Protein AF-C1MX25-F1 (afdb_monomer_lite)

Sequence (610 aa):
MSGGDEGLSPASHDVADLIQRRVDVSAEELKGSREYNDAMSRMLEEQLSAADDEEARYELRKLKPTTRGNAVATDDNNPTWETELVKKLSAAEAAKARAADAGSSTERTVSALQAEVKSLREELFAARDSHASQIVLHDELKDKLSALQELYDTSQRQQAVKVNDVDIAVYSAWELKETVARLYEELAMKELHMREAERAHEQSQAKAAAAIRALETTKRTLTDALDEETKKSSEAAGRAAEAMASSAAASAEVARLDAMCERLARGEEAEAETKRLTDALRRLQHDHAETEGVCESMRAQLAHVASAAERANLLNEQRVDEAEAALAVAEAQVKEWRERSVRLSAEVTATKEELNAKTEEAIEARRVRDTALCEVDDLRFRPPPLQSVIETKKIDATMAKEREKQLVVEKQLIERAERAENREREVRAKLVNIQFTLKKLKAANASLEARLTRGIVEDGKLQEESNQLLVEAKTRGEDLERTSAQMQTLEEALSDARRKFQEEQASREAAEARITALEERLSSDNQASKTATAAIDAMDRLRVESEQLLASVRLEVQVQKRATHEARKKLSASESRVAQLEQEVVRLQRHEHALHTVIGRTERIETHRT

pLDDT: mean 73.9, std 14.64, range [29.08, 93.88]

Foldseek 3Di:
DDDDDDDDDPVVVVVVVVVVVVVVVVVVVPVPDPVVLVVVQVVLVVVLVVDPDPVVVVVSVVVNPPPPPPPPVPVVPPCDPLNVLVVVLVVLVVVLVVLVVDPDPRPVVNVVSVVVNVVSVVVSVVVVVVVVVVVVVVVVVVVVVVVVVVVVVVLVVVLVVLVVVLVVLVVVLVVLVVVLVVLVVVLVVLVVVLVVLVVVLVVLVVVVVVLVVVVVVVVVVVVVVVVVVVVVVVVLVVVLVVLVVVLVVLVVVLVVLVVVLVVLVPDDVNPVVNVVSVVVSVVSVVVNVVSVVVSVVSVVVVVVSVVVVVVVVVVVVVVVVVVVVVVVVSVVVSVVSVVVSVVSVVVSVVSVVVSVVSVVVSVVSVVVSVVSVVVSVVSVPDDDDDDPDVCPVVCVVVVVVVVVVVVVVVVVVVVVVVVVVVVVVVVVVVVVVVVVVVVVVVVVVVVVVVVVVVVVVVVVVVVVVVVVVVVVVVVVVVVVVVVVVVVVVVVVVVVVVVVVVVVVVVVVVVVVVVVVVVVVVVVVCVPDDDDPPVVVVVVVVVVVVVVVVVVVVVVVVVVVVVVVVVVVVVVVVVVVVVVVVVVVVVVVVVVVVVVVVVVVVVVVVVVVVD

Secondary structure (DSSP, 8-state):
------PPPTHHHHHHHHHHHHHHHHHHHTTT-HHHHHHHHHHHHHHHHH---HHHHHHHHHHS-----------TTS--HHHHHHHHHHHHHHHHHHHHSS-SS-HHHHHHHHHHHHHHHHHHHHHHHHHHHHHHHHHHHHHHHHHHHHHHHHHHHHHHHHHHHHHHHHHHHHHHHHHHHHHHHHHHHHHHHHHHHHHHHHHHHHHHHHHHHHHHHHHHHHHHHHHHHHHHHHHHHHHHHHHHHHHHHHHHHHHHHHHHHHHHTTSTTHHHHHHHHHHHHHHHHHHHHHHHHHHHHHHHHHHHHHHHHHHHHHHHHHHHHHHHHHHHHHHHHHHHHHHHHHHHHHHHHHHHHHHHHHHHHHHHHHHHHHHHHHHHHHHHTSPPPS-TTSGGGTHHHHHHHHHHHHHHHHHHHHHHHHHHHHHHHHHHHHHHHHHHHHHHHHHHHHHHHHHHHHHHHHHHHHHHHHHHHHHHHHHHHHHHHHHHHHHHHHHHHHHHHHHHHHHHHHHHHHHHHHHHHHHHHHHHHTT----HHHHHHHHHHHHHHHHHHHHHHHHHHHHHHHHHHHHHHHHHHHHHHHHHHHHHHHHHHHHHHHHHHHHHHHHHHHTT--

Structure (mmCIF, N/CA/C/O backbone):
data_AF-C1MX25-F1
#
_entry.id   AF-C1MX25-F1
#
loop_
_atom_site.group_PDB
_atom_site.id
_atom_site.type_symbol
_atom_site.label_atom_id
_atom_site.label_alt_id
_atom_site.label_comp_id
_atom_site.label_asym_id
_atom_site.label_entity_id
_atom_site.label_seq_id
_atom_site.pdbx_PDB_ins_code
_atom_site.Cartn_x
_atom_site.Cartn_y
_atom_site.Cartn_z
_atom_site.occupancy
_atom_site.B_iso_or_equiv
_atom_site.auth_seq_id
_atom_site.auth_comp_id
_atom_site.auth_asym_id
_atom_site.auth_atom_id
_atom_site.pdbx_PDB_model_num
ATOM 1 N N . MET A 1 1 ? -29.432 -6.173 -65.084 1.00 37.75 1 MET A N 1
ATOM 2 C CA . MET A 1 1 ? -28.693 -5.207 -65.921 1.00 37.75 1 MET A CA 1
ATOM 3 C C . MET A 1 1 ? -27.231 -5.630 -65.846 1.00 37.75 1 MET A C 1
ATOM 5 O O . MET A 1 1 ? -26.673 -5.550 -64.766 1.00 37.75 1 MET A O 1
ATOM 9 N N . SER A 1 2 ? -26.780 -6.504 -66.755 1.00 34.31 2 SER A N 1
ATOM 10 C CA . SER A 1 2 ? -26.141 -6.172 -68.053 1.00 34.31 2 SER A CA 1
ATOM 11 C C . SER A 1 2 ? -24.791 -5.473 -67.841 1.00 34.31 2 SER A C 1
ATOM 13 O O . SER A 1 2 ? -24.790 -4.403 -67.250 1.00 34.31 2 SER A O 1
ATOM 15 N N . GLY A 1 3 ? -23.637 -5.975 -68.284 1.00 32.31 3 GLY A N 1
ATOM 16 C CA . GLY A 1 3 ? -23.291 -7.138 -69.112 1.00 32.31 3 GLY A CA 1
ATOM 17 C C . GLY A 1 3 ? -21.811 -7.041 -69.553 1.00 32.31 3 GLY A C 1
ATOM 18 O O . GLY A 1 3 ? -21.240 -5.960 -69.438 1.00 32.31 3 GLY A O 1
ATOM 19 N N . GLY A 1 4 ? -21.256 -8.152 -70.066 1.00 32.50 4 GLY A N 1
ATOM 20 C CA . GLY A 1 4 ? -19.974 -8.273 -70.802 1.00 32.50 4 GLY A CA 1
ATOM 21 C C . GLY A 1 4 ? -18.743 -8.388 -69.898 1.00 32.50 4 GLY A C 1
ATOM 22 O O . GLY A 1 4 ? -18.369 -7.411 -69.266 1.00 32.50 4 GLY A O 1
ATOM 23 N N . ASP A 1 5 ? -18.094 -9.531 -69.675 1.00 38.16 5 ASP A N 1
ATOM 24 C CA . ASP A 1 5 ? -17.733 -10.660 -70.551 1.00 38.16 5 ASP A CA 1
ATOM 25 C C . ASP A 1 5 ? -16.933 -10.225 -71.784 1.00 38.16 5 ASP A C 1
ATOM 27 O O . ASP A 1 5 ? -17.505 -9.723 -72.743 1.00 38.16 5 ASP A O 1
ATOM 31 N N . GLU A 1 6 ? -15.610 -10.395 -71.713 1.00 38.88 6 GLU A N 1
ATOM 32 C CA . GLU A 1 6 ? -14.801 -10.947 -72.802 1.00 38.88 6 GLU A CA 1
ATOM 33 C C . GLU A 1 6 ? -13.432 -11.371 -72.252 1.00 38.88 6 GLU A C 1
ATOM 35 O O . GLU A 1 6 ? -12.591 -10.565 -71.846 1.00 38.88 6 GLU A O 1
ATOM 40 N N . GLY A 1 7 ? -13.249 -12.689 -72.184 1.00 45.69 7 GLY A N 1
ATOM 41 C CA . GLY A 1 7 ? -11.979 -13.322 -71.889 1.00 45.69 7 GLY A CA 1
ATOM 42 C C . GLY A 1 7 ? -10.970 -13.083 -73.006 1.00 45.69 7 GLY A C 1
ATOM 43 O O . GLY A 1 7 ? -11.253 -13.305 -74.183 1.00 45.69 7 GLY A O 1
ATOM 44 N N . LEU A 1 8 ? -9.755 -12.707 -72.616 1.00 39.16 8 LEU A N 1
ATOM 45 C CA . LEU A 1 8 ? -8.585 -12.819 -73.471 1.00 39.16 8 LEU A CA 1
ATOM 46 C C . LEU A 1 8 ? -7.751 -14.019 -73.022 1.00 39.16 8 LEU A C 1
ATOM 48 O O . LEU A 1 8 ? -7.346 -14.154 -71.871 1.00 39.16 8 LEU A O 1
ATOM 52 N N . SER A 1 9 ? -7.588 -14.908 -73.995 1.00 43.44 9 SER A N 1
ATOM 53 C CA . SER A 1 9 ? -6.850 -16.164 -74.002 1.00 43.44 9 SER A CA 1
ATOM 54 C C . SER A 1 9 ? -5.423 -16.057 -73.422 1.00 43.44 9 SER A C 1
ATOM 56 O O . SER A 1 9 ? -4.744 -15.065 -73.694 1.00 43.44 9 SER A O 1
ATOM 58 N N . PRO A 1 10 ? -4.898 -17.098 -72.736 1.00 43.44 10 PRO A N 1
ATOM 59 C CA . PRO A 1 10 ? -3.513 -17.141 -72.241 1.00 43.44 10 PRO A CA 1
ATOM 60 C C . PRO A 1 10 ? -2.453 -17.254 -73.355 1.00 43.44 10 PRO A C 1
ATOM 62 O O . PRO A 1 10 ? -1.258 -17.228 -73.082 1.00 43.44 10 PRO A O 1
ATOM 65 N N . ALA A 1 11 ? -2.861 -17.370 -74.621 1.00 42.56 11 ALA A N 1
ATOM 66 C CA . ALA A 1 11 ? -1.961 -17.660 -75.736 1.00 42.56 11 ALA A CA 1
ATOM 67 C C . ALA A 1 11 ? -1.083 -16.475 -76.202 1.00 42.56 11 ALA A C 1
ATOM 69 O O . ALA A 1 11 ? -0.196 -16.678 -77.028 1.00 42.56 11 ALA A O 1
ATOM 70 N N . SER A 1 12 ? -1.297 -15.246 -75.711 1.00 46.03 12 SER A N 1
ATOM 71 C CA . SER A 1 12 ? -0.473 -14.081 -76.091 1.00 46.03 12 SER A CA 1
ATOM 72 C C . SER A 1 12 ? 0.768 -13.886 -75.213 1.00 46.03 12 SER A C 1
ATOM 74 O O . SER A 1 12 ? 1.737 -13.287 -75.674 1.00 46.03 12 SER A O 1
ATOM 76 N N . HIS A 1 13 ? 0.770 -14.419 -73.985 1.00 44.72 13 HIS A N 1
ATOM 77 C CA . HIS A 1 13 ? 1.932 -14.368 -73.090 1.00 44.72 13 HIS A CA 1
ATOM 78 C C . HIS A 1 13 ? 2.969 -15.442 -73.429 1.00 44.72 13 HIS A C 1
ATOM 80 O O . HIS A 1 13 ? 4.158 -15.144 -73.441 1.00 44.72 13 HIS A O 1
ATOM 86 N N . ASP A 1 14 ? 2.539 -16.638 -73.841 1.00 47.53 14 ASP A N 1
ATOM 87 C CA . ASP A 1 14 ? 3.476 -17.701 -74.229 1.00 47.53 14 ASP A CA 1
ATOM 88 C C . ASP A 1 14 ? 4.188 -17.411 -75.561 1.00 47.53 14 ASP A C 1
ATOM 90 O O . ASP A 1 14 ? 5.335 -17.807 -75.744 1.00 47.53 14 ASP A O 1
ATOM 94 N N . VAL A 1 15 ? 3.563 -16.677 -76.493 1.00 48.12 15 VAL A N 1
ATOM 95 C CA . VAL A 1 15 ? 4.222 -16.262 -77.748 1.00 48.12 15 VAL A CA 1
ATOM 96 C C . VAL A 1 15 ? 5.200 -15.110 -77.506 1.00 48.12 15 VAL A C 1
ATOM 98 O O . VAL A 1 15 ? 6.267 -15.092 -78.116 1.00 48.12 15 VAL A O 1
ATOM 101 N N . ALA A 1 16 ? 4.885 -14.190 -76.589 1.00 48.41 16 ALA A N 1
ATOM 102 C CA . ALA A 1 16 ? 5.805 -13.131 -76.184 1.00 48.41 16 ALA A CA 1
ATOM 103 C C . ALA A 1 16 ? 7.033 -13.706 -75.458 1.00 48.41 16 ALA A C 1
ATOM 105 O O . ALA A 1 16 ? 8.151 -13.347 -75.812 1.00 48.41 16 ALA A O 1
ATOM 106 N N . ASP A 1 17 ? 6.854 -14.683 -74.564 1.00 50.41 17 ASP A N 1
ATOM 107 C CA . ASP A 1 17 ? 7.962 -15.350 -73.868 1.00 50.41 17 ASP A CA 1
ATOM 108 C C . ASP A 1 17 ? 8.786 -16.271 -74.785 1.00 50.41 17 ASP A C 1
ATOM 110 O O . ASP A 1 17 ? 10.003 -16.388 -74.613 1.00 50.41 17 ASP A O 1
ATOM 114 N N . LEU A 1 18 ? 8.177 -16.890 -75.806 1.00 49.72 18 LEU A N 1
ATOM 115 C CA . LEU A 1 18 ? 8.911 -17.678 -76.805 1.00 49.72 18 LEU A CA 1
ATOM 116 C C . LEU A 1 18 ? 9.695 -16.787 -77.784 1.00 49.72 18 LEU A C 1
ATOM 118 O O . LEU A 1 18 ? 10.779 -17.173 -78.223 1.00 49.72 18 LEU A O 1
ATOM 122 N N . ILE A 1 19 ? 9.177 -15.599 -78.120 1.00 51.25 19 ILE A N 1
ATOM 123 C CA . ILE A 1 19 ? 9.886 -14.601 -78.935 1.00 51.25 19 ILE A CA 1
ATOM 124 C C . ILE A 1 19 ? 11.011 -13.964 -78.115 1.00 51.25 19 ILE A C 1
ATOM 126 O O . ILE A 1 19 ? 12.130 -13.887 -78.615 1.00 51.25 19 ILE A O 1
ATOM 130 N N . GLN A 1 20 ? 10.772 -13.619 -76.847 1.00 51.72 20 GLN A N 1
ATOM 131 C CA . GLN A 1 20 ? 11.788 -13.048 -75.963 1.00 51.72 20 GLN A CA 1
ATOM 132 C C . GLN A 1 20 ? 12.928 -14.047 -75.712 1.00 51.72 20 GLN A C 1
ATOM 134 O O . GLN A 1 20 ? 14.088 -13.713 -75.921 1.00 51.72 20 GLN A O 1
ATOM 139 N N . ARG A 1 21 ? 12.624 -15.325 -75.431 1.00 52.06 21 ARG A N 1
ATOM 140 C CA . ARG A 1 21 ? 13.658 -16.368 -75.287 1.00 52.06 21 ARG A CA 1
ATOM 141 C C . ARG A 1 21 ? 14.389 -16.692 -76.587 1.00 52.06 21 ARG A C 1
ATOM 143 O O . ARG A 1 21 ? 15.564 -17.034 -76.536 1.00 52.06 21 ARG A O 1
ATOM 150 N N . ARG A 1 22 ? 13.751 -16.582 -77.756 1.00 45.66 22 ARG A N 1
ATOM 151 C CA . ARG A 1 22 ? 14.434 -16.789 -79.047 1.00 45.66 22 ARG A CA 1
ATOM 152 C C . ARG A 1 22 ? 15.316 -15.596 -79.433 1.00 45.66 22 ARG A C 1
ATOM 154 O O . ARG A 1 22 ? 16.330 -15.800 -80.100 1.00 45.66 22 ARG A O 1
ATOM 161 N N . VAL A 1 23 ? 14.968 -14.389 -78.984 1.00 51.66 23 VAL A N 1
ATOM 162 C CA . VAL A 1 23 ? 15.788 -13.174 -79.106 1.00 51.66 23 VAL A CA 1
ATOM 163 C C . VAL A 1 23 ? 16.969 -13.216 -78.133 1.00 51.66 23 VAL A C 1
ATOM 165 O O . VAL A 1 23 ? 18.090 -12.943 -78.552 1.00 51.66 23 VAL A O 1
ATOM 168 N N . ASP A 1 24 ? 16.764 -13.675 -76.898 1.00 47.34 24 ASP A N 1
ATOM 169 C CA . ASP A 1 24 ? 17.821 -13.755 -75.883 1.00 47.34 24 ASP A CA 1
ATOM 170 C C . ASP A 1 24 ? 18.819 -14.893 -76.170 1.00 47.34 24 ASP A C 1
ATOM 172 O O . ASP A 1 24 ? 20.029 -14.687 -76.079 1.00 47.34 24 ASP A O 1
ATOM 176 N N . VAL A 1 25 ? 18.349 -16.054 -76.652 1.00 45.56 25 VAL A N 1
ATOM 177 C CA . VAL A 1 25 ? 19.227 -17.161 -77.089 1.00 45.56 25 VAL A CA 1
ATOM 178 C C . VAL A 1 25 ? 20.008 -16.798 -78.363 1.00 45.56 25 VAL A C 1
ATOM 180 O O . VAL A 1 25 ? 21.166 -17.183 -78.500 1.00 45.56 25 VAL A O 1
ATOM 183 N N . SER A 1 26 ? 19.443 -15.981 -79.263 1.00 48.62 26 SER A N 1
ATOM 184 C CA . SER A 1 26 ? 20.172 -15.507 -80.456 1.00 48.62 26 SER A CA 1
ATOM 185 C C . SER A 1 26 ? 21.150 -14.361 -80.151 1.00 48.62 26 SER A C 1
ATOM 187 O O . SER A 1 26 ? 22.146 -14.201 -80.857 1.00 48.62 26 SER A O 1
ATOM 189 N N . ALA A 1 27 ? 20.898 -13.561 -79.108 1.00 47.84 27 ALA A N 1
ATOM 190 C CA . ALA A 1 27 ? 21.770 -12.462 -78.689 1.00 47.84 27 ALA A CA 1
ATOM 191 C C . ALA A 1 27 ? 22.990 -12.942 -77.880 1.00 47.84 27 ALA A C 1
ATOM 193 O O . ALA A 1 27 ? 24.051 -12.313 -77.940 1.00 47.84 27 ALA A O 1
ATOM 194 N N . GLU A 1 28 ? 22.878 -14.065 -77.163 1.00 50.06 28 GLU A N 1
ATOM 195 C CA . GLU A 1 28 ? 24.012 -14.673 -76.457 1.00 50.06 28 GLU A CA 1
ATOM 196 C C . GLU A 1 28 ? 24.921 -15.515 -77.369 1.00 50.06 28 GLU A C 1
ATOM 198 O O . GLU A 1 28 ? 26.136 -15.506 -77.163 1.00 50.06 28 GLU A O 1
ATOM 203 N N . GLU A 1 29 ? 24.401 -16.135 -78.436 1.00 49.62 29 GLU A N 1
ATOM 204 C CA . GLU A 1 29 ? 25.214 -16.915 -79.392 1.00 49.62 29 GLU A CA 1
ATOM 205 C C . GLU A 1 29 ? 25.900 -16.071 -80.492 1.00 49.62 29 GLU A C 1
ATOM 207 O O . GLU A 1 29 ? 26.795 -16.562 -81.181 1.00 49.62 29 GLU A O 1
ATOM 212 N N . LEU A 1 30 ? 25.569 -14.778 -80.631 1.00 51.28 30 LEU A N 1
ATOM 213 C CA . LEU A 1 30 ? 26.155 -13.865 -81.634 1.00 51.28 30 LEU A CA 1
ATOM 214 C C . LEU A 1 30 ? 27.058 -12.763 -81.052 1.00 51.28 30 LEU A C 1
ATOM 216 O O . LEU A 1 30 ? 27.368 -11.778 -81.730 1.00 51.28 30 LEU A O 1
ATOM 220 N N . LYS A 1 31 ? 27.577 -12.937 -79.831 1.00 51.25 31 LYS A N 1
ATOM 221 C CA . LYS A 1 31 ? 28.679 -12.110 -79.306 1.00 51.25 31 LYS A CA 1
ATOM 222 C C . LYS A 1 31 ? 30.005 -12.492 -79.973 1.00 51.25 31 LYS A C 1
ATOM 224 O O . LYS A 1 31 ? 30.877 -13.104 -79.367 1.00 51.25 31 LYS A O 1
ATOM 229 N N . GLY A 1 32 ? 30.162 -12.112 -81.240 1.00 52.59 32 GLY A N 1
ATOM 230 C CA . GLY A 1 32 ? 31.454 -12.228 -81.921 1.00 52.59 32 GLY A CA 1
ATOM 231 C C . GLY A 1 32 ? 31.471 -12.188 -83.448 1.00 52.59 32 GLY A C 1
ATOM 232 O O . GLY A 1 32 ? 32.555 -12.332 -84.005 1.00 52.59 32 GLY A O 1
ATOM 233 N N . SER A 1 33 ? 30.346 -11.987 -84.146 1.00 53.28 33 SER A N 1
ATOM 234 C CA . SER A 1 33 ? 30.324 -12.044 -85.620 1.00 53.28 33 SER A CA 1
ATOM 235 C C . SER A 1 33 ? 29.756 -10.794 -86.292 1.00 53.28 33 SER A C 1
ATOM 237 O O . SER A 1 33 ? 28.817 -10.169 -85.802 1.00 53.28 33 SER A O 1
ATOM 239 N N . ARG A 1 34 ? 30.335 -10.458 -87.460 1.00 52.06 34 ARG A N 1
ATOM 240 C CA . ARG A 1 34 ? 29.970 -9.333 -88.354 1.00 52.06 34 ARG A CA 1
ATOM 241 C C . ARG A 1 34 ? 28.462 -9.205 -88.602 1.00 52.06 34 ARG A C 1
ATOM 243 O O . ARG A 1 34 ? 27.967 -8.092 -88.726 1.00 52.06 34 ARG A O 1
ATOM 250 N N . GLU A 1 35 ? 27.739 -10.319 -88.591 1.00 56.25 35 GLU A N 1
ATOM 251 C CA . GLU A 1 35 ? 26.297 -10.379 -88.842 1.00 56.25 35 GLU A CA 1
ATOM 252 C C . GLU A 1 35 ? 25.454 -9.652 -87.778 1.00 56.25 35 GLU A C 1
ATOM 254 O O . GLU A 1 35 ? 24.434 -9.061 -88.125 1.00 56.25 35 GLU A O 1
ATOM 259 N N . TYR A 1 36 ? 25.901 -9.588 -86.515 1.00 58.72 36 TYR A N 1
ATOM 260 C CA . TYR A 1 36 ? 25.219 -8.820 -85.461 1.00 58.72 36 TYR A CA 1
ATOM 261 C C . TYR A 1 36 ? 25.336 -7.304 -85.691 1.00 58.72 36 TYR A C 1
ATOM 263 O O . TYR A 1 36 ? 24.362 -6.565 -85.550 1.00 58.72 36 TYR A O 1
ATOM 271 N N . ASN A 1 37 ? 26.512 -6.842 -86.131 1.00 55.66 37 ASN A N 1
ATOM 272 C CA . ASN A 1 37 ? 26.726 -5.438 -86.493 1.00 55.66 37 ASN A CA 1
ATOM 273 C C . ASN A 1 37 ? 25.955 -5.047 -87.764 1.00 55.66 37 ASN A C 1
ATOM 275 O O . ASN A 1 37 ? 25.438 -3.931 -87.844 1.00 55.66 37 ASN A O 1
ATOM 279 N N . ASP A 1 38 ? 25.819 -5.963 -88.725 1.00 59.38 38 ASP A N 1
ATOM 280 C CA . ASP A 1 38 ? 25.057 -5.729 -89.958 1.00 59.38 38 ASP A CA 1
ATOM 281 C C . ASP A 1 38 ? 23.535 -5.778 -89.735 1.00 59.38 38 ASP A C 1
ATOM 283 O O . ASP A 1 38 ? 22.787 -5.102 -90.446 1.00 59.38 38 ASP A O 1
ATOM 287 N N . ALA A 1 39 ? 23.058 -6.544 -88.747 1.00 60.88 39 ALA A N 1
ATOM 288 C CA . ALA A 1 39 ? 21.655 -6.567 -88.333 1.00 60.88 39 ALA A CA 1
ATOM 289 C C . ALA A 1 39 ? 21.269 -5.299 -87.549 1.00 60.88 39 ALA A C 1
ATOM 291 O O . ALA A 1 39 ? 20.259 -4.669 -87.860 1.00 60.88 39 ALA A O 1
ATOM 292 N N . MET A 1 40 ? 22.113 -4.860 -86.607 1.00 58.84 40 MET A N 1
ATOM 293 C CA . MET A 1 40 ? 21.929 -3.588 -85.893 1.00 58.84 40 MET A CA 1
ATOM 294 C C . MET A 1 40 ? 21.972 -2.380 -86.837 1.00 58.84 40 MET A C 1
ATOM 296 O O . MET A 1 40 ? 21.169 -1.460 -86.697 1.00 58.84 40 MET A O 1
ATOM 300 N N . SER A 1 41 ? 22.872 -2.390 -87.825 1.00 65.19 41 SER A N 1
ATOM 301 C CA . SER A 1 41 ? 22.989 -1.296 -88.798 1.00 65.19 41 SER A CA 1
ATOM 302 C C . SER A 1 41 ? 21.757 -1.180 -89.697 1.00 65.19 41 SER A C 1
ATOM 304 O O . SER A 1 41 ? 21.311 -0.065 -89.959 1.00 65.19 41 SER A O 1
ATOM 306 N N . ARG A 1 42 ? 21.161 -2.312 -90.104 1.00 66.44 42 ARG A N 1
ATOM 307 C CA . ARG A 1 42 ? 19.907 -2.333 -90.875 1.00 66.44 42 ARG A CA 1
ATOM 308 C C . ARG A 1 42 ? 18.710 -1.856 -90.057 1.00 66.44 42 ARG A C 1
ATOM 310 O O . ARG A 1 42 ? 17.934 -1.047 -90.547 1.00 66.44 42 ARG A O 1
ATOM 317 N N . MET A 1 43 ? 18.608 -2.280 -88.799 1.00 68.12 43 MET A N 1
ATOM 318 C CA . MET A 1 43 ? 17.530 -1.855 -87.901 1.00 68.12 43 MET A CA 1
ATOM 319 C C . MET A 1 43 ? 17.598 -0.346 -87.595 1.00 68.12 43 MET A C 1
ATOM 321 O O . MET A 1 43 ? 16.573 0.330 -87.561 1.00 68.12 43 MET A O 1
ATOM 325 N N . LEU A 1 44 ? 18.806 0.213 -87.447 1.00 61.16 44 LEU A N 1
ATOM 326 C CA . LEU A 1 44 ? 19.018 1.658 -87.293 1.00 61.16 44 LEU A CA 1
ATOM 327 C C . LEU A 1 44 ? 18.714 2.445 -88.580 1.00 61.16 44 LEU A C 1
ATOM 329 O O . LEU A 1 44 ? 18.191 3.555 -88.498 1.00 61.16 44 LEU A O 1
ATOM 333 N N . GLU A 1 45 ? 19.003 1.894 -89.763 1.00 64.56 45 GLU A N 1
ATOM 334 C CA . GLU A 1 45 ? 18.635 2.505 -91.052 1.00 64.56 45 GLU A CA 1
ATOM 335 C C . GLU A 1 45 ? 17.120 2.515 -91.290 1.00 64.56 45 GLU A C 1
ATOM 337 O O . GLU A 1 45 ? 16.587 3.502 -91.800 1.00 64.56 45 GLU A O 1
ATOM 342 N N . GLU A 1 46 ? 16.414 1.479 -90.843 1.00 65.00 46 GLU A N 1
ATOM 343 C CA . GLU A 1 46 ? 14.955 1.384 -90.931 1.00 65.00 46 GLU A CA 1
ATOM 344 C C . GLU A 1 46 ? 14.259 2.371 -89.970 1.00 65.00 46 GLU A C 1
ATOM 346 O O . GLU A 1 46 ? 13.293 3.032 -90.353 1.00 65.00 46 GLU A O 1
ATOM 351 N N . GLN A 1 47 ? 14.808 2.589 -88.766 1.00 58.53 47 GLN A N 1
ATOM 352 C CA . GLN A 1 47 ? 14.302 3.604 -87.827 1.00 58.53 47 GLN A CA 1
ATOM 353 C C . GLN A 1 47 ? 14.632 5.047 -88.244 1.00 58.53 47 GLN A C 1
ATOM 355 O O . GLN A 1 47 ? 13.817 5.948 -88.046 1.00 58.53 47 GLN A O 1
ATOM 360 N N . LEU A 1 48 ? 15.783 5.280 -88.886 1.00 57.31 48 LEU A N 1
ATOM 361 C CA . LEU A 1 48 ? 16.148 6.584 -89.459 1.00 57.31 48 LEU A CA 1
ATOM 362 C C . LEU A 1 48 ? 15.256 6.983 -90.645 1.00 57.31 48 LEU A C 1
ATOM 364 O O . LEU A 1 48 ? 15.037 8.174 -90.865 1.00 57.31 48 LEU A O 1
ATOM 368 N N . SER A 1 49 ? 14.732 6.004 -91.390 1.00 60.34 49 SER A N 1
ATOM 369 C CA . SER A 1 49 ? 13.782 6.229 -92.486 1.00 60.34 49 SER A CA 1
ATOM 370 C C . SER A 1 49 ? 12.358 6.537 -92.005 1.00 60.34 49 SER A C 1
ATOM 372 O O . SER A 1 49 ? 11.591 7.110 -92.776 1.00 60.34 49 SER A O 1
ATOM 374 N N . ALA A 1 50 ? 11.996 6.151 -90.777 1.00 55.78 50 ALA A N 1
ATOM 375 C CA . ALA A 1 50 ? 10.651 6.316 -90.217 1.00 55.78 50 ALA A CA 1
ATOM 376 C C . ALA A 1 50 ? 10.498 7.551 -89.304 1.00 55.78 50 ALA A C 1
ATOM 378 O O . ALA A 1 50 ? 9.379 7.919 -88.954 1.00 55.78 50 ALA A O 1
ATOM 379 N N . ALA A 1 51 ? 11.601 8.191 -88.904 1.00 52.91 51 ALA A N 1
ATOM 380 C CA . ALA A 1 51 ? 11.579 9.380 -88.056 1.00 52.91 51 ALA A CA 1
ATOM 381 C C . ALA A 1 51 ? 11.430 10.659 -88.898 1.00 52.91 51 ALA A C 1
ATOM 383 O O . ALA A 1 51 ? 12.322 10.972 -89.688 1.00 52.91 51 ALA A O 1
ATOM 384 N N . ASP A 1 52 ? 10.345 11.414 -88.710 1.00 53.41 52 ASP A N 1
ATOM 385 C CA . ASP A 1 52 ? 10.084 12.699 -89.391 1.00 53.41 52 ASP A CA 1
ATOM 386 C C . ASP A 1 52 ? 10.743 13.915 -88.708 1.00 53.41 52 ASP A C 1
ATOM 388 O O . ASP A 1 52 ? 10.688 15.025 -89.233 1.00 53.41 52 ASP A O 1
ATOM 392 N N . ASP A 1 53 ? 11.412 13.706 -87.571 1.00 59.91 53 ASP A N 1
ATOM 393 C CA . ASP A 1 53 ? 12.001 14.771 -86.755 1.00 59.91 53 ASP A CA 1
ATOM 394 C C . ASP A 1 53 ? 13.519 14.907 -86.997 1.00 59.91 53 ASP A C 1
ATOM 396 O O . ASP A 1 53 ? 14.292 13.952 -86.844 1.00 59.91 53 ASP A O 1
ATOM 400 N N . GLU A 1 54 ? 13.966 16.094 -87.414 1.00 56.41 54 GLU A N 1
ATOM 401 C CA . GLU A 1 54 ? 15.339 16.346 -87.887 1.00 56.41 54 GLU A CA 1
ATOM 402 C C . GLU A 1 54 ? 16.374 16.279 -86.743 1.00 56.41 54 GLU A C 1
ATOM 404 O O . GLU A 1 54 ? 17.527 15.889 -86.949 1.00 56.41 54 GLU A O 1
ATOM 409 N N . GLU A 1 55 ? 15.930 16.545 -85.513 1.00 52.78 55 GLU A N 1
ATOM 410 C CA . GLU A 1 55 ? 16.732 16.473 -84.287 1.00 52.78 55 GLU A CA 1
ATOM 411 C C . GLU A 1 55 ? 16.937 15.020 -83.813 1.00 52.78 55 GLU A C 1
ATOM 413 O O . GLU A 1 55 ? 18.045 14.631 -83.433 1.00 52.78 55 GLU A O 1
ATOM 418 N N . ALA A 1 56 ? 15.927 14.154 -83.976 1.00 55.16 56 ALA A N 1
ATOM 419 C CA . ALA A 1 56 ? 16.054 12.716 -83.721 1.00 55.16 56 ALA A CA 1
ATOM 420 C C . ALA A 1 56 ? 16.989 12.033 -84.737 1.00 55.16 56 ALA A C 1
ATOM 422 O O . ALA A 1 56 ? 17.786 11.163 -84.372 1.00 55.16 56 ALA A O 1
ATOM 423 N N . ARG A 1 57 ? 16.969 12.475 -86.005 1.00 55.47 57 ARG A N 1
ATOM 424 C CA . ARG A 1 57 ? 17.924 12.020 -87.035 1.00 55.47 57 ARG A CA 1
ATOM 425 C C . ARG A 1 57 ? 19.364 12.414 -86.704 1.00 55.47 57 ARG A C 1
ATOM 427 O O . ARG A 1 57 ? 20.283 11.671 -87.053 1.00 55.47 57 ARG A O 1
ATOM 434 N N . TYR A 1 58 ? 19.580 13.545 -86.032 1.00 59.22 58 TYR A N 1
ATOM 435 C CA . TYR A 1 58 ? 20.910 13.991 -85.615 1.00 59.22 58 TYR A CA 1
ATOM 436 C C . TYR A 1 58 ? 21.477 13.141 -84.465 1.00 59.22 58 TYR A C 1
ATOM 438 O O . TYR A 1 58 ? 22.629 12.705 -84.536 1.00 59.22 58 TYR A O 1
ATOM 446 N N . GLU A 1 59 ? 20.666 12.824 -83.453 1.00 57.41 59 GLU A N 1
ATOM 447 C CA . GLU A 1 59 ? 21.099 11.996 -82.315 1.00 57.41 59 GLU A CA 1
ATOM 448 C C . GLU A 1 59 ? 21.259 10.508 -82.682 1.00 57.41 59 GLU A C 1
ATOM 450 O O . GLU A 1 59 ? 22.227 9.869 -82.266 1.00 57.41 59 GLU A O 1
ATOM 455 N N . LEU A 1 60 ? 20.428 9.959 -83.576 1.00 53.31 60 LEU A N 1
ATOM 456 C CA . LEU A 1 60 ? 20.625 8.599 -84.109 1.00 53.31 60 LEU A CA 1
ATOM 457 C C . LEU A 1 60 ? 21.855 8.484 -85.026 1.00 53.31 60 LEU A C 1
ATOM 459 O O . LEU A 1 60 ? 22.511 7.441 -85.054 1.00 53.31 60 LEU A O 1
ATOM 463 N N . ARG A 1 61 ? 22.243 9.558 -85.731 1.00 57.78 61 ARG A N 1
ATOM 464 C CA . ARG A 1 61 ? 23.468 9.586 -86.553 1.00 57.78 61 ARG A CA 1
ATOM 465 C C . ARG A 1 61 ? 24.746 9.509 -85.699 1.00 57.78 61 ARG A C 1
ATOM 467 O O . ARG A 1 61 ? 25.765 9.046 -86.210 1.00 57.78 61 ARG A O 1
ATOM 474 N N . LYS A 1 62 ? 24.695 9.875 -84.410 1.00 56.78 62 LYS A N 1
ATOM 475 C CA . LYS A 1 62 ? 25.788 9.647 -83.440 1.00 56.78 62 LYS A CA 1
ATOM 476 C C . LYS A 1 62 ? 25.868 8.202 -82.937 1.00 56.78 62 LYS A C 1
ATOM 478 O O . LYS A 1 62 ? 26.947 7.772 -82.543 1.00 56.78 62 LYS A O 1
ATOM 483 N N . LEU A 1 63 ? 24.754 7.466 -82.947 1.00 48.72 63 LEU A N 1
ATOM 484 C CA . LEU A 1 63 ? 24.659 6.088 -82.445 1.00 48.72 63 LEU A CA 1
ATOM 485 C C . LEU A 1 63 ? 24.981 5.020 -83.500 1.00 48.72 63 LEU A C 1
ATOM 487 O O . LEU A 1 63 ? 25.045 3.838 -83.168 1.00 48.72 63 LEU A O 1
ATOM 491 N N . LYS A 1 64 ? 25.217 5.406 -84.763 1.00 45.06 64 LYS A N 1
ATOM 492 C CA . LYS A 1 64 ? 25.678 4.472 -85.796 1.00 45.06 64 LYS A CA 1
ATOM 493 C C . LYS A 1 64 ? 27.059 3.943 -85.375 1.00 45.06 64 LYS A C 1
ATOM 495 O O . LYS A 1 64 ? 27.977 4.756 -85.239 1.00 45.06 64 LYS A O 1
ATOM 500 N N . PRO A 1 65 ? 27.247 2.623 -85.177 1.00 43.16 65 PRO A N 1
ATOM 501 C CA . PRO A 1 65 ? 28.573 2.080 -84.954 1.00 43.16 65 PRO A CA 1
ATOM 502 C C . PRO A 1 65 ? 29.361 2.344 -86.230 1.00 43.16 65 PRO A C 1
ATOM 504 O O . PRO A 1 65 ? 29.131 1.737 -87.277 1.00 43.16 65 PRO A O 1
ATOM 507 N N . THR A 1 66 ? 30.265 3.313 -86.175 1.00 40.03 66 THR A N 1
ATOM 508 C CA . THR A 1 66 ? 31.248 3.509 -87.220 1.00 40.03 66 THR A CA 1
ATOM 509 C C . THR A 1 66 ? 32.079 2.236 -87.265 1.00 40.03 66 THR A C 1
ATOM 511 O O . THR A 1 66 ? 33.022 2.060 -86.503 1.00 40.03 66 THR A O 1
ATOM 514 N N . THR A 1 67 ? 31.811 1.379 -88.247 1.00 39.47 67 THR A N 1
ATOM 515 C CA . THR A 1 67 ? 32.816 0.505 -88.864 1.00 39.47 67 THR A CA 1
ATOM 516 C C . THR A 1 67 ? 33.865 1.360 -89.588 1.00 39.47 67 THR A C 1
ATOM 518 O O . THR A 1 67 ? 34.279 1.086 -90.707 1.00 39.47 67 THR A O 1
ATOM 521 N N . ARG A 1 68 ? 34.376 2.401 -88.921 1.00 36.53 68 ARG A N 1
ATOM 522 C CA . ARG A 1 68 ? 35.782 2.729 -89.042 1.00 36.53 68 ARG A CA 1
ATOM 523 C C . ARG A 1 68 ? 36.474 1.645 -88.243 1.00 36.53 68 ARG A C 1
ATOM 525 O O . ARG A 1 68 ? 36.687 1.769 -87.042 1.00 36.53 68 ARG A O 1
ATOM 532 N N . GLY A 1 69 ? 36.841 0.573 -88.946 1.00 29.48 69 GLY A N 1
ATOM 533 C CA . GLY A 1 69 ? 38.069 -0.104 -88.573 1.00 29.48 69 GLY A CA 1
ATOM 534 C C . GLY A 1 69 ? 39.098 0.980 -88.277 1.00 29.48 69 GLY A C 1
ATOM 535 O O . GLY A 1 69 ? 39.123 2.002 -88.971 1.00 29.48 69 GLY A O 1
ATOM 536 N N . ASN A 1 70 ? 39.867 0.788 -87.211 1.00 33.22 70 ASN A N 1
ATOM 537 C CA . ASN A 1 70 ? 41.094 1.524 -86.978 1.00 33.22 70 ASN A CA 1
ATOM 538 C C . ASN A 1 70 ? 41.967 1.385 -88.236 1.00 33.22 70 ASN A C 1
ATOM 540 O O . ASN A 1 70 ? 42.895 0.588 -88.285 1.00 33.22 70 ASN A O 1
ATOM 544 N N . ALA A 1 71 ? 41.698 2.201 -89.252 1.00 29.08 71 ALA A N 1
ATOM 545 C CA . ALA A 1 71 ? 42.744 2.947 -89.882 1.00 29.08 71 ALA A CA 1
ATOM 546 C C . ALA A 1 71 ? 43.322 3.762 -88.729 1.00 29.08 71 ALA A C 1
ATOM 548 O O . ALA A 1 71 ? 42.882 4.869 -88.421 1.00 29.08 71 ALA A O 1
ATOM 549 N N . VAL A 1 72 ? 44.303 3.157 -88.053 1.00 33.41 72 VAL A N 1
ATOM 550 C CA . VAL A 1 72 ? 45.545 3.876 -87.826 1.00 33.41 72 VAL A CA 1
ATOM 551 C C . VAL A 1 72 ? 45.740 4.632 -89.129 1.00 33.41 72 VAL A C 1
ATOM 553 O O . VAL A 1 72 ? 45.983 4.021 -90.168 1.00 33.41 72 VAL A O 1
ATOM 556 N N . ALA A 1 73 ? 45.435 5.927 -89.114 1.00 29.86 73 ALA A N 1
ATOM 557 C CA . ALA A 1 73 ? 46.002 6.812 -90.095 1.00 29.86 73 ALA A CA 1
ATOM 558 C C . ALA A 1 73 ? 47.498 6.667 -89.833 1.00 29.86 73 ALA A C 1
ATOM 560 O O . ALA A 1 73 ? 48.057 7.316 -88.952 1.00 29.86 73 ALA A O 1
ATOM 561 N N . THR A 1 74 ? 48.116 5.691 -90.500 1.00 34.53 74 THR A N 1
ATOM 562 C CA . THR A 1 74 ? 49.479 5.853 -90.936 1.00 34.53 74 THR A CA 1
ATOM 563 C C . THR A 1 74 ? 49.391 7.138 -91.724 1.00 34.53 74 THR A C 1
ATOM 565 O O . THR A 1 74 ? 48.713 7.236 -92.747 1.00 34.53 74 THR A O 1
ATOM 568 N N . ASP A 1 75 ? 49.892 8.190 -91.097 1.00 35.09 75 ASP A N 1
ATOM 569 C CA . ASP A 1 75 ? 50.052 9.495 -91.694 1.00 35.09 75 ASP A CA 1
ATOM 570 C C . ASP A 1 75 ? 51.124 9.309 -92.785 1.00 35.09 75 ASP A C 1
ATOM 572 O O . ASP A 1 75 ? 52.265 9.735 -92.657 1.00 35.09 75 ASP A O 1
ATOM 576 N N . ASP A 1 76 ? 50.776 8.579 -93.852 1.00 35.50 76 ASP A N 1
ATOM 577 C CA . ASP A 1 76 ? 51.650 8.166 -94.958 1.00 35.50 76 ASP A CA 1
ATOM 578 C C . ASP A 1 76 ? 52.020 9.358 -95.859 1.00 35.50 76 ASP A C 1
ATOM 580 O O . ASP A 1 76 ? 52.634 9.200 -96.910 1.00 35.50 76 ASP A O 1
ATOM 584 N N . ASN A 1 77 ? 51.667 10.574 -95.432 1.00 41.50 77 ASN A N 1
ATOM 585 C CA . ASN A 1 77 ? 51.996 11.831 -96.088 1.00 41.50 77 ASN A CA 1
ATOM 586 C C . ASN A 1 77 ? 52.816 12.792 -95.220 1.00 41.50 77 ASN A C 1
ATOM 588 O O . ASN A 1 77 ? 53.028 13.932 -95.633 1.00 41.50 77 ASN A O 1
ATOM 592 N N . ASN A 1 78 ? 53.345 12.347 -94.077 1.00 38.06 78 ASN A N 1
ATOM 593 C CA . ASN A 1 78 ? 54.464 13.042 -93.454 1.00 38.06 78 ASN A CA 1
ATOM 594 C C . ASN A 1 78 ? 55.760 12.348 -93.907 1.00 38.06 78 ASN A C 1
ATOM 596 O O . ASN A 1 78 ? 55.994 11.211 -93.493 1.00 38.06 78 ASN A O 1
ATOM 600 N N . PRO A 1 79 ? 56.586 12.946 -94.790 1.00 45.75 79 PRO A N 1
ATOM 601 C CA . PRO A 1 79 ? 57.834 12.320 -95.199 1.00 45.75 79 PRO A CA 1
ATOM 602 C C . PRO A 1 79 ? 58.709 12.165 -93.956 1.00 45.75 79 PRO A C 1
ATOM 604 O O . PRO A 1 79 ? 59.257 13.134 -93.432 1.00 45.75 79 PRO A O 1
ATOM 607 N N . THR A 1 80 ? 58.818 10.939 -93.446 1.00 59.84 80 THR A N 1
ATOM 608 C CA . THR A 1 80 ? 59.757 10.636 -92.371 1.00 59.84 80 THR A CA 1
ATOM 609 C C . THR A 1 80 ? 61.153 11.003 -92.856 1.00 59.84 80 THR A C 1
ATOM 611 O O . THR A 1 80 ? 61.465 10.860 -94.043 1.00 59.84 80 THR A O 1
ATOM 614 N N . TRP A 1 81 ? 62.010 11.477 -91.955 1.00 64.69 81 TRP A N 1
ATOM 615 C CA . TRP A 1 81 ? 63.408 11.784 -92.271 1.00 64.69 81 TRP A CA 1
ATOM 616 C C . TRP A 1 81 ? 64.094 10.621 -93.020 1.00 64.69 81 TRP A C 1
ATOM 618 O O . TRP A 1 81 ? 64.919 10.861 -93.898 1.00 64.69 81 TRP A O 1
ATOM 628 N N . GLU A 1 82 ? 63.679 9.373 -92.755 1.00 57.19 82 GLU A N 1
ATOM 629 C CA . GLU A 1 82 ? 64.086 8.178 -93.500 1.00 57.19 82 GLU A CA 1
ATOM 630 C C . GLU A 1 82 ? 63.682 8.220 -94.977 1.00 57.19 82 GLU A C 1
ATOM 632 O O . GLU A 1 82 ? 64.513 7.946 -95.837 1.00 57.19 82 GLU A O 1
ATOM 637 N N . THR A 1 83 ? 62.440 8.580 -95.311 1.00 66.56 83 THR A N 1
ATOM 638 C CA . THR A 1 83 ? 61.990 8.678 -96.714 1.00 66.56 83 THR A CA 1
ATOM 639 C C . THR A 1 83 ? 62.696 9.795 -97.490 1.00 66.56 83 THR A C 1
ATOM 641 O O . THR A 1 83 ? 63.014 9.615 -98.667 1.00 66.56 83 THR A O 1
ATOM 644 N N . GLU A 1 84 ? 63.006 10.918 -96.839 1.00 67.19 84 GLU A N 1
ATOM 645 C CA . GLU A 1 84 ? 63.808 12.022 -97.390 1.00 67.19 84 GLU A CA 1
ATOM 646 C C . GLU A 1 84 ? 65.270 11.605 -97.632 1.00 67.19 84 GLU A C 1
ATOM 648 O O . GLU A 1 84 ? 65.818 11.840 -98.714 1.00 67.19 84 GLU A O 1
ATOM 653 N N . LEU A 1 85 ? 65.900 10.937 -96.661 1.00 66.38 85 LEU A N 1
ATOM 654 C CA . LEU A 1 85 ? 67.281 10.459 -96.774 1.00 66.38 85 LEU A CA 1
ATOM 655 C C . LEU A 1 85 ? 67.417 9.317 -97.783 1.00 66.38 85 LEU A C 1
ATOM 657 O O . LEU A 1 85 ? 68.331 9.358 -98.600 1.00 66.38 85 LEU A O 1
ATOM 661 N N . VAL A 1 86 ? 66.491 8.353 -97.818 1.00 71.94 86 VAL A N 1
ATOM 662 C CA . VAL A 1 86 ? 66.464 7.276 -98.826 1.00 71.94 86 VAL A CA 1
ATOM 663 C C . VAL A 1 86 ? 66.277 7.847 -100.234 1.00 71.94 86 VAL A C 1
ATOM 665 O O . VAL A 1 86 ? 66.959 7.409 -101.162 1.00 71.94 86 VAL A O 1
ATOM 668 N N . LYS A 1 87 ? 65.432 8.875 -100.410 1.00 75.00 87 LYS A N 1
ATOM 669 C CA . LYS A 1 87 ? 65.325 9.600 -101.687 1.00 75.00 87 LYS A CA 1
ATOM 670 C C . LYS A 1 87 ? 66.650 10.249 -102.083 1.00 75.00 87 LYS A C 1
ATOM 672 O O . LYS A 1 87 ? 67.089 10.045 -103.213 1.00 75.00 87 LYS A O 1
ATOM 677 N N . LYS A 1 88 ? 67.321 10.966 -101.175 1.00 73.75 88 LYS A N 1
ATOM 678 C CA . LYS A 1 88 ? 68.639 11.579 -101.439 1.00 73.75 88 LYS A CA 1
ATOM 679 C C . LYS A 1 88 ? 69.707 10.535 -101.776 1.00 73.75 88 LYS A C 1
ATOM 681 O O . LYS A 1 88 ? 70.462 10.725 -102.724 1.00 73.75 88 LYS A O 1
ATOM 686 N N . LEU A 1 89 ? 69.708 9.401 -101.077 1.00 71.25 89 LEU A N 1
ATOM 687 C CA . LEU A 1 89 ? 70.620 8.279 -101.305 1.00 71.25 89 LEU A CA 1
ATOM 688 C C . LEU A 1 89 ? 70.390 7.639 -102.681 1.00 71.25 89 LEU A C 1
ATOM 690 O O . LEU A 1 89 ? 71.336 7.469 -103.445 1.00 71.25 89 LEU A O 1
ATOM 694 N N . SER A 1 90 ? 69.128 7.389 -103.047 1.00 73.44 90 SER A N 1
ATOM 695 C CA . SER A 1 90 ? 68.756 6.867 -104.369 1.00 73.44 90 SER A CA 1
ATOM 696 C C . SER A 1 90 ? 69.094 7.842 -105.508 1.00 73.44 90 SER A C 1
ATOM 698 O O . SER A 1 90 ? 69.535 7.422 -106.578 1.00 73.44 90 SER A O 1
ATOM 700 N N . ALA A 1 91 ? 68.962 9.153 -105.274 1.00 73.69 91 ALA A N 1
ATOM 701 C CA . ALA A 1 91 ? 69.333 10.189 -106.232 1.00 73.69 91 ALA A CA 1
ATOM 702 C C . ALA A 1 91 ? 70.859 10.288 -106.416 1.00 73.69 91 ALA A C 1
ATOM 704 O O . ALA A 1 91 ? 71.328 10.406 -107.550 1.00 73.69 91 ALA A O 1
ATOM 705 N N . ALA A 1 92 ? 71.633 10.183 -105.332 1.00 68.25 92 ALA A N 1
ATOM 706 C CA . ALA A 1 92 ? 73.095 10.172 -105.366 1.00 68.25 92 ALA A CA 1
ATOM 707 C C . ALA A 1 92 ? 73.653 8.886 -106.011 1.00 68.25 92 ALA A C 1
ATOM 709 O O . ALA A 1 92 ? 74.598 8.943 -106.799 1.00 68.25 92 ALA A O 1
ATOM 710 N N . GLU A 1 93 ? 73.030 7.729 -105.766 1.00 69.06 93 GLU A N 1
ATOM 711 C CA . GLU A 1 93 ? 73.355 6.462 -106.436 1.00 69.06 93 GLU A CA 1
ATOM 712 C C . GLU A 1 93 ? 73.040 6.503 -107.938 1.00 69.06 93 GLU A C 1
ATOM 714 O O . GLU A 1 93 ? 73.858 6.069 -108.753 1.00 69.06 93 GLU A O 1
ATOM 719 N N . ALA A 1 94 ? 71.909 7.098 -108.328 1.00 69.75 94 ALA A N 1
ATOM 720 C CA . ALA A 1 94 ? 71.561 7.318 -109.731 1.00 69.75 94 ALA A CA 1
ATOM 721 C C . ALA A 1 94 ? 72.515 8.312 -110.422 1.00 69.75 94 ALA A C 1
ATOM 723 O O . ALA A 1 94 ? 72.877 8.116 -111.584 1.00 69.75 94 ALA A O 1
ATOM 724 N N . ALA A 1 95 ? 72.959 9.359 -109.721 1.00 65.31 95 ALA A N 1
ATOM 725 C CA . ALA A 1 95 ? 73.962 10.300 -110.221 1.00 65.31 95 ALA A CA 1
ATOM 726 C C . ALA A 1 95 ? 75.338 9.634 -110.396 1.00 65.31 95 ALA A C 1
ATOM 728 O O . ALA A 1 95 ? 76.005 9.859 -111.407 1.00 65.31 95 ALA A O 1
ATOM 729 N N . LYS A 1 96 ? 75.731 8.753 -109.467 1.00 63.06 96 LYS A N 1
ATOM 730 C CA . LYS A 1 96 ? 76.949 7.938 -109.563 1.00 63.06 96 LYS A CA 1
ATOM 731 C C . LYS A 1 96 ? 76.911 6.984 -110.761 1.00 63.06 96 LYS A C 1
ATOM 733 O O . LYS A 1 96 ? 77.903 6.893 -111.477 1.00 63.06 96 LYS A O 1
ATOM 738 N N . ALA A 1 97 ? 75.786 6.306 -111.000 1.00 63.81 97 ALA A N 1
ATOM 739 C CA . ALA A 1 97 ? 75.618 5.416 -112.152 1.00 63.81 97 ALA A CA 1
ATOM 740 C C . ALA A 1 97 ? 75.759 6.176 -113.485 1.00 63.81 97 ALA A C 1
ATOM 742 O O . ALA A 1 97 ? 76.530 5.772 -114.347 1.00 63.81 97 ALA A O 1
ATOM 743 N N . ARG A 1 98 ? 75.121 7.350 -113.606 1.00 64.56 98 ARG A N 1
ATOM 744 C CA . ARG A 1 98 ? 75.235 8.214 -114.798 1.00 64.56 98 ARG A CA 1
ATOM 745 C C . ARG A 1 98 ? 76.645 8.771 -115.018 1.00 64.56 98 ARG A C 1
ATOM 747 O O . ARG A 1 98 ? 77.041 8.984 -116.158 1.00 64.56 98 ARG A O 1
ATOM 754 N N . ALA A 1 99 ? 77.397 9.024 -113.946 1.00 59.88 99 ALA A N 1
ATOM 755 C CA . ALA A 1 99 ? 78.778 9.498 -114.030 1.00 59.88 99 ALA A CA 1
ATOM 756 C C . ALA A 1 99 ? 79.779 8.386 -114.406 1.00 59.88 99 ALA A C 1
ATOM 758 O O . ALA A 1 99 ? 80.823 8.696 -114.978 1.00 59.88 99 ALA A O 1
ATOM 759 N N . ALA A 1 100 ? 79.460 7.116 -114.123 1.00 58.69 100 ALA A N 1
ATOM 760 C CA . ALA A 1 100 ? 80.260 5.954 -114.520 1.00 58.69 100 ALA A CA 1
ATOM 761 C C . ALA A 1 100 ? 80.136 5.617 -116.023 1.00 58.69 100 ALA A C 1
ATOM 763 O O . ALA A 1 100 ? 81.099 5.129 -116.609 1.00 58.69 100 ALA A O 1
ATOM 764 N N . ASP A 1 101 ? 78.998 5.936 -116.653 1.00 56.75 101 ASP A N 1
ATOM 765 C CA . ASP A 1 101 ? 78.753 5.721 -118.091 1.00 56.75 101 ASP A CA 1
ATOM 766 C C . ASP A 1 101 ? 79.385 6.804 -118.999 1.00 56.75 101 ASP A C 1
ATOM 768 O O . ASP A 1 101 ? 79.496 6.625 -120.214 1.00 56.75 101 ASP A O 1
ATOM 772 N N . ALA A 1 102 ? 79.832 7.931 -118.432 1.00 55.78 102 ALA A N 1
ATOM 773 C CA . ALA A 1 102 ? 80.472 9.031 -119.157 1.00 55.78 102 ALA A CA 1
ATOM 774 C C . ALA A 1 102 ? 82.007 8.965 -119.024 1.00 55.78 102 ALA A C 1
ATOM 776 O O . ALA A 1 102 ? 82.567 9.231 -117.960 1.00 55.78 102 ALA A O 1
ATOM 777 N N . GLY A 1 103 ? 82.697 8.612 -120.112 1.00 47.72 103 GLY A N 1
ATOM 778 C CA . GLY A 1 103 ? 84.148 8.400 -120.151 1.00 47.72 103 GLY A CA 1
ATOM 779 C C . GLY A 1 103 ? 85.028 9.612 -119.780 1.00 47.72 103 GLY A C 1
ATOM 780 O O . GLY A 1 103 ? 84.790 10.747 -120.187 1.00 47.72 103 GLY A O 1
ATOM 781 N N . SER A 1 104 ? 86.084 9.302 -119.018 1.00 49.91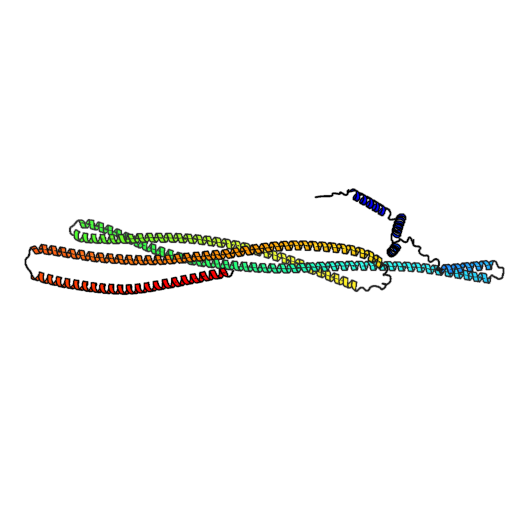 104 SER A N 1
ATOM 782 C CA . SER A 1 104 ? 87.379 9.984 -118.803 1.00 49.91 104 SER A CA 1
ATOM 783 C C . SER A 1 104 ? 87.472 11.414 -118.236 1.00 49.91 104 SER A C 1
ATOM 785 O O . SER A 1 104 ? 88.591 11.895 -118.075 1.00 49.91 104 SER A O 1
ATOM 787 N N . SER A 1 105 ? 86.383 12.091 -117.855 1.00 51.38 105 SER A N 1
ATOM 788 C CA . SER A 1 105 ? 86.440 13.395 -117.137 1.00 51.38 105 SER A CA 1
ATOM 789 C C . SER A 1 105 ? 85.774 13.368 -115.747 1.00 51.38 105 SER A C 1
ATOM 791 O O . SER A 1 105 ? 85.471 14.414 -115.168 1.00 51.38 105 SER A O 1
ATOM 793 N N . THR A 1 106 ? 85.525 12.175 -115.204 1.00 54.47 106 THR A N 1
ATOM 794 C CA . THR A 1 106 ? 84.530 11.946 -114.140 1.00 54.47 106 THR A CA 1
ATOM 795 C C . THR A 1 106 ? 85.047 11.175 -112.918 1.00 54.47 106 THR A C 1
ATOM 797 O O . THR A 1 106 ? 84.305 11.002 -111.961 1.00 54.47 106 THR A O 1
ATOM 800 N N . GLU A 1 107 ? 86.321 10.769 -112.836 1.00 58.94 107 GLU A N 1
ATOM 801 C CA . GLU A 1 107 ? 86.818 10.021 -111.657 1.00 58.94 107 GLU A CA 1
ATOM 802 C C . GLU A 1 107 ? 86.714 10.811 -110.340 1.00 58.94 107 GLU A C 1
ATOM 804 O O . GLU A 1 107 ? 86.373 10.248 -109.298 1.00 58.94 107 GLU A O 1
ATOM 809 N N . ARG A 1 108 ? 86.941 12.133 -110.375 1.00 61.91 108 ARG A N 1
ATOM 810 C CA . ARG A 1 108 ? 86.768 12.999 -109.193 1.00 61.91 108 ARG A CA 1
ATOM 811 C C . ARG A 1 108 ? 85.302 13.170 -108.805 1.00 61.91 108 ARG A C 1
ATOM 813 O O . ARG A 1 108 ? 85.006 13.213 -107.617 1.00 61.91 108 ARG A O 1
ATOM 820 N N . THR A 1 109 ? 84.392 13.251 -109.778 1.00 66.19 109 THR A N 1
ATOM 821 C CA . THR A 1 109 ? 82.953 13.395 -109.509 1.00 66.19 109 THR A CA 1
ATOM 822 C C . THR A 1 109 ? 82.353 12.080 -109.019 1.00 66.19 109 THR A C 1
ATOM 824 O O . THR A 1 109 ? 81.581 12.088 -108.067 1.00 66.19 109 THR A O 1
ATOM 827 N N . VAL A 1 110 ? 82.783 10.942 -109.568 1.00 67.38 110 VAL A N 1
ATOM 828 C CA . VAL A 1 110 ? 82.422 9.603 -109.079 1.00 67.38 110 VAL A CA 1
ATO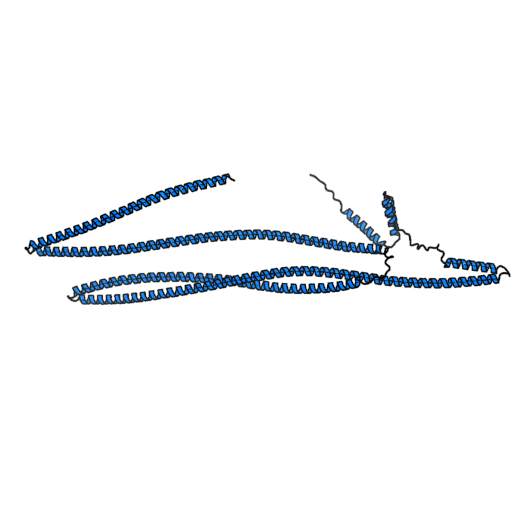M 829 C C . VAL A 1 110 ? 82.966 9.363 -107.666 1.00 67.38 110 VAL A C 1
ATOM 831 O O . VAL A 1 110 ? 82.227 8.863 -106.820 1.00 67.38 110 VAL A O 1
ATOM 834 N N . SER A 1 111 ? 84.205 9.776 -107.371 1.00 70.31 111 SER A N 1
ATOM 835 C CA . SER A 1 111 ? 84.791 9.654 -106.024 1.00 70.31 111 SER A CA 1
ATOM 836 C C . SER A 1 111 ? 84.101 10.560 -104.995 1.00 70.31 111 SER A C 1
ATOM 838 O O . SER A 1 111 ? 83.858 10.132 -103.868 1.00 70.31 111 SER A O 1
ATOM 840 N N . ALA A 1 112 ? 83.736 11.790 -105.376 1.00 74.69 112 ALA A N 1
ATOM 841 C CA . ALA A 1 112 ? 82.986 12.710 -104.519 1.00 74.69 112 ALA A CA 1
ATOM 842 C C . ALA A 1 112 ? 81.568 12.191 -104.225 1.00 74.69 112 ALA A C 1
ATOM 844 O O . ALA A 1 112 ? 81.168 12.140 -103.065 1.00 74.69 112 ALA A O 1
ATOM 845 N N . LEU A 1 113 ? 80.855 11.701 -105.245 1.00 74.31 113 LEU A N 1
ATOM 846 C CA . LEU A 1 113 ? 79.543 11.067 -105.074 1.00 74.31 113 LEU A CA 1
ATOM 847 C C . LEU A 1 113 ? 79.634 9.763 -104.266 1.00 74.31 113 LEU A C 1
ATOM 849 O O . LEU A 1 113 ? 78.721 9.433 -103.519 1.00 74.31 113 LEU A O 1
ATOM 853 N N . GLN A 1 114 ? 80.737 9.012 -104.363 1.00 78.12 114 GLN A N 1
ATOM 854 C CA . GLN A 1 114 ? 80.982 7.855 -103.494 1.00 78.12 114 GLN A CA 1
ATOM 855 C C . GLN A 1 114 ? 81.181 8.246 -102.032 1.00 78.12 114 GLN A C 1
ATOM 857 O O . GLN A 1 114 ? 80.664 7.549 -101.160 1.00 78.12 114 GLN A O 1
ATOM 862 N N . ALA A 1 115 ? 81.913 9.327 -101.763 1.00 78.06 115 ALA A N 1
ATOM 863 C CA . ALA A 1 115 ? 82.076 9.847 -100.411 1.00 78.06 115 ALA A CA 1
ATOM 864 C C . ALA A 1 115 ? 80.737 10.343 -99.843 1.00 78.06 115 ALA A C 1
ATOM 866 O O . ALA A 1 115 ? 80.411 10.035 -98.701 1.00 78.06 115 ALA A O 1
ATOM 867 N N . GLU A 1 116 ? 79.924 11.013 -100.661 1.00 78.56 116 GLU A N 1
ATOM 868 C CA . GLU A 1 116 ? 78.598 11.505 -100.278 1.00 78.56 116 GLU A CA 1
ATOM 869 C C . GLU A 1 116 ? 77.608 10.361 -100.014 1.00 78.56 116 GLU A C 1
ATOM 871 O O . GLU A 1 116 ? 76.967 10.336 -98.968 1.00 78.56 116 GLU A O 1
ATOM 876 N N . VAL A 1 117 ? 77.545 9.341 -100.882 1.00 78.38 117 VAL A N 1
ATOM 877 C CA . VAL A 1 117 ? 76.728 8.136 -100.635 1.00 78.38 117 VAL A CA 1
ATOM 878 C C . VAL A 1 117 ? 77.185 7.412 -99.368 1.00 78.38 117 VAL A C 1
ATOM 880 O O . VAL A 1 117 ? 76.351 6.899 -98.625 1.00 78.38 117 VAL A O 1
ATOM 883 N N . LYS A 1 118 ? 78.493 7.360 -99.093 1.00 80.50 118 LYS A N 1
ATOM 884 C CA . LYS A 1 118 ? 79.010 6.748 -97.864 1.00 80.50 118 LYS A CA 1
ATOM 885 C C . LYS A 1 118 ? 78.605 7.555 -96.622 1.00 80.50 118 LYS A C 1
ATOM 887 O O . LYS A 1 118 ? 78.089 6.948 -95.690 1.00 80.50 118 LYS A O 1
ATOM 892 N N . SER A 1 119 ? 78.734 8.884 -96.656 1.00 81.69 119 SER A N 1
ATOM 893 C CA . SER A 1 119 ? 78.286 9.788 -95.581 1.00 81.69 119 SER A CA 1
ATOM 894 C C . SER A 1 119 ? 76.791 9.643 -95.314 1.00 81.69 119 SER A C 1
ATOM 896 O O . SER A 1 119 ? 76.385 9.410 -94.183 1.00 81.69 119 SER A O 1
ATOM 898 N N . LEU A 1 120 ? 75.964 9.665 -96.364 1.00 77.38 120 LEU A N 1
ATOM 899 C CA . LEU A 1 120 ? 74.512 9.529 -96.232 1.00 77.38 120 LEU A CA 1
ATOM 900 C C . LEU A 1 120 ? 74.096 8.152 -95.693 1.00 77.38 120 LEU A C 1
ATOM 902 O O . LEU A 1 120 ? 73.105 8.049 -94.975 1.00 77.38 120 LEU A O 1
ATOM 906 N N . ARG A 1 121 ? 74.841 7.084 -96.010 1.00 80.00 121 ARG A N 1
ATOM 907 C CA . ARG A 1 121 ? 74.606 5.748 -95.433 1.00 80.00 121 ARG A CA 1
ATOM 908 C C . ARG A 1 121 ? 74.991 5.688 -93.957 1.00 80.00 121 ARG A C 1
ATOM 910 O O . ARG A 1 121 ? 74.261 5.079 -93.182 1.00 80.00 121 ARG A O 1
ATOM 917 N N . GLU A 1 122 ? 76.109 6.302 -93.579 1.00 82.69 122 GLU A N 1
ATOM 918 C CA . GLU A 1 122 ? 76.562 6.388 -92.186 1.00 82.69 122 GLU A CA 1
ATOM 919 C C . GLU A 1 122 ? 75.591 7.230 -91.340 1.00 82.69 122 GLU A C 1
ATOM 921 O O . GLU A 1 122 ? 75.194 6.802 -90.257 1.00 82.69 122 GLU A O 1
ATOM 926 N N . GLU A 1 123 ? 75.112 8.358 -91.867 1.00 77.88 123 GLU A N 1
ATOM 927 C CA . GLU A 1 123 ? 74.087 9.198 -91.235 1.00 77.88 123 GLU A CA 1
ATOM 928 C C . GLU A 1 123 ? 72.748 8.468 -91.087 1.00 77.88 123 GLU A C 1
ATOM 930 O O . GLU A 1 123 ? 72.130 8.520 -90.025 1.00 77.88 123 GLU A O 1
ATOM 935 N N . LEU A 1 124 ? 72.309 7.737 -92.117 1.00 77.88 124 LEU A N 1
ATOM 936 C CA . LEU A 1 124 ? 71.070 6.960 -92.062 1.00 77.88 124 LEU A CA 1
ATOM 937 C C . LEU A 1 124 ? 71.165 5.799 -91.063 1.00 77.88 124 LEU A C 1
ATOM 939 O O . LEU A 1 124 ? 70.188 5.500 -90.378 1.00 77.88 124 LEU A O 1
ATOM 943 N N . PHE A 1 125 ? 72.331 5.163 -90.944 1.00 78.81 125 PHE A N 1
ATOM 944 C CA . PHE A 1 125 ? 72.574 4.135 -89.935 1.00 78.81 125 PHE A CA 1
ATOM 945 C C . PHE A 1 125 ? 72.556 4.725 -88.515 1.00 78.81 125 PHE A C 1
ATOM 947 O O . PHE A 1 125 ? 71.820 4.237 -87.662 1.00 78.81 125 PHE A O 1
ATOM 954 N N . ALA A 1 126 ? 73.267 5.832 -88.281 1.00 78.69 126 ALA A N 1
ATOM 955 C CA . ALA A 1 126 ? 73.289 6.511 -86.984 1.00 78.69 126 ALA A CA 1
ATOM 956 C C . ALA A 1 126 ? 71.901 7.022 -86.558 1.00 78.69 126 ALA A C 1
ATOM 958 O O . ALA A 1 126 ? 71.523 6.925 -85.390 1.00 78.69 126 ALA A O 1
ATOM 959 N N . ALA A 1 127 ? 71.115 7.534 -87.505 1.00 74.69 127 ALA A N 1
ATOM 960 C CA . ALA A 1 127 ? 69.756 7.984 -87.241 1.00 74.69 127 ALA A CA 1
ATOM 961 C C . ALA A 1 127 ? 68.804 6.811 -86.936 1.00 74.69 127 ALA A C 1
ATOM 963 O O . ALA A 1 127 ? 67.944 6.939 -86.064 1.00 74.69 127 ALA A O 1
ATOM 964 N N . ARG A 1 128 ? 68.990 5.643 -87.569 1.00 79.12 128 ARG A N 1
ATOM 965 C CA . ARG A 1 128 ? 68.243 4.416 -87.236 1.00 79.12 128 ARG A CA 1
ATOM 966 C C . ARG A 1 128 ? 68.573 3.889 -85.848 1.00 79.12 128 ARG A C 1
ATOM 968 O O . ARG A 1 128 ? 67.651 3.568 -85.105 1.00 79.12 128 ARG A O 1
ATOM 975 N N . ASP A 1 129 ? 69.848 3.864 -85.474 1.00 78.88 129 ASP A N 1
ATOM 976 C CA . ASP A 1 129 ? 70.276 3.455 -84.132 1.00 78.88 129 ASP A CA 1
ATOM 977 C C . ASP A 1 129 ? 69.759 4.423 -83.056 1.00 78.88 129 ASP A C 1
ATOM 979 O O . ASP A 1 129 ? 69.302 4.004 -81.987 1.00 78.88 129 ASP A O 1
ATOM 983 N N . SER A 1 130 ? 69.754 5.727 -83.352 1.00 77.94 130 SER A N 1
ATOM 984 C CA . SER A 1 130 ? 69.163 6.744 -82.479 1.00 77.94 130 SER A CA 1
ATOM 985 C C . SER A 1 130 ? 67.651 6.554 -82.326 1.00 77.94 130 SER A C 1
ATOM 987 O O . SER A 1 130 ? 67.144 6.588 -81.206 1.00 77.94 130 SER A O 1
ATOM 989 N N . HIS A 1 131 ? 66.936 6.280 -83.419 1.00 78.19 131 HIS A N 1
ATOM 990 C CA . HIS A 1 131 ? 65.498 6.022 -83.389 1.00 78.19 131 HIS A CA 1
ATOM 991 C C . HIS A 1 131 ? 65.156 4.718 -82.648 1.00 78.19 131 HIS A C 1
ATOM 993 O O . HIS A 1 131 ? 64.234 4.695 -81.837 1.00 78.19 131 HIS A O 1
ATOM 999 N N . ALA A 1 132 ? 65.932 3.648 -82.844 1.00 76.50 132 ALA A N 1
ATOM 1000 C CA . ALA A 1 132 ? 65.791 2.409 -82.078 1.00 76.50 132 ALA A CA 1
ATOM 1001 C C . ALA A 1 132 ? 66.005 2.648 -80.572 1.00 76.50 132 ALA A C 1
ATOM 1003 O O . ALA A 1 132 ? 65.221 2.175 -79.752 1.00 76.50 132 ALA A O 1
ATOM 1004 N N . SER A 1 133 ? 67.005 3.457 -80.208 1.00 80.12 133 SER A N 1
ATOM 1005 C CA . SER A 1 133 ? 67.255 3.849 -78.814 1.00 80.12 133 SER A CA 1
ATOM 1006 C C . SER A 1 133 ? 66.119 4.700 -78.230 1.00 80.12 133 SER A C 1
ATOM 1008 O O . SER A 1 133 ? 65.771 4.549 -77.061 1.00 80.12 133 SER A O 1
ATOM 1010 N N . GLN A 1 134 ? 65.505 5.574 -79.035 1.00 81.62 134 GLN A N 1
ATOM 1011 C CA . GLN A 1 134 ? 64.334 6.357 -78.628 1.00 81.62 134 GLN A CA 1
ATOM 1012 C C . GLN A 1 134 ? 63.099 5.485 -78.392 1.00 81.62 134 GLN A C 1
ATOM 1014 O O . GLN A 1 134 ? 62.372 5.745 -77.438 1.00 81.62 134 GLN A O 1
ATOM 1019 N N . ILE A 1 135 ? 62.873 4.452 -79.211 1.00 80.81 135 ILE A N 1
ATOM 1020 C CA . ILE A 1 135 ? 61.777 3.495 -79.000 1.00 80.81 135 ILE A CA 1
ATOM 1021 C C . ILE A 1 135 ? 61.964 2.770 -77.665 1.00 80.81 135 ILE A C 1
ATOM 1023 O O . ILE A 1 135 ? 61.037 2.749 -76.862 1.00 80.81 135 ILE A O 1
ATOM 1027 N N . VAL A 1 136 ? 63.171 2.266 -77.383 1.00 86.06 136 VAL A N 1
ATOM 1028 C CA . VAL A 1 136 ? 63.472 1.594 -76.106 1.00 86.06 136 VAL A CA 1
ATOM 1029 C C . VAL A 1 136 ? 63.245 2.533 -74.920 1.00 86.06 136 VAL A C 1
ATOM 1031 O O . VAL A 1 136 ? 62.579 2.157 -73.960 1.00 86.06 136 VAL A O 1
ATOM 1034 N N . LEU A 1 137 ? 63.718 3.781 -74.997 1.00 86.31 137 LEU A N 1
ATOM 1035 C CA . LEU A 1 137 ? 63.478 4.777 -73.949 1.00 86.31 137 LEU A CA 1
ATOM 1036 C C . LEU A 1 137 ? 61.980 5.078 -73.779 1.00 86.31 137 LEU A C 1
ATOM 1038 O O . LEU A 1 137 ? 61.502 5.245 -72.659 1.00 86.31 137 LEU A O 1
ATOM 1042 N N . HIS A 1 138 ? 61.235 5.172 -74.880 1.00 81.56 138 HIS A N 1
ATOM 1043 C CA . HIS A 1 138 ? 59.800 5.422 -74.849 1.00 81.56 138 HIS A CA 1
ATOM 1044 C C . HIS A 1 138 ? 59.039 4.252 -74.210 1.00 81.56 138 HIS A C 1
ATOM 1046 O O . HIS A 1 138 ? 58.147 4.486 -73.393 1.00 81.56 138 HIS A O 1
ATOM 1052 N N . ASP A 1 139 ? 59.415 3.013 -74.522 1.00 86.06 139 ASP A N 1
ATOM 1053 C CA . ASP A 1 139 ? 58.847 1.815 -73.903 1.00 86.06 139 ASP A CA 1
ATOM 1054 C C . ASP A 1 139 ? 59.187 1.752 -72.405 1.00 86.06 139 ASP A C 1
ATOM 1056 O O . ASP A 1 139 ? 58.287 1.589 -71.584 1.00 86.06 139 ASP A O 1
ATOM 1060 N N . GLU A 1 140 ? 60.432 2.042 -72.008 1.00 87.12 140 GLU A N 1
ATOM 1061 C CA . GLU A 1 140 ? 60.817 2.138 -70.592 1.00 87.12 140 GLU A CA 1
ATOM 1062 C C . GLU A 1 140 ? 60.048 3.231 -69.834 1.00 87.12 140 GLU A C 1
ATOM 1064 O O . GLU A 1 140 ? 59.674 3.053 -68.670 1.00 87.12 140 GLU A O 1
ATOM 1069 N N . LEU A 1 141 ? 59.823 4.389 -70.460 1.00 84.06 141 LEU A N 1
ATOM 1070 C CA . LEU A 1 141 ? 59.039 5.474 -69.868 1.00 84.06 141 LEU A CA 1
ATOM 1071 C C . LEU A 1 141 ? 57.567 5.088 -69.739 1.00 84.06 141 LEU A C 1
ATOM 1073 O O . LEU A 1 141 ? 56.937 5.421 -68.735 1.00 84.06 141 LEU A O 1
ATOM 1077 N N . LYS A 1 142 ? 57.023 4.364 -70.717 1.00 86.19 142 LYS A N 1
ATOM 1078 C CA . LYS A 1 142 ? 55.650 3.857 -70.690 1.00 86.19 142 LYS A CA 1
ATOM 1079 C C . LYS A 1 142 ? 55.460 2.793 -69.609 1.00 86.19 142 LYS A C 1
ATOM 1081 O O . LYS A 1 142 ? 54.445 2.827 -68.911 1.00 86.19 142 LYS A O 1
ATOM 1086 N N . ASP A 1 143 ? 56.437 1.916 -69.414 1.00 85.69 143 ASP A N 1
ATOM 1087 C CA . ASP A 1 143 ? 56.428 0.919 -68.342 1.00 85.69 143 ASP A CA 1
ATOM 1088 C C . ASP A 1 143 ? 56.523 1.587 -66.966 1.00 85.69 143 ASP A C 1
ATOM 1090 O O . ASP A 1 143 ? 55.725 1.294 -66.075 1.00 85.69 143 ASP A O 1
ATOM 1094 N N . LYS A 1 144 ? 57.421 2.569 -66.802 1.00 85.00 144 LYS A N 1
ATOM 1095 C CA . LYS A 1 144 ? 57.524 3.368 -65.566 1.00 85.00 144 LYS A CA 1
ATOM 1096 C C . LYS A 1 144 ? 56.240 4.142 -65.270 1.00 85.00 144 LYS A C 1
ATOM 1098 O O . LYS A 1 144 ? 55.816 4.196 -64.117 1.00 85.00 144 LYS A O 1
ATOM 1103 N N . LEU A 1 145 ? 55.603 4.716 -66.292 1.00 84.44 145 LEU A N 1
ATOM 1104 C CA . LEU A 1 145 ? 54.321 5.406 -66.149 1.00 84.44 145 LEU A CA 1
ATOM 1105 C C . LEU A 1 145 ? 53.213 4.433 -65.727 1.00 84.44 145 LEU A C 1
ATOM 1107 O O . LEU A 1 145 ? 52.425 4.755 -64.843 1.00 84.44 145 LEU A O 1
ATOM 1111 N N . SER A 1 146 ? 53.179 3.237 -66.316 1.00 81.19 146 SER A N 1
ATOM 1112 C CA . SER A 1 146 ? 52.195 2.202 -65.981 1.00 81.19 146 SER A CA 1
ATOM 1113 C C . SER A 1 146 ? 52.373 1.703 -64.544 1.00 81.19 146 SER A C 1
ATOM 1115 O O . SER A 1 146 ? 51.400 1.629 -63.800 1.00 81.19 146 SER A O 1
ATOM 1117 N N . ALA A 1 147 ? 53.614 1.474 -64.107 1.00 81.06 147 ALA A N 1
ATOM 1118 C CA . ALA A 1 147 ? 53.919 1.095 -62.727 1.00 81.06 147 ALA A CA 1
ATOM 1119 C C . ALA A 1 147 ? 53.516 2.186 -61.716 1.00 81.06 147 ALA A C 1
ATOM 1121 O O . ALA A 1 147 ? 52.959 1.888 -60.660 1.00 81.06 147 ALA A O 1
ATOM 1122 N N . LEU A 1 148 ? 53.750 3.463 -62.035 1.00 78.94 148 LEU A N 1
ATOM 1123 C CA . LEU A 1 148 ? 53.308 4.579 -61.192 1.00 78.94 148 LEU A CA 1
ATOM 1124 C C . LEU A 1 148 ? 51.781 4.703 -61.144 1.00 78.94 148 LEU A C 1
ATOM 1126 O O . LEU A 1 148 ? 51.233 4.985 -60.079 1.00 78.94 148 LEU A O 1
ATOM 1130 N N . GLN A 1 149 ? 51.098 4.456 -62.263 1.00 79.38 149 GLN A N 1
ATOM 1131 C CA . GLN A 1 149 ? 49.637 4.434 -62.326 1.00 79.38 149 GLN A CA 1
ATOM 1132 C C . GLN A 1 149 ? 49.067 3.335 -61.417 1.00 79.38 149 GLN A C 1
ATOM 1134 O O . GLN A 1 149 ? 48.158 3.598 -60.635 1.00 79.38 149 GLN A O 1
ATOM 1139 N N . GLU A 1 150 ? 49.634 2.127 -61.447 1.00 82.00 150 GLU A N 1
ATOM 1140 C CA . GLU A 1 150 ? 49.208 1.029 -60.571 1.00 82.00 150 GLU A CA 1
ATOM 1141 C C . GLU A 1 150 ? 49.438 1.342 -59.086 1.00 82.00 150 GLU A C 1
ATOM 1143 O O . GLU A 1 150 ? 48.572 1.070 -58.248 1.00 82.00 150 GLU A O 1
ATOM 1148 N N . LEU A 1 151 ? 50.571 1.962 -58.739 1.00 77.75 151 LEU A N 1
ATOM 1149 C CA . LEU A 1 151 ? 50.852 2.407 -57.369 1.00 77.75 151 LEU A CA 1
ATOM 1150 C C . LEU A 1 151 ? 49.882 3.502 -56.900 1.00 77.75 151 LEU A C 1
ATOM 1152 O O . LEU A 1 151 ? 49.462 3.509 -55.742 1.00 77.75 151 LEU A O 1
ATOM 1156 N N . TYR A 1 152 ? 49.491 4.414 -57.789 1.00 77.75 152 TYR A N 1
ATOM 1157 C CA . TYR A 1 152 ? 48.503 5.443 -57.479 1.00 77.75 152 TYR A CA 1
ATOM 1158 C C . TYR A 1 152 ? 47.105 4.846 -57.278 1.00 77.75 152 TYR A C 1
ATOM 1160 O O . TYR A 1 152 ? 46.462 5.106 -56.260 1.00 77.75 152 TYR A O 1
ATOM 1168 N N . ASP A 1 153 ? 46.665 3.979 -58.192 1.00 75.81 153 ASP A N 1
ATOM 1169 C CA . ASP A 1 153 ? 45.354 3.329 -58.133 1.00 75.81 153 ASP A CA 1
ATOM 1170 C C . ASP A 1 153 ? 45.221 2.443 -56.886 1.00 75.81 153 ASP A C 1
ATOM 1172 O O . ASP A 1 153 ? 44.170 2.403 -56.241 1.00 75.81 153 ASP A O 1
ATOM 1176 N N . THR A 1 154 ? 46.289 1.734 -56.513 1.00 75.75 154 THR A N 1
ATOM 1177 C CA . THR A 1 154 ? 46.321 0.936 -55.279 1.00 75.75 154 THR A CA 1
ATOM 1178 C C . THR A 1 154 ? 46.264 1.818 -54.033 1.00 75.75 154 THR A C 1
ATOM 1180 O O . THR A 1 154 ? 45.493 1.509 -53.122 1.00 75.75 154 THR A O 1
ATOM 1183 N N . SER A 1 155 ? 46.980 2.947 -54.008 1.00 74.69 155 SER A N 1
ATOM 1184 C CA . SER A 1 155 ? 46.904 3.923 -52.913 1.00 74.69 155 SER A CA 1
ATOM 1185 C C . SER A 1 155 ? 45.508 4.544 -52.777 1.00 74.69 155 SER A C 1
ATOM 1187 O O . SER A 1 155 ? 45.003 4.647 -51.660 1.00 74.69 155 SER A O 1
ATOM 1189 N N . GLN A 1 156 ? 44.851 4.919 -53.881 1.00 73.50 156 GLN A N 1
ATOM 1190 C CA . GLN A 1 156 ? 43.478 5.443 -53.846 1.00 73.50 156 GLN A CA 1
ATOM 1191 C C . GLN A 1 156 ? 42.484 4.408 -53.313 1.00 73.50 156 GLN A C 1
ATOM 1193 O O . GLN A 1 156 ? 41.644 4.730 -52.473 1.00 73.50 156 GLN A O 1
ATOM 1198 N N . ARG A 1 157 ? 42.586 3.149 -53.760 1.00 74.06 157 ARG A N 1
ATOM 1199 C CA . ARG A 1 157 ? 41.717 2.068 -53.266 1.00 74.06 157 ARG A CA 1
ATOM 1200 C C . ARG A 1 157 ? 41.906 1.836 -51.770 1.00 74.06 157 ARG A C 1
ATOM 1202 O O . ARG A 1 157 ? 40.918 1.688 -51.060 1.00 74.06 157 ARG A O 1
ATOM 1209 N N . GLN A 1 158 ? 43.146 1.843 -51.281 1.00 72.50 158 GLN A N 1
ATOM 1210 C CA . GLN A 1 158 ? 43.431 1.712 -49.848 1.00 72.50 158 GLN A CA 1
ATOM 1211 C C . GLN A 1 158 ? 42.868 2.885 -49.038 1.00 72.50 158 GLN A C 1
ATOM 1213 O O . GLN A 1 158 ? 42.306 2.670 -47.966 1.00 72.50 158 GLN A O 1
ATOM 1218 N N . GLN A 1 159 ? 42.961 4.110 -49.559 1.00 71.44 159 GLN A N 1
ATOM 1219 C CA . GLN A 1 159 ? 42.385 5.287 -48.913 1.00 71.44 159 GLN A CA 1
ATOM 1220 C C . GLN A 1 159 ? 40.852 5.206 -48.848 1.00 71.44 159 GLN A C 1
ATOM 1222 O O . GLN A 1 159 ? 40.274 5.496 -47.804 1.00 71.44 159 GLN A O 1
ATOM 1227 N N . ALA A 1 160 ? 40.194 4.745 -49.915 1.00 70.62 160 ALA A N 1
ATOM 1228 C CA . ALA A 1 160 ? 38.743 4.568 -49.942 1.00 70.62 160 ALA A CA 1
ATOM 1229 C C . ALA A 1 160 ? 38.251 3.504 -48.942 1.00 70.62 160 ALA A C 1
ATOM 1231 O O . ALA A 1 160 ? 37.239 3.717 -48.279 1.00 70.62 160 ALA A O 1
ATOM 1232 N N . VAL A 1 161 ? 38.976 2.386 -48.797 1.00 75.19 161 VAL A N 1
ATOM 1233 C CA . VAL A 1 161 ? 38.647 1.340 -47.808 1.00 75.19 161 VAL A CA 1
ATOM 1234 C C . VAL A 1 161 ? 38.756 1.885 -46.382 1.00 75.19 161 VAL A C 1
ATOM 1236 O O . VAL A 1 161 ? 37.811 1.752 -45.613 1.00 75.19 161 VAL A O 1
ATOM 1239 N N . LYS A 1 162 ? 39.850 2.583 -46.052 1.00 74.25 162 LYS A N 1
ATOM 1240 C CA . LYS A 1 162 ? 40.045 3.155 -44.710 1.00 74.25 162 LYS A CA 1
ATOM 1241 C C . LYS A 1 162 ? 38.993 4.201 -44.339 1.00 74.25 162 LYS A C 1
ATOM 1243 O O . LYS A 1 162 ? 38.546 4.231 -43.200 1.00 74.25 162 LYS A O 1
ATOM 1248 N N . VAL A 1 163 ? 38.581 5.044 -45.289 1.00 72.69 163 VAL A N 1
ATOM 1249 C CA . VAL A 1 163 ? 37.502 6.022 -45.056 1.00 72.69 163 VAL A CA 1
ATOM 1250 C C . VAL A 1 163 ? 36.183 5.310 -44.740 1.00 72.69 163 VAL A C 1
ATOM 1252 O O . VAL A 1 163 ? 35.507 5.683 -43.787 1.00 72.69 163 VAL A O 1
ATOM 1255 N N . ASN A 1 164 ? 35.857 4.241 -45.470 1.00 75.38 164 ASN A N 1
ATOM 1256 C CA . ASN A 1 164 ? 34.654 3.454 -45.211 1.00 75.38 164 ASN A CA 1
ATOM 1257 C C . ASN A 1 164 ? 34.693 2.748 -43.839 1.00 75.38 164 ASN A C 1
ATOM 1259 O O . ASN A 1 164 ? 33.683 2.712 -43.138 1.00 75.38 164 ASN A O 1
ATOM 1263 N N . ASP A 1 165 ? 35.854 2.238 -43.419 1.00 73.25 165 ASP A N 1
ATOM 1264 C CA . ASP A 1 165 ? 36.025 1.631 -42.091 1.00 73.25 165 ASP A CA 1
ATOM 1265 C C . ASP A 1 165 ? 35.861 2.665 -40.959 1.00 73.25 165 ASP A C 1
ATOM 1267 O O . ASP A 1 165 ? 35.242 2.369 -39.932 1.00 73.25 165 ASP A O 1
ATOM 1271 N N . VAL A 1 166 ? 36.344 3.900 -41.158 1.00 74.06 166 VAL A N 1
ATOM 1272 C CA . VAL A 1 166 ? 36.121 5.019 -40.225 1.00 74.06 166 VAL A CA 1
ATOM 1273 C C . VAL A 1 166 ? 34.637 5.360 -40.123 1.00 74.06 166 VAL A C 1
ATOM 1275 O O . VAL A 1 166 ? 34.133 5.493 -39.010 1.00 74.06 166 VAL A O 1
ATOM 1278 N N . ASP A 1 167 ? 33.920 5.459 -41.242 1.00 73.69 167 ASP A N 1
ATOM 1279 C CA . ASP A 1 167 ? 32.487 5.776 -41.236 1.00 73.69 167 ASP A CA 1
ATOM 1280 C C . ASP A 1 167 ? 31.670 4.704 -40.493 1.00 73.69 167 ASP A C 1
ATOM 1282 O O . ASP A 1 167 ? 30.791 5.033 -39.689 1.00 73.69 167 ASP A O 1
ATOM 1286 N N . ILE A 1 168 ? 32.010 3.422 -40.673 1.00 77.94 168 ILE A N 1
ATOM 1287 C CA . ILE A 1 168 ? 31.398 2.308 -39.932 1.00 77.94 168 ILE A CA 1
ATOM 1288 C C . ILE A 1 168 ? 31.691 2.424 -38.427 1.00 77.94 168 ILE A C 1
ATOM 1290 O O . ILE A 1 168 ? 30.774 2.277 -37.617 1.00 77.94 168 ILE A O 1
ATOM 1294 N N . ALA A 1 169 ? 32.935 2.725 -38.037 1.00 75.25 169 ALA A N 1
ATOM 1295 C CA . ALA A 1 169 ? 33.332 2.884 -36.633 1.00 75.25 169 ALA A CA 1
ATOM 1296 C C . ALA A 1 169 ? 32.709 4.125 -35.961 1.00 75.25 169 ALA A C 1
ATOM 1298 O O . ALA A 1 169 ? 32.420 4.124 -34.762 1.00 75.25 169 ALA A O 1
ATOM 1299 N N . VAL A 1 170 ? 32.492 5.205 -36.717 1.00 76.12 170 VAL A N 1
ATOM 1300 C CA . VAL A 1 170 ? 31.785 6.404 -36.244 1.00 76.12 170 VAL A CA 1
ATOM 1301 C C . VAL A 1 170 ? 30.317 6.080 -35.986 1.00 76.12 170 VAL A C 1
ATOM 1303 O O . VAL A 1 170 ? 29.793 6.449 -34.933 1.00 76.12 170 VAL A O 1
ATOM 1306 N N . TYR A 1 171 ? 29.668 5.376 -36.916 1.00 80.19 171 TYR A N 1
ATOM 1307 C CA . TYR A 1 171 ? 28.258 5.016 -36.802 1.00 80.19 171 TYR A CA 1
ATOM 1308 C C . TYR A 1 171 ? 28.003 4.051 -35.638 1.00 80.19 171 TYR A C 1
ATOM 1310 O O . TYR A 1 171 ? 27.155 4.327 -34.790 1.00 80.19 171 TYR A O 1
ATOM 1318 N N . SER A 1 172 ? 28.795 2.980 -35.522 1.00 75.56 172 SER A N 1
ATOM 1319 C CA . SER A 1 172 ? 28.663 2.007 -34.428 1.00 75.56 172 SER A CA 1
ATOM 1320 C C . SER A 1 172 ? 28.881 2.644 -33.055 1.00 75.56 172 SER A C 1
ATOM 1322 O O . SER A 1 172 ? 28.151 2.372 -32.102 1.00 75.56 172 SER A O 1
ATOM 1324 N N . ALA A 1 173 ? 29.838 3.564 -32.941 1.00 76.12 173 ALA A N 1
ATOM 1325 C CA . ALA A 1 173 ? 30.084 4.249 -31.685 1.00 76.12 173 ALA A CA 1
ATOM 1326 C C . ALA A 1 173 ? 29.022 5.316 -31.349 1.00 76.12 173 ALA A C 1
ATOM 1328 O O . ALA A 1 173 ? 28.846 5.653 -30.175 1.00 76.12 173 ALA A O 1
ATOM 1329 N N . TRP A 1 174 ? 28.311 5.852 -32.346 1.00 86.94 174 TRP A N 1
ATOM 1330 C CA . TRP A 1 174 ? 27.135 6.694 -32.123 1.00 86.94 174 TRP A CA 1
ATOM 1331 C C . TR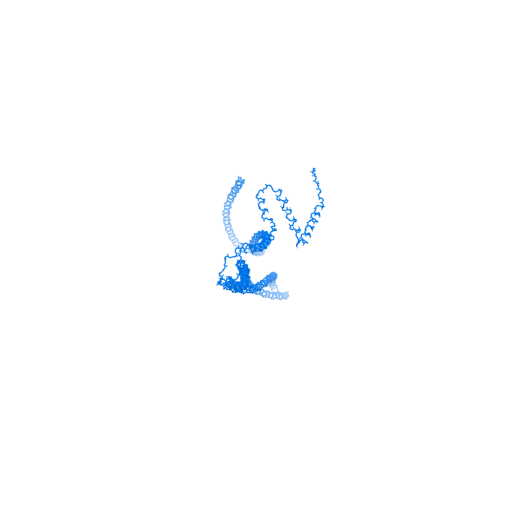P A 1 174 ? 25.948 5.869 -31.606 1.00 86.94 174 TRP A C 1
ATOM 1333 O O . TRP A 1 174 ? 25.374 6.243 -30.583 1.00 86.94 174 TRP A O 1
ATOM 1343 N N . GLU A 1 175 ? 25.658 4.712 -32.214 1.00 84.75 175 GLU A N 1
ATOM 1344 C CA . GLU A 1 175 ? 24.630 3.778 -31.722 1.00 84.75 175 GLU A CA 1
ATOM 1345 C C . GLU A 1 175 ? 24.930 3.317 -30.285 1.00 84.75 175 GLU A C 1
ATOM 1347 O O . GLU A 1 175 ? 24.062 3.374 -29.410 1.00 84.75 175 GLU A O 1
ATOM 1352 N N . LEU A 1 176 ? 26.182 2.944 -29.988 1.00 82.94 176 LEU A N 1
ATOM 1353 C CA . LEU A 1 176 ? 26.603 2.581 -28.631 1.00 82.94 176 LEU A CA 1
ATOM 1354 C C . LEU A 1 176 ? 26.369 3.725 -27.637 1.00 82.94 176 LEU A C 1
ATOM 1356 O O . LEU A 1 176 ? 25.824 3.497 -26.559 1.00 82.94 176 LEU A O 1
ATOM 1360 N N . LYS A 1 177 ? 26.699 4.969 -28.001 1.00 86.50 177 LYS A N 1
ATOM 1361 C CA . LYS A 1 177 ? 26.449 6.139 -27.144 1.00 86.50 177 LYS A CA 1
ATOM 1362 C C . LYS A 1 177 ? 24.959 6.316 -26.831 1.00 86.50 177 LYS A C 1
ATOM 1364 O O . LYS A 1 177 ? 24.618 6.640 -25.694 1.00 86.50 177 LYS A O 1
ATOM 1369 N N . GLU A 1 178 ? 24.085 6.111 -27.811 1.00 87.50 178 GLU A N 1
ATOM 1370 C CA . GLU A 1 178 ? 22.635 6.223 -27.627 1.00 87.50 178 GLU A CA 1
ATOM 1371 C C . GLU A 1 178 ? 22.092 5.102 -26.726 1.00 87.50 178 GLU A C 1
ATOM 1373 O O . GLU A 1 178 ? 21.322 5.364 -25.798 1.00 87.50 178 GLU A O 1
ATOM 1378 N N . THR A 1 179 ? 22.567 3.865 -26.906 1.00 87.06 179 THR A N 1
ATOM 1379 C CA . THR A 1 179 ? 22.189 2.746 -26.024 1.00 87.06 179 THR A CA 1
ATOM 1380 C C . THR A 1 179 ? 22.668 2.942 -24.584 1.00 87.06 179 THR A C 1
ATOM 1382 O O . THR A 1 179 ? 21.905 2.685 -23.654 1.00 87.06 179 THR A O 1
ATOM 1385 N N . VAL A 1 180 ? 23.886 3.454 -24.381 1.00 84.50 180 VAL A N 1
ATOM 1386 C CA . VAL A 1 180 ? 24.424 3.783 -23.052 1.00 84.50 180 VAL A CA 1
ATOM 1387 C C . VAL A 1 180 ? 23.583 4.869 -22.381 1.00 84.50 180 VAL A C 1
ATOM 1389 O O . VAL A 1 180 ? 23.234 4.725 -21.211 1.00 84.50 180 VAL A O 1
ATOM 1392 N N . ALA A 1 181 ? 23.195 5.925 -23.106 1.00 87.81 181 ALA A N 1
ATOM 1393 C CA . ALA A 1 181 ? 22.332 6.979 -22.566 1.00 87.81 181 ALA A CA 1
ATOM 1394 C C . ALA A 1 181 ? 20.975 6.429 -22.095 1.00 87.81 181 ALA A C 1
ATOM 1396 O O . ALA A 1 181 ? 20.535 6.732 -20.986 1.00 87.81 181 ALA A O 1
ATOM 1397 N N . ARG A 1 182 ? 20.358 5.549 -22.891 1.00 90.06 182 ARG A N 1
ATOM 1398 C CA . ARG A 1 182 ? 19.105 4.884 -22.523 1.00 90.06 182 ARG A CA 1
ATOM 1399 C C . ARG A 1 182 ? 19.252 3.992 -21.287 1.00 90.06 182 ARG A C 1
ATOM 1401 O O . ARG A 1 182 ? 18.396 4.027 -20.408 1.00 90.06 182 ARG A O 1
ATOM 1408 N N . LEU A 1 183 ? 20.337 3.224 -21.184 1.00 87.75 183 LEU A N 1
ATOM 1409 C CA . LEU A 1 183 ? 20.599 2.389 -20.006 1.00 87.75 183 LEU A CA 1
ATOM 1410 C C . LEU A 1 183 ? 20.830 3.225 -18.738 1.00 87.75 183 LEU A C 1
ATOM 1412 O O . LEU A 1 183 ? 20.397 2.815 -17.663 1.00 87.75 183 LEU A O 1
ATOM 1416 N N . TYR A 1 184 ? 21.449 4.407 -18.841 1.00 89.50 184 TYR A N 1
ATOM 1417 C CA . TYR A 1 184 ? 21.561 5.338 -17.712 1.00 89.50 184 TYR A CA 1
ATOM 1418 C C . TYR A 1 184 ? 20.193 5.842 -17.230 1.00 89.50 184 TYR A C 1
ATOM 1420 O O . TYR A 1 184 ? 19.963 5.904 -16.021 1.00 89.50 184 TYR A O 1
ATOM 1428 N N . GLU A 1 185 ? 19.277 6.174 -18.142 1.00 91.44 185 GLU A N 1
ATOM 1429 C CA . GLU A 1 185 ? 17.905 6.565 -17.786 1.00 91.44 185 GLU A CA 1
ATOM 1430 C C . GLU A 1 185 ? 17.132 5.407 -17.140 1.00 91.44 185 GLU A C 1
ATOM 1432 O O . GLU A 1 185 ? 16.495 5.588 -16.100 1.00 91.44 185 GLU A O 1
ATOM 1437 N N . GLU A 1 186 ? 17.228 4.200 -17.706 1.00 89.12 186 GLU A N 1
ATOM 1438 C CA . GLU A 1 186 ? 16.606 2.997 -17.143 1.00 89.12 186 GLU A CA 1
ATOM 1439 C C . GLU A 1 186 ? 17.165 2.676 -15.746 1.00 89.12 186 GLU A C 1
ATOM 1441 O O . GLU A 1 186 ? 16.395 2.373 -14.829 1.00 89.12 186 GLU A O 1
ATOM 1446 N N . LEU A 1 187 ? 18.479 2.817 -15.539 1.00 86.00 187 LEU A N 1
ATOM 1447 C CA . LEU A 1 187 ? 19.116 2.651 -14.233 1.00 86.00 187 LEU A CA 1
ATOM 1448 C C . LEU A 1 187 ? 18.619 3.696 -13.227 1.00 86.00 187 LEU A C 1
ATOM 1450 O O . LEU A 1 187 ? 18.258 3.334 -12.108 1.00 86.00 187 LEU A O 1
ATOM 1454 N N . ALA A 1 188 ? 18.544 4.972 -13.615 1.00 91.06 188 ALA A N 1
ATOM 1455 C CA . ALA A 1 188 ? 18.047 6.040 -12.747 1.00 91.06 188 ALA A CA 1
ATOM 1456 C C . ALA A 1 188 ? 16.595 5.788 -12.306 1.00 91.06 188 ALA A C 1
ATOM 1458 O O . ALA A 1 188 ? 16.267 5.942 -11.126 1.00 91.06 188 ALA A O 1
ATOM 1459 N N . MET A 1 189 ? 15.742 5.328 -13.226 1.00 90.38 189 MET A N 1
ATOM 1460 C CA . MET A 1 189 ? 14.360 4.944 -12.925 1.00 90.38 189 MET A CA 1
ATOM 1461 C C . MET A 1 189 ? 14.286 3.740 -11.980 1.00 90.38 189 MET A C 1
ATOM 1463 O O . MET A 1 189 ? 13.514 3.758 -11.021 1.00 90.38 189 MET A O 1
ATOM 1467 N N . LYS A 1 190 ? 15.106 2.704 -12.197 1.00 87.50 190 LYS A N 1
ATOM 1468 C CA . LYS A 1 190 ? 15.156 1.538 -11.301 1.00 87.50 190 LYS A CA 1
ATOM 1469 C C . LYS A 1 190 ? 15.667 1.900 -9.907 1.00 87.50 190 LYS A C 1
ATOM 1471 O O . LYS A 1 190 ? 15.101 1.435 -8.921 1.00 87.50 190 LYS A O 1
ATOM 1476 N N . GLU A 1 191 ? 16.681 2.757 -9.799 1.00 89.62 191 GLU A N 1
ATOM 1477 C CA . GLU A 1 191 ? 17.167 3.248 -8.505 1.00 89.62 191 GLU A CA 1
ATOM 1478 C C . GLU A 1 191 ? 16.121 4.105 -7.779 1.00 89.62 191 GLU A C 1
ATOM 1480 O O . GLU A 1 191 ? 16.031 4.067 -6.552 1.00 89.62 191 GLU A O 1
ATOM 1485 N N . LEU A 1 192 ? 15.308 4.873 -8.509 1.00 91.62 192 LEU A N 1
ATOM 1486 C CA . LEU A 1 192 ? 14.187 5.610 -7.931 1.00 91.62 192 LEU A CA 1
ATOM 1487 C C . LEU A 1 192 ? 13.110 4.656 -7.391 1.00 91.62 192 LEU A C 1
ATOM 1489 O O . LEU A 1 192 ? 12.734 4.781 -6.226 1.00 91.62 192 LEU A O 1
ATOM 1493 N N . HIS A 1 193 ? 12.698 3.654 -8.173 1.00 86.12 193 HIS A N 1
ATOM 1494 C CA . HIS A 1 193 ? 11.740 2.634 -7.727 1.00 86.12 193 HIS A CA 1
ATOM 1495 C C . HIS A 1 193 ? 12.257 1.808 -6.538 1.00 86.12 193 HIS A C 1
ATOM 1497 O O . HIS A 1 193 ? 11.482 1.475 -5.643 1.00 86.12 193 HIS A O 1
ATOM 1503 N N . MET A 1 194 ? 13.557 1.495 -6.491 1.00 87.19 194 MET A N 1
ATOM 1504 C CA . MET A 1 194 ? 14.192 0.849 -5.334 1.00 87.19 194 MET A CA 1
ATOM 1505 C C . MET A 1 194 ? 14.049 1.704 -4.072 1.00 87.19 194 MET A C 1
ATOM 1507 O O . MET A 1 194 ? 13.557 1.211 -3.061 1.00 87.19 194 MET A O 1
ATOM 1511 N N . ARG A 1 195 ? 14.387 3.000 -4.142 1.00 88.06 195 ARG A N 1
ATOM 1512 C CA . ARG A 1 195 ? 14.240 3.927 -3.003 1.00 88.06 195 ARG A CA 1
ATOM 1513 C C . ARG A 1 195 ? 12.782 4.080 -2.564 1.00 88.06 195 ARG A C 1
ATOM 1515 O O . ARG A 1 195 ? 12.504 4.231 -1.379 1.00 88.06 195 ARG A O 1
ATOM 1522 N N . GLU A 1 196 ? 11.833 4.067 -3.497 1.00 87.12 196 GLU A N 1
ATOM 1523 C CA . GLU A 1 196 ? 10.401 4.089 -3.173 1.00 87.12 196 GLU A CA 1
ATOM 1524 C C . GLU A 1 196 ? 9.947 2.806 -2.470 1.00 87.12 196 GLU A C 1
ATOM 1526 O O . GLU A 1 196 ? 9.223 2.883 -1.476 1.00 87.12 196 GLU A O 1
ATOM 1531 N N . ALA A 1 197 ? 10.415 1.642 -2.928 1.00 79.69 197 ALA A N 1
ATOM 1532 C CA . ALA A 1 197 ? 10.139 0.361 -2.287 1.00 79.69 197 ALA A CA 1
ATOM 1533 C C . ALA A 1 197 ? 10.755 0.271 -0.878 1.00 79.69 197 ALA A C 1
ATOM 1535 O O . ALA A 1 197 ? 10.097 -0.215 0.040 1.00 79.69 197 ALA A O 1
ATOM 1536 N N . GLU A 1 198 ? 11.972 0.785 -0.678 1.00 83.88 198 GLU A N 1
ATOM 1537 C CA . GLU A 1 198 ? 12.619 0.879 0.639 1.00 83.88 198 GLU A CA 1
ATOM 1538 C C . GLU A 1 198 ? 11.812 1.757 1.601 1.00 83.88 198 GLU A C 1
ATOM 1540 O O . GLU A 1 198 ? 11.489 1.318 2.704 1.00 83.88 198 GLU A O 1
ATOM 1545 N N . ARG A 1 199 ? 11.374 2.948 1.166 1.00 90.00 199 ARG A N 1
ATOM 1546 C CA . ARG A 1 199 ? 10.505 3.813 1.987 1.00 90.00 199 ARG A CA 1
ATOM 1547 C C . ARG A 1 199 ? 9.175 3.145 2.325 1.00 90.00 199 ARG A C 1
ATOM 1549 O O . ARG A 1 199 ? 8.697 3.272 3.451 1.00 90.00 199 ARG A O 1
ATOM 1556 N N . ALA A 1 200 ? 8.564 2.435 1.376 1.00 82.31 200 ALA A N 1
ATOM 1557 C CA . ALA A 1 200 ? 7.338 1.680 1.632 1.00 82.31 200 ALA A CA 1
ATOM 1558 C C . ALA A 1 200 ? 7.574 0.559 2.660 1.00 82.31 200 ALA A C 1
ATOM 1560 O O . ALA A 1 200 ? 6.747 0.349 3.551 1.00 82.31 200 ALA A O 1
ATOM 1561 N N . HIS A 1 201 ? 8.726 -0.116 2.588 1.00 79.56 201 HIS A N 1
ATOM 1562 C CA . HIS A 1 201 ? 9.123 -1.132 3.557 1.00 79.56 201 HIS A CA 1
ATOM 1563 C C . HIS A 1 201 ? 9.335 -0.544 4.958 1.00 79.56 201 HIS A C 1
ATOM 1565 O O . HIS A 1 201 ? 8.788 -1.075 5.923 1.00 79.56 201 HIS A O 1
ATOM 1571 N N . GLU A 1 202 ? 10.048 0.577 5.081 1.00 86.69 202 GLU A N 1
ATOM 1572 C CA . GLU A 1 202 ? 10.246 1.291 6.350 1.00 86.69 202 GLU A CA 1
ATOM 1573 C C . GLU A 1 202 ? 8.915 1.742 6.966 1.00 86.69 202 GLU A C 1
ATOM 1575 O O . GLU A 1 202 ? 8.676 1.538 8.157 1.00 86.69 202 GLU A O 1
ATOM 1580 N N . GLN A 1 203 ? 8.000 2.287 6.157 1.00 85.50 203 GLN A N 1
ATOM 1581 C CA . GLN A 1 203 ? 6.659 2.657 6.618 1.00 85.50 203 GLN A CA 1
ATOM 1582 C C . GLN A 1 203 ? 5.861 1.440 7.097 1.00 85.50 203 GLN A C 1
ATOM 1584 O O . GLN A 1 203 ? 5.172 1.517 8.115 1.00 85.50 203 GLN A O 1
ATOM 1589 N N . SER A 1 204 ? 5.955 0.310 6.392 1.00 76.50 204 SER A N 1
ATOM 1590 C CA . SER A 1 204 ? 5.314 -0.941 6.802 1.00 76.50 204 SER A CA 1
ATOM 1591 C C . SER A 1 204 ? 5.897 -1.475 8.113 1.00 76.50 204 SER A C 1
ATOM 1593 O O . SER A 1 204 ? 5.140 -1.878 8.994 1.00 76.50 204 SER A O 1
ATOM 1595 N N . GLN A 1 205 ? 7.222 -1.444 8.281 1.00 82.19 205 GLN A N 1
ATOM 1596 C CA . GLN A 1 205 ? 7.880 -1.842 9.527 1.00 82.19 205 GLN A CA 1
ATOM 1597 C C . GLN A 1 205 ? 7.488 -0.927 10.692 1.00 82.19 205 GLN A C 1
ATOM 1599 O O . GLN A 1 205 ? 7.194 -1.414 11.782 1.00 82.19 205 GLN A O 1
ATOM 1604 N N . ALA A 1 206 ? 7.418 0.387 10.467 1.00 85.38 206 ALA A N 1
ATOM 1605 C CA . ALA A 1 206 ? 6.979 1.343 11.478 1.00 85.38 206 ALA A CA 1
ATOM 1606 C C . ALA A 1 206 ? 5.528 1.083 11.917 1.00 85.38 206 ALA A C 1
ATOM 1608 O O . ALA A 1 206 ? 5.237 1.114 13.114 1.00 85.38 206 ALA A O 1
ATOM 1609 N N . LYS A 1 207 ? 4.632 0.764 10.971 1.00 82.19 207 LYS A N 1
ATOM 1610 C CA . LYS A 1 207 ? 3.245 0.367 11.263 1.00 82.19 207 LYS A CA 1
ATOM 1611 C C . LYS A 1 207 ? 3.179 -0.935 12.060 1.00 82.19 207 LYS A C 1
ATOM 1613 O O . LYS A 1 207 ? 2.478 -0.976 13.067 1.00 82.19 207 LYS A O 1
ATOM 1618 N N . ALA A 1 208 ? 3.944 -1.958 11.676 1.00 77.12 208 ALA A N 1
ATOM 1619 C CA . ALA A 1 208 ? 4.016 -3.216 12.419 1.00 77.12 208 ALA A CA 1
ATOM 1620 C C . ALA A 1 208 ? 4.538 -3.001 13.853 1.00 77.12 208 ALA A C 1
ATOM 1622 O O . ALA A 1 208 ? 3.939 -3.477 14.814 1.00 77.12 208 ALA A O 1
ATOM 1623 N N . ALA A 1 209 ? 5.592 -2.199 14.029 1.00 83.44 209 ALA A N 1
ATOM 1624 C CA . ALA A 1 209 ? 6.131 -1.859 15.345 1.00 83.44 209 ALA A CA 1
ATOM 1625 C C . ALA A 1 209 ? 5.165 -1.017 16.201 1.00 83.44 209 ALA A C 1
ATOM 1627 O O . ALA A 1 209 ? 5.204 -1.089 17.431 1.00 83.44 209 ALA A O 1
ATOM 1628 N N . ALA A 1 210 ? 4.319 -0.188 15.584 1.00 83.56 210 ALA A N 1
ATOM 1629 C CA . ALA A 1 210 ? 3.256 0.534 16.281 1.00 83.56 210 ALA A CA 1
ATOM 1630 C C . ALA A 1 210 ? 2.121 -0.411 16.711 1.00 83.56 210 ALA A C 1
ATOM 1632 O O . ALA A 1 210 ? 1.664 -0.322 17.849 1.00 83.56 210 ALA A O 1
ATOM 1633 N N . ALA A 1 211 ? 1.726 -1.351 15.846 1.00 77.38 211 ALA A N 1
ATOM 1634 C CA . ALA A 1 211 ? 0.722 -2.367 16.154 1.00 77.38 211 ALA A CA 1
ATOM 1635 C C . ALA A 1 211 ? 1.166 -3.287 17.303 1.00 77.38 211 ALA A C 1
ATOM 1637 O O . ALA A 1 211 ? 0.401 -3.488 18.241 1.00 77.38 211 ALA A O 1
ATOM 1638 N N . ILE A 1 212 ? 2.421 -3.756 17.299 1.00 81.31 212 ILE A N 1
ATOM 1639 C CA . ILE A 1 212 ? 2.987 -4.561 18.398 1.00 81.31 212 ILE A CA 1
ATOM 1640 C C . ILE A 1 212 ? 2.939 -3.787 19.719 1.00 81.31 212 ILE A C 1
ATOM 1642 O O . ILE A 1 212 ? 2.478 -4.317 20.725 1.00 81.31 212 ILE A O 1
ATOM 1646 N N . ARG A 1 213 ? 3.342 -2.510 19.720 1.00 85.62 213 ARG A N 1
ATOM 1647 C CA . ARG A 1 213 ? 3.275 -1.669 20.926 1.00 85.62 213 ARG A CA 1
ATOM 1648 C C . ARG A 1 213 ? 1.842 -1.487 21.429 1.00 85.62 213 ARG A C 1
ATOM 1650 O O . ARG A 1 213 ? 1.616 -1.575 22.632 1.00 85.62 213 ARG A O 1
ATOM 1657 N N . ALA A 1 214 ? 0.876 -1.277 20.535 1.00 80.88 214 ALA A N 1
ATOM 1658 C CA . ALA A 1 214 ? -0.537 -1.200 20.905 1.00 80.88 214 ALA A CA 1
ATOM 1659 C C . ALA A 1 214 ? -1.041 -2.529 21.504 1.00 80.88 214 ALA A C 1
ATOM 1661 O O . ALA A 1 214 ? -1.724 -2.537 22.533 1.00 80.88 214 ALA A O 1
ATOM 1662 N N . LEU A 1 215 ? -0.643 -3.661 20.923 1.00 82.12 215 LEU A N 1
ATOM 1663 C CA . LEU A 1 215 ? -0.995 -4.990 21.416 1.00 82.12 215 LEU A CA 1
ATOM 1664 C C . LEU A 1 215 ? -0.374 -5.280 22.794 1.00 82.12 215 LEU A C 1
ATOM 1666 O O . LEU A 1 215 ? -1.039 -5.788 23.690 1.00 82.12 215 LEU A O 1
ATOM 1670 N N . GLU A 1 216 ? 0.870 -4.864 23.029 1.00 85.19 216 GLU A N 1
ATOM 1671 C CA . GLU A 1 216 ? 1.496 -4.950 24.352 1.00 85.19 216 GLU A CA 1
ATOM 1672 C C . GLU A 1 216 ? 0.788 -4.076 25.395 1.00 85.19 216 GLU A C 1
ATOM 1674 O O . GLU A 1 216 ? 0.634 -4.493 26.544 1.00 85.19 216 GLU A O 1
ATOM 1679 N N . THR A 1 217 ? 0.349 -2.867 25.025 1.00 86.50 217 THR A N 1
ATOM 1680 C CA . THR A 1 217 ? -0.405 -2.003 25.948 1.00 86.50 217 THR A CA 1
ATOM 1681 C C . THR A 1 217 ? -1.764 -2.594 26.302 1.00 86.50 217 THR A C 1
ATOM 1683 O O . THR A 1 217 ? -2.104 -2.639 27.481 1.00 86.50 217 THR A O 1
ATOM 1686 N N . THR A 1 218 ? -2.501 -3.116 25.318 1.00 80.50 218 THR A N 1
ATOM 1687 C CA . THR A 1 218 ? -3.801 -3.761 25.558 1.00 80.50 218 THR A CA 1
ATOM 1688 C C . THR A 1 218 ? -3.646 -5.027 26.396 1.00 80.50 218 THR A C 1
ATOM 1690 O O . THR A 1 218 ? -4.400 -5.217 27.351 1.00 80.50 218 THR A O 1
ATOM 1693 N N . LYS A 1 219 ? -2.606 -5.834 26.140 1.00 83.50 219 LYS A N 1
ATOM 1694 C CA . LYS A 1 219 ? -2.257 -6.986 26.979 1.00 83.50 219 LYS A CA 1
ATOM 1695 C C . LYS A 1 219 ? -2.044 -6.576 28.435 1.00 83.50 219 LYS A C 1
ATOM 1697 O O . LYS A 1 219 ? -2.667 -7.171 29.308 1.00 83.50 219 LYS A O 1
ATOM 1702 N N . ARG A 1 220 ? -1.225 -5.551 28.713 1.00 86.12 220 ARG A N 1
ATOM 1703 C CA . ARG A 1 220 ? -1.020 -5.059 30.091 1.00 86.12 220 ARG A CA 1
ATOM 1704 C C . ARG A 1 220 ? -2.339 -4.640 30.741 1.00 86.12 220 ARG A C 1
ATOM 1706 O O . ARG A 1 220 ? -2.661 -5.163 31.796 1.00 86.12 220 ARG A O 1
ATOM 1713 N N . THR A 1 221 ? -3.150 -3.822 30.064 1.00 83.81 221 THR A N 1
ATOM 1714 C CA . THR A 1 221 ? -4.443 -3.374 30.617 1.00 83.81 221 THR A CA 1
ATOM 1715 C C . THR A 1 221 ? -5.417 -4.519 30.895 1.00 83.81 221 THR A C 1
ATOM 1717 O O . THR A 1 221 ? -6.156 -4.466 31.872 1.00 83.81 221 THR A O 1
ATOM 1720 N N . LEU A 1 222 ? -5.418 -5.562 30.059 1.00 79.69 222 LEU A N 1
ATOM 1721 C CA . LEU A 1 222 ? -6.244 -6.749 30.282 1.00 79.69 222 LEU A CA 1
ATOM 1722 C C . LEU A 1 222 ? -5.726 -7.585 31.452 1.00 79.69 222 LEU A C 1
ATOM 1724 O O . LEU A 1 222 ? -6.529 -8.124 32.205 1.00 79.69 222 LEU A O 1
ATOM 1728 N N . THR A 1 223 ? -4.405 -7.670 31.615 1.00 85.88 223 THR A N 1
ATOM 1729 C CA . THR A 1 223 ? -3.790 -8.385 32.743 1.00 85.88 223 THR A CA 1
ATOM 1730 C C . THR A 1 223 ? -4.137 -7.683 34.057 1.00 85.88 223 THR A C 1
ATOM 1732 O O . THR A 1 223 ? -4.635 -8.329 34.969 1.00 85.88 223 THR A O 1
ATOM 1735 N N . ASP A 1 224 ? -4.005 -6.354 34.105 1.00 83.88 224 ASP A N 1
ATOM 1736 C CA . ASP A 1 224 ? -4.363 -5.550 35.280 1.00 83.88 224 ASP A CA 1
ATOM 1737 C C . ASP A 1 224 ? -5.862 -5.674 35.625 1.00 83.88 224 ASP A C 1
ATOM 1739 O O . ASP A 1 224 ? -6.235 -5.788 36.791 1.00 83.88 224 ASP A O 1
ATOM 1743 N N . ALA A 1 225 ? -6.740 -5.690 34.614 1.00 82.50 225 ALA A N 1
ATOM 1744 C CA . ALA A 1 225 ? -8.178 -5.878 34.816 1.00 82.50 225 ALA A CA 1
ATOM 1745 C C . ALA A 1 225 ? -8.525 -7.288 35.327 1.00 82.50 225 ALA A C 1
ATOM 1747 O O . ALA A 1 225 ? -9.411 -7.434 36.171 1.00 82.50 225 ALA A O 1
ATOM 1748 N N . LEU A 1 226 ? -7.829 -8.319 34.836 1.00 83.62 226 LEU A N 1
ATOM 1749 C CA . LEU A 1 226 ? -7.996 -9.698 35.294 1.00 83.62 226 LEU A CA 1
ATOM 1750 C C . LEU A 1 226 ? -7.512 -9.865 36.740 1.00 83.62 226 LEU A C 1
ATOM 1752 O O . LEU A 1 226 ? -8.203 -10.491 37.544 1.00 83.62 226 LEU A O 1
ATOM 1756 N N . ASP A 1 227 ? -6.368 -9.281 37.093 1.00 85.31 227 ASP A N 1
ATOM 1757 C CA . ASP A 1 227 ? -5.839 -9.299 38.460 1.00 85.31 227 ASP A CA 1
ATOM 1758 C C . ASP A 1 227 ? -6.805 -8.608 39.438 1.00 85.31 227 ASP A C 1
ATOM 1760 O O . ASP A 1 227 ? -7.062 -9.108 40.536 1.00 85.31 227 ASP A O 1
ATOM 1764 N N . GLU A 1 228 ? -7.429 -7.504 39.025 1.00 85.19 228 GLU A N 1
ATOM 1765 C CA . GLU A 1 228 ? -8.383 -6.797 39.878 1.00 85.19 228 GLU A CA 1
ATOM 1766 C C . GLU A 1 228 ? -9.714 -7.554 40.035 1.00 85.19 228 GLU A C 1
ATOM 1768 O O . GLU A 1 228 ? -10.259 -7.624 41.139 1.00 85.19 228 GLU A O 1
ATOM 1773 N N . GLU A 1 229 ? -10.234 -8.185 38.976 1.00 78.06 229 GLU A N 1
ATOM 1774 C CA . GLU A 1 229 ? -11.440 -9.019 39.090 1.00 78.06 229 GLU A CA 1
ATOM 1775 C C . GLU A 1 229 ? -11.196 -10.326 39.850 1.00 78.06 229 GLU A C 1
ATOM 1777 O O . GLU A 1 229 ? -12.031 -10.738 40.658 1.00 78.06 229 GLU A O 1
ATOM 1782 N N . THR A 1 230 ? -10.036 -10.963 39.680 1.00 80.50 230 THR A N 1
ATOM 1783 C CA . THR A 1 230 ? -9.679 -12.150 40.475 1.00 80.50 230 THR A CA 1
ATOM 1784 C C . THR A 1 230 ? -9.562 -11.808 41.958 1.00 80.50 230 THR A C 1
ATOM 1786 O O . THR A 1 230 ? -10.064 -12.558 42.802 1.00 80.50 230 THR A O 1
ATOM 1789 N N . LYS A 1 231 ? -9.006 -10.639 42.297 1.00 87.56 231 LYS A N 1
ATOM 1790 C CA . LYS A 1 231 ? -8.973 -10.133 43.671 1.00 87.56 231 LYS A CA 1
ATOM 1791 C C . LYS A 1 231 ? -10.378 -9.918 44.234 1.00 87.56 231 LYS A C 1
ATOM 1793 O O . LYS A 1 231 ? -10.685 -10.492 45.283 1.00 87.56 231 LYS A O 1
ATOM 1798 N N . LYS A 1 232 ? -11.255 -9.193 43.528 1.00 82.62 232 LYS A N 1
ATOM 1799 C CA . LYS A 1 232 ? -12.658 -8.981 43.946 1.00 82.62 232 LYS A CA 1
ATOM 1800 C C . LYS A 1 232 ? -13.419 -10.295 44.110 1.00 82.62 232 LYS A C 1
ATOM 1802 O O . LYS A 1 232 ? -14.154 -10.462 45.084 1.00 82.62 232 LYS A O 1
ATOM 1807 N N . SER A 1 233 ? -13.222 -11.245 43.195 1.00 76.06 233 SER A N 1
ATOM 1808 C CA . SER A 1 233 ? -13.810 -12.583 43.286 1.00 76.06 233 SER A CA 1
ATOM 1809 C C . SER A 1 233 ? -13.319 -13.330 44.528 1.00 76.06 233 SER A C 1
ATOM 1811 O O . SER A 1 233 ? -14.118 -13.989 45.193 1.00 76.06 233 SER A O 1
ATOM 1813 N N . SER A 1 234 ? -12.032 -13.225 44.876 1.00 76.62 234 SER A N 1
ATOM 1814 C CA . SER A 1 234 ? -11.486 -13.855 46.085 1.00 76.62 234 SER A CA 1
ATOM 1815 C C . SER A 1 234 ? -12.059 -13.240 47.369 1.00 76.62 234 SER A C 1
ATOM 1817 O O . SER A 1 234 ? -12.438 -13.968 48.286 1.00 76.62 234 SER A O 1
ATOM 1819 N N . GLU A 1 235 ? -12.219 -11.913 47.410 1.00 83.19 235 GLU A N 1
ATOM 1820 C CA . GLU A 1 235 ? -12.817 -11.191 48.539 1.00 83.19 235 GLU A CA 1
ATOM 1821 C C . GLU A 1 235 ? -14.312 -11.523 48.693 1.00 83.19 235 GLU A C 1
ATOM 1823 O O . GLU A 1 235 ? -14.819 -11.684 49.806 1.00 83.19 235 GLU A O 1
ATOM 1828 N N . ALA A 1 236 ? -15.040 -11.672 47.581 1.00 74.56 236 ALA A N 1
ATOM 1829 C CA . ALA A 1 236 ? -16.430 -12.124 47.584 1.00 74.56 236 ALA A CA 1
ATOM 1830 C C . ALA A 1 236 ? -16.565 -13.575 48.076 1.00 74.56 236 ALA A C 1
ATOM 1832 O O . ALA A 1 236 ? -17.443 -13.860 48.893 1.00 74.56 236 ALA A O 1
ATOM 1833 N N . ALA A 1 237 ? -15.677 -14.473 47.639 1.00 73.50 237 ALA A N 1
ATOM 1834 C CA . ALA A 1 237 ? -15.642 -15.858 48.104 1.00 73.50 237 ALA A CA 1
ATOM 1835 C C . ALA A 1 237 ? -15.321 -15.959 49.608 1.00 73.50 237 ALA A C 1
ATOM 1837 O O . ALA A 1 237 ? -15.954 -16.747 50.310 1.00 73.50 237 ALA A O 1
ATOM 1838 N N . GLY A 1 238 ? -14.406 -15.127 50.121 1.00 80.75 238 GLY A N 1
ATOM 1839 C CA . GLY A 1 238 ? -14.104 -15.033 51.555 1.00 80.75 238 GLY A CA 1
ATOM 1840 C C . GLY A 1 238 ? -15.325 -14.628 52.387 1.00 80.75 238 GLY A C 1
ATOM 1841 O O . GLY A 1 238 ? -15.690 -15.331 53.327 1.00 80.75 238 GLY A O 1
ATOM 1842 N N . ARG A 1 239 ? -16.034 -13.567 51.975 1.00 77.81 239 ARG A N 1
ATOM 1843 C CA . ARG A 1 239 ? -17.285 -13.136 52.630 1.00 77.81 239 ARG A CA 1
ATOM 1844 C C . ARG A 1 239 ? -18.379 -14.205 52.578 1.00 77.81 239 ARG A C 1
ATOM 1846 O O . ARG A 1 239 ? -19.111 -14.379 53.548 1.00 77.81 239 ARG A O 1
ATOM 1853 N N . ALA A 1 240 ? -18.478 -14.946 51.472 1.00 70.06 240 ALA A N 1
ATOM 1854 C CA . ALA A 1 240 ? -19.428 -16.050 51.347 1.00 70.06 240 ALA A CA 1
ATOM 1855 C C . ALA A 1 240 ? -19.112 -17.185 52.333 1.00 70.06 240 ALA A C 1
ATOM 1857 O O . ALA A 1 240 ? -20.019 -17.714 52.975 1.00 70.06 240 ALA A O 1
ATOM 1858 N N . ALA A 1 241 ? -17.834 -17.540 52.487 1.00 75.19 241 ALA A N 1
ATOM 1859 C CA . ALA A 1 241 ? -17.401 -18.558 53.438 1.00 75.19 241 ALA A CA 1
ATOM 1860 C C . ALA A 1 241 ? -17.690 -18.148 54.894 1.00 75.19 241 ALA A C 1
ATOM 1862 O O . ALA A 1 241 ? -18.175 -18.968 55.673 1.00 75.19 241 ALA A O 1
ATOM 1863 N N . GLU A 1 242 ? -17.465 -16.879 55.248 1.00 79.75 242 GLU A N 1
ATOM 1864 C CA . GLU A 1 242 ? -17.796 -16.329 56.571 1.00 79.75 242 GLU A CA 1
ATOM 1865 C C . GLU A 1 242 ? -19.307 -16.358 56.850 1.00 79.75 242 GLU A C 1
ATOM 1867 O O . GLU A 1 242 ? -19.730 -16.796 57.922 1.00 79.75 242 GLU A O 1
ATOM 1872 N N . ALA A 1 243 ? -20.134 -15.969 55.874 1.00 74.38 243 ALA A N 1
ATOM 1873 C CA . ALA A 1 243 ? -21.591 -16.021 55.993 1.00 74.38 243 ALA A CA 1
ATOM 1874 C C . ALA A 1 243 ? -22.110 -17.461 56.151 1.00 74.38 243 ALA A C 1
ATOM 1876 O O . ALA A 1 243 ? -22.951 -17.724 57.011 1.00 74.38 243 ALA A O 1
ATOM 1877 N N . MET A 1 244 ? -21.567 -18.417 55.386 1.00 75.06 244 MET A N 1
ATOM 1878 C CA . MET A 1 244 ? -21.921 -19.836 55.519 1.00 75.06 244 MET A CA 1
ATOM 1879 C C . MET A 1 244 ? -21.505 -20.411 56.878 1.00 75.06 244 MET A C 1
ATOM 1881 O O . MET A 1 244 ? -22.272 -21.159 57.485 1.00 75.06 244 MET A O 1
ATOM 1885 N N . ALA A 1 245 ? -20.326 -20.045 57.388 1.00 76.12 245 ALA A N 1
ATOM 1886 C CA . ALA A 1 245 ? -19.883 -20.449 58.720 1.00 76.12 245 ALA A CA 1
ATOM 1887 C C . ALA A 1 245 ? -20.788 -19.870 59.824 1.00 76.12 245 ALA A C 1
ATOM 1889 O O . ALA A 1 245 ? -21.152 -20.588 60.758 1.00 76.12 245 ALA A O 1
ATOM 1890 N N . SER A 1 246 ? -21.207 -18.608 59.688 1.00 73.69 246 SER A N 1
ATOM 1891 C CA . SER A 1 246 ? -22.167 -17.959 60.591 1.00 73.69 246 SER A CA 1
ATOM 1892 C C . SER A 1 246 ? -23.539 -18.649 60.563 1.00 73.69 246 SER A C 1
ATOM 1894 O O . SER A 1 246 ? -24.086 -18.985 61.612 1.00 73.69 246 SER A O 1
ATOM 1896 N N . SER A 1 247 ? -24.052 -18.974 59.370 1.00 73.19 247 SER A N 1
ATOM 1897 C CA . SER A 1 247 ? -25.303 -19.728 59.189 1.00 73.19 247 SER A CA 1
ATOM 1898 C C . SER A 1 247 ? -25.249 -21.111 59.844 1.00 73.19 247 SER A C 1
ATOM 1900 O O . SER A 1 247 ? -26.205 -21.534 60.498 1.00 73.19 247 SER A O 1
ATOM 1902 N N . ALA A 1 248 ? -24.133 -21.829 59.692 1.00 74.75 248 ALA A N 1
ATOM 1903 C CA . ALA A 1 248 ? -23.946 -23.137 60.315 1.00 74.75 248 ALA A CA 1
ATOM 1904 C C . ALA A 1 248 ? -23.914 -23.042 61.852 1.00 74.75 248 ALA A C 1
ATOM 1906 O O . ALA A 1 248 ? -24.499 -23.886 62.532 1.00 74.75 248 ALA A O 1
ATOM 1907 N N . ALA A 1 249 ? -23.286 -21.998 62.404 1.00 75.75 249 ALA A N 1
ATOM 1908 C CA . ALA A 1 249 ? -23.264 -21.741 63.843 1.00 75.75 249 ALA A CA 1
ATOM 1909 C C . ALA A 1 249 ? -24.655 -21.375 64.393 1.00 75.75 249 ALA A C 1
ATOM 1911 O O . ALA A 1 249 ? -25.062 -21.913 65.423 1.00 75.75 249 ALA A O 1
ATOM 1912 N N . ALA A 1 250 ? -25.410 -20.529 63.685 1.00 74.88 250 ALA A N 1
ATOM 1913 C CA . ALA A 1 250 ? -26.785 -20.187 64.045 1.00 74.88 250 ALA A CA 1
ATOM 1914 C C . ALA A 1 250 ? -27.690 -21.429 64.036 1.00 74.88 250 ALA A C 1
ATOM 1916 O O . ALA A 1 250 ? -28.401 -21.677 65.006 1.00 74.88 250 ALA A O 1
ATOM 1917 N N . SER A 1 251 ? -27.588 -22.269 63.000 1.00 73.88 251 SER A N 1
ATOM 1918 C CA . SER A 1 251 ? -28.355 -23.520 62.886 1.00 73.88 251 SER A CA 1
ATOM 1919 C C . SER A 1 251 ? -28.060 -24.498 64.031 1.00 73.88 251 SER A C 1
ATOM 1921 O O . SER A 1 251 ? -28.969 -25.137 64.562 1.00 73.88 251 SER A O 1
ATOM 1923 N N . ALA A 1 252 ? -26.795 -24.603 64.453 1.00 78.62 252 ALA A N 1
ATOM 1924 C CA . ALA A 1 252 ? -26.407 -25.431 65.592 1.00 78.62 252 ALA A CA 1
ATOM 1925 C C . ALA A 1 252 ? -26.987 -24.911 66.923 1.00 78.62 252 ALA A C 1
ATOM 1927 O O . ALA A 1 252 ? -27.382 -25.711 67.773 1.00 78.62 252 ALA A O 1
ATOM 1928 N N . GLU A 1 253 ? -27.078 -23.590 67.098 1.00 76.12 253 GLU A N 1
ATOM 1929 C CA . GLU A 1 253 ? -27.662 -22.981 68.297 1.00 76.12 253 GLU A CA 1
ATOM 1930 C C . GLU A 1 253 ? -29.195 -23.086 68.320 1.00 76.12 253 GLU A C 1
ATOM 1932 O O . GLU A 1 253 ? -29.750 -23.375 69.380 1.00 76.12 253 GLU A O 1
ATOM 1937 N N . VAL A 1 254 ? -29.878 -22.970 67.168 1.00 78.69 254 VAL A N 1
ATOM 1938 C CA . VAL A 1 254 ? -31.317 -23.297 67.043 1.00 78.69 254 VAL A CA 1
ATOM 1939 C C . VAL A 1 254 ? -31.570 -24.716 67.548 1.00 78.69 254 VAL A C 1
ATOM 1941 O O . VAL A 1 254 ? -32.377 -24.911 68.455 1.00 78.69 254 VAL A O 1
ATOM 1944 N N . ALA A 1 255 ? -30.820 -25.698 67.037 1.00 80.62 255 ALA A N 1
ATOM 1945 C CA . ALA A 1 255 ? -30.976 -27.096 67.434 1.00 80.62 255 ALA A CA 1
ATOM 1946 C C . ALA A 1 255 ? -30.705 -27.320 68.936 1.00 80.62 255 ALA A C 1
ATOM 1948 O O . ALA A 1 255 ? -31.364 -28.138 69.583 1.00 80.62 255 ALA A O 1
ATOM 1949 N N . ARG A 1 256 ? -29.753 -26.577 69.520 1.00 83.56 256 ARG A N 1
ATOM 1950 C CA . ARG A 1 256 ? -29.457 -26.618 70.960 1.00 83.56 256 ARG A CA 1
ATOM 1951 C C . ARG A 1 256 ? -30.606 -26.049 71.797 1.00 83.56 256 ARG A C 1
ATOM 1953 O O . ARG A 1 256 ? -30.946 -26.630 72.830 1.00 83.56 256 ARG A O 1
ATOM 1960 N N . LEU A 1 257 ? -31.182 -24.923 71.375 1.00 79.19 257 LEU A N 1
ATOM 1961 C CA . LEU A 1 257 ? -32.289 -24.257 72.061 1.00 79.19 257 LEU A CA 1
ATOM 1962 C C . LEU A 1 257 ? -33.589 -25.060 71.955 1.00 79.19 257 LEU A C 1
ATOM 1964 O O . LEU A 1 257 ? -34.283 -25.187 72.963 1.00 79.19 257 LEU A O 1
ATOM 1968 N N . ASP A 1 258 ? -33.871 -25.679 70.807 1.00 77.31 258 ASP A N 1
ATOM 1969 C CA . ASP A 1 258 ? -35.004 -26.599 70.637 1.00 77.31 258 ASP A CA 1
ATOM 1970 C C . ASP A 1 258 ? -34.914 -27.776 71.621 1.00 77.31 258 ASP A C 1
ATOM 1972 O O . ASP A 1 258 ? -35.840 -28.028 72.397 1.00 77.31 258 ASP A O 1
ATOM 1976 N N . ALA A 1 259 ? -33.749 -28.427 71.700 1.00 77.50 259 ALA A N 1
ATOM 1977 C CA . ALA A 1 259 ? -33.511 -29.517 72.648 1.00 77.50 259 ALA A CA 1
ATOM 1978 C C . ALA A 1 259 ? -33.616 -29.075 74.125 1.00 77.50 259 ALA A C 1
ATOM 1980 O O . ALA A 1 259 ? -33.941 -29.874 75.010 1.00 77.50 259 ALA A O 1
ATOM 1981 N N . MET A 1 260 ? -33.332 -27.804 74.428 1.00 72.31 260 MET A N 1
ATOM 1982 C CA . MET A 1 260 ? -33.484 -27.230 75.767 1.00 72.31 260 MET A CA 1
ATOM 1983 C C . MET A 1 260 ? -34.950 -26.895 76.089 1.00 72.31 260 MET A C 1
ATOM 1985 O O . MET A 1 260 ? -35.392 -27.151 77.213 1.00 72.31 260 MET A O 1
ATOM 1989 N N . CYS A 1 261 ? -35.725 -26.413 75.114 1.00 70.44 261 CYS A N 1
ATOM 1990 C CA . CYS A 1 261 ? -37.166 -26.179 75.245 1.00 70.44 261 CYS A CA 1
ATOM 1991 C C . CYS A 1 261 ? -37.925 -27.476 75.559 1.00 70.44 261 CYS A C 1
ATOM 1993 O O . CYS A 1 261 ? -38.746 -27.501 76.478 1.00 70.44 261 CYS A O 1
ATOM 1995 N N . GLU A 1 262 ? -37.583 -28.585 74.896 1.00 71.31 262 GLU A N 1
ATOM 1996 C CA . GLU A 1 262 ? -38.152 -29.915 75.177 1.00 71.31 262 GLU A CA 1
ATOM 1997 C C . GLU A 1 262 ? -37.872 -30.420 76.606 1.00 71.31 262 GLU A C 1
ATOM 1999 O O . GLU A 1 262 ? -38.606 -31.256 77.149 1.00 71.31 262 GLU A O 1
ATOM 2004 N N . ARG A 1 263 ? -36.789 -29.946 77.235 1.00 68.31 263 ARG A N 1
ATOM 2005 C CA . ARG A 1 263 ? -36.427 -30.294 78.618 1.00 68.31 263 ARG A CA 1
ATOM 2006 C C . ARG A 1 263 ? -37.151 -29.428 79.644 1.00 68.31 263 ARG A C 1
ATOM 2008 O O . ARG A 1 263 ? -37.542 -29.958 80.682 1.00 68.31 263 ARG A O 1
ATOM 2015 N N . LEU A 1 264 ? -37.331 -28.137 79.364 1.00 63.81 264 LEU A N 1
ATOM 2016 C CA . LEU A 1 264 ? -38.023 -27.191 80.247 1.00 63.81 264 LEU A CA 1
ATOM 2017 C C . LEU A 1 264 ? -39.543 -27.372 80.236 1.00 63.81 264 LEU A C 1
ATOM 2019 O O . LEU A 1 264 ? -40.165 -27.181 81.272 1.00 63.81 264 LEU A O 1
ATOM 2023 N N . ALA A 1 265 ? -40.128 -27.875 79.145 1.00 60.62 265 ALA A N 1
ATOM 2024 C CA . ALA A 1 265 ? -41.544 -28.261 79.070 1.00 60.62 265 ALA A CA 1
ATOM 2025 C C . ALA A 1 265 ? -41.978 -29.351 80.087 1.00 60.62 265 ALA A C 1
ATOM 2027 O O . ALA A 1 265 ? -43.149 -29.715 80.135 1.00 60.62 265 ALA A O 1
ATOM 2028 N N . ARG A 1 266 ? -41.058 -29.886 80.910 1.00 70.44 266 ARG A N 1
ATOM 2029 C CA . ARG A 1 266 ? -41.310 -30.948 81.902 1.00 70.44 266 ARG A CA 1
ATOM 2030 C C . ARG A 1 266 ? -41.500 -30.465 83.359 1.00 70.44 266 ARG A C 1
ATOM 2032 O O . ARG A 1 266 ? -41.623 -31.329 84.222 1.00 70.44 266 ARG A O 1
ATOM 2039 N N . GLY A 1 267 ? -41.537 -29.160 83.678 1.00 53.91 267 GLY A N 1
ATOM 2040 C CA . GLY A 1 267 ? -41.808 -28.687 85.059 1.00 53.91 267 GLY A CA 1
ATOM 2041 C C . GLY A 1 267 ? -42.080 -27.178 85.219 1.00 53.91 267 GLY A C 1
ATOM 2042 O O . GLY A 1 267 ? -41.412 -26.377 84.591 1.00 53.91 267 GLY A O 1
ATOM 2043 N N . GLU A 1 268 ? -43.030 -26.799 86.086 1.00 50.72 268 GLU A N 1
ATOM 2044 C CA . GLU A 1 268 ? -43.843 -25.551 86.133 1.00 50.72 268 GLU A CA 1
ATOM 2045 C C . GLU A 1 268 ? -43.145 -24.163 86.203 1.00 50.72 268 GLU A C 1
ATOM 2047 O O . GLU A 1 268 ? -43.802 -23.160 85.932 1.00 50.72 268 GLU A O 1
ATOM 2052 N N . GLU A 1 269 ? -41.823 -24.055 86.406 1.00 54.41 269 GLU A N 1
ATOM 2053 C CA . GLU A 1 269 ? -41.058 -22.851 85.975 1.00 54.41 269 GLU A CA 1
ATOM 2054 C C . GLU A 1 269 ? -41.028 -22.712 84.428 1.00 54.41 269 GLU A C 1
ATOM 2056 O O . GLU A 1 269 ? -40.590 -21.701 83.873 1.00 54.41 269 GLU A O 1
ATOM 2061 N N . ALA A 1 270 ? -41.556 -23.729 83.738 1.00 56.09 270 ALA A N 1
ATOM 2062 C CA . ALA A 1 270 ? -41.684 -23.917 82.306 1.00 56.09 270 ALA A CA 1
ATOM 2063 C C . ALA A 1 270 ? -42.316 -22.745 81.571 1.00 56.09 270 ALA A C 1
ATOM 2065 O O . ALA A 1 270 ? -41.787 -22.384 80.537 1.00 56.09 270 ALA A O 1
ATOM 2066 N N . GLU A 1 271 ? -43.437 -22.163 82.000 1.00 61.56 271 GLU A N 1
ATOM 2067 C CA . GLU A 1 271 ? -44.225 -21.303 81.092 1.00 61.56 271 GLU A CA 1
ATOM 2068 C C . GLU A 1 271 ? -43.564 -19.955 80.776 1.00 61.56 271 GLU A C 1
ATOM 2070 O O . GLU A 1 271 ? -43.601 -19.495 79.632 1.00 61.56 271 GLU A O 1
ATOM 2075 N N . ALA A 1 272 ? -42.928 -19.319 81.763 1.00 68.06 272 ALA A N 1
ATOM 2076 C CA . ALA A 1 272 ? -42.238 -18.047 81.549 1.00 68.06 272 ALA A CA 1
ATOM 2077 C C . ALA A 1 272 ? -40.931 -18.244 80.764 1.00 68.06 272 ALA A C 1
ATOM 2079 O O . ALA A 1 272 ? -40.645 -17.480 79.840 1.00 68.06 272 ALA A O 1
ATOM 2080 N N . GLU A 1 273 ? -40.171 -19.295 81.088 1.00 69.94 273 GLU A N 1
ATOM 2081 C CA . GLU A 1 273 ? -38.907 -19.615 80.418 1.00 69.94 273 GLU A CA 1
ATOM 2082 C C . GLU A 1 273 ? -39.137 -20.204 79.013 1.00 69.94 273 GLU A C 1
ATOM 2084 O O . GLU A 1 273 ? -38.423 -19.850 78.079 1.00 69.94 273 GLU A O 1
ATOM 2089 N N . THR A 1 274 ? -40.188 -21.008 78.803 1.00 72.25 274 THR A N 1
ATOM 2090 C CA . THR A 1 274 ? -40.595 -21.470 77.461 1.00 72.25 274 THR A CA 1
ATOM 2091 C C . THR A 1 274 ? -41.069 -20.315 76.603 1.00 72.25 274 THR A C 1
ATOM 2093 O O . THR A 1 274 ? -40.662 -20.265 75.450 1.00 72.25 274 THR A O 1
ATOM 2096 N N . LYS A 1 275 ? -41.838 -19.342 77.114 1.00 76.06 275 LYS A N 1
ATOM 2097 C CA . LYS A 1 275 ? -42.158 -18.130 76.336 1.00 76.06 275 LYS A CA 1
ATOM 2098 C C . LYS A 1 275 ? -40.895 -17.377 75.925 1.00 76.06 275 LYS A C 1
ATOM 2100 O O . LYS A 1 275 ? -40.744 -17.051 74.752 1.00 76.06 275 LYS A O 1
ATOM 2105 N N . ARG A 1 276 ? -39.957 -17.172 76.856 1.00 81.06 276 ARG A N 1
ATOM 2106 C CA . ARG A 1 276 ? -38.683 -16.487 76.584 1.00 81.06 276 ARG A CA 1
ATOM 2107 C C . ARG A 1 276 ? -37.839 -17.208 75.535 1.00 81.06 276 ARG A C 1
ATOM 2109 O O . ARG A 1 276 ? -37.323 -16.566 74.623 1.00 81.06 276 ARG A O 1
ATOM 2116 N N . LEU A 1 277 ? -37.722 -18.528 75.648 1.00 79.81 277 LEU A N 1
ATOM 2117 C CA . LEU A 1 277 ? -36.978 -19.350 74.700 1.00 79.81 277 LEU A CA 1
ATOM 2118 C C . LEU A 1 277 ? -37.696 -19.478 73.358 1.00 79.81 277 LEU A C 1
ATOM 2120 O O . LEU A 1 277 ? -37.028 -19.441 72.336 1.00 79.81 277 LEU A O 1
ATOM 2124 N N . THR A 1 278 ? -39.029 -19.539 73.335 1.00 80.31 278 THR A N 1
ATOM 2125 C CA . THR A 1 278 ? -39.822 -19.553 72.093 1.00 80.31 278 THR A CA 1
ATOM 2126 C C . THR A 1 278 ? -39.670 -18.234 71.341 1.00 80.31 278 THR A C 1
ATOM 2128 O O . THR A 1 278 ? -39.516 -18.230 70.123 1.00 80.31 278 THR A O 1
ATOM 2131 N N . ASP A 1 279 ? -39.667 -17.104 72.051 1.00 78.06 279 ASP A N 1
ATOM 2132 C CA . ASP A 1 279 ? -39.426 -15.797 71.441 1.00 78.06 279 ASP A CA 1
ATOM 2133 C C . ASP A 1 279 ? -37.978 -15.662 70.944 1.00 78.06 279 ASP A C 1
ATOM 2135 O O . ASP A 1 279 ? -37.756 -15.098 69.873 1.00 78.06 279 ASP A O 1
ATOM 2139 N N . ALA A 1 280 ? -36.998 -16.215 71.667 1.00 79.00 280 ALA A N 1
ATOM 2140 C CA . ALA A 1 280 ? -35.611 -16.288 71.206 1.00 79.00 280 ALA A CA 1
ATOM 2141 C C . ALA A 1 280 ? -35.460 -17.188 69.966 1.00 79.00 280 ALA A C 1
ATOM 2143 O O . ALA A 1 280 ? -34.776 -16.805 69.021 1.00 79.00 280 ALA A O 1
ATOM 2144 N N . LEU A 1 281 ? -36.153 -18.330 69.928 1.00 80.94 281 LEU A N 1
ATOM 2145 C CA . LEU A 1 281 ? -36.195 -19.248 68.787 1.00 80.94 281 LEU A CA 1
ATOM 2146 C C . LEU A 1 281 ? -36.817 -18.597 67.557 1.00 80.94 281 LEU A C 1
ATOM 2148 O O . LEU A 1 281 ? -36.248 -18.692 66.476 1.00 80.94 281 LEU A O 1
ATOM 2152 N N . ARG A 1 282 ? -37.934 -17.874 67.709 1.00 81.38 282 ARG A N 1
ATOM 2153 C CA . ARG A 1 282 ? -38.540 -17.141 66.586 1.00 81.38 282 ARG A CA 1
ATOM 2154 C C . ARG A 1 282 ? -37.617 -16.057 66.040 1.00 81.38 282 ARG A C 1
ATOM 2156 O O . ARG A 1 282 ? -37.569 -15.881 64.829 1.00 81.38 282 ARG A O 1
ATOM 2163 N N . ARG A 1 283 ? -36.886 -15.346 66.905 1.00 81.12 283 ARG A N 1
ATOM 2164 C CA . ARG A 1 283 ? -35.886 -14.360 66.462 1.00 81.12 283 ARG A CA 1
ATOM 2165 C C . ARG A 1 283 ? -34.741 -15.033 65.714 1.00 81.12 283 ARG A C 1
ATOM 2167 O O . ARG A 1 283 ? -34.441 -14.617 64.608 1.00 81.12 283 ARG A O 1
ATOM 2174 N N . LEU A 1 284 ? -34.189 -16.125 66.245 1.00 82.50 284 LEU A N 1
ATOM 2175 C CA . LEU A 1 284 ? -33.119 -16.859 65.564 1.00 82.50 284 LEU A CA 1
ATOM 2176 C C . LEU A 1 284 ? -33.575 -17.461 64.225 1.00 82.50 284 LEU A C 1
ATOM 2178 O O . LEU A 1 284 ? -32.812 -17.466 63.269 1.00 82.50 284 LEU A O 1
ATOM 2182 N N . GLN A 1 285 ? -34.811 -17.960 64.140 1.00 79.69 285 GLN A N 1
ATOM 2183 C CA . GLN A 1 285 ? -35.401 -18.454 62.890 1.00 79.69 285 GLN A CA 1
ATOM 2184 C C . GLN A 1 285 ? -35.596 -17.330 61.871 1.00 79.69 285 GLN A C 1
ATOM 2186 O O . GLN A 1 285 ? -35.401 -17.545 60.677 1.00 79.69 285 GLN A O 1
ATOM 2191 N N . HIS A 1 286 ? -35.964 -16.136 62.335 1.00 82.56 286 HIS A N 1
ATOM 2192 C CA . HIS A 1 286 ? -36.065 -14.960 61.484 1.00 82.56 286 HIS A CA 1
ATOM 2193 C C . HIS A 1 286 ? -34.689 -14.536 60.954 1.00 82.56 286 HIS A C 1
ATOM 2195 O O . HIS A 1 286 ? -34.520 -14.440 59.742 1.00 82.56 286 HIS A O 1
ATOM 2201 N N . ASP A 1 287 ? -33.692 -14.414 61.835 1.00 79.44 287 ASP A N 1
ATOM 2202 C CA . ASP A 1 287 ? -32.308 -14.091 61.470 1.00 79.44 287 ASP A CA 1
ATOM 2203 C C . ASP A 1 287 ? -31.713 -15.158 60.521 1.00 79.44 287 ASP A C 1
ATOM 2205 O O . ASP A 1 287 ? -30.981 -14.851 59.575 1.00 79.44 287 ASP A O 1
ATOM 2209 N N . HIS A 1 288 ? -32.055 -16.437 60.720 1.00 80.25 288 HIS A N 1
ATOM 2210 C CA . HIS A 1 288 ? -31.652 -17.523 59.827 1.00 80.25 288 HIS A CA 1
ATOM 2211 C C . HIS A 1 288 ? -32.274 -17.382 58.430 1.00 80.25 288 HIS A C 1
ATOM 2213 O O . HIS A 1 288 ? -31.552 -17.453 57.439 1.00 80.25 288 HIS A O 1
ATOM 2219 N N . ALA A 1 289 ? -33.574 -17.096 58.335 1.00 81.44 289 ALA A N 1
ATOM 2220 C CA . ALA A 1 289 ? -34.234 -16.875 57.048 1.00 81.44 289 ALA A CA 1
ATOM 2221 C C . ALA A 1 289 ? -33.658 -15.656 56.298 1.00 81.44 289 ALA A C 1
ATOM 2223 O O . ALA A 1 289 ? -33.493 -15.694 55.077 1.00 81.44 289 ALA A O 1
ATOM 2224 N N . GLU A 1 290 ? -33.299 -14.585 57.013 1.00 83.75 290 GLU A N 1
ATOM 2225 C CA . GLU A 1 290 ? -32.625 -13.426 56.416 1.00 83.75 290 GLU A CA 1
ATOM 2226 C C . GLU A 1 290 ? -31.227 -13.783 55.889 1.00 83.75 290 GLU A C 1
ATOM 2228 O O . GLU A 1 290 ? -30.875 -13.425 54.762 1.00 83.75 290 GLU A O 1
ATOM 2233 N N . THR A 1 291 ? -30.434 -14.533 56.661 1.00 80.38 291 THR A N 1
ATOM 2234 C CA . THR A 1 291 ? -29.096 -14.976 56.228 1.00 80.38 291 THR A CA 1
ATOM 2235 C C . THR A 1 291 ? -29.140 -15.962 55.058 1.00 80.38 291 THR A C 1
ATOM 2237 O O . THR A 1 291 ? -28.285 -15.879 54.170 1.00 80.38 291 THR A O 1
ATOM 2240 N N . GLU A 1 292 ? -30.145 -16.838 54.985 1.00 81.38 292 GLU A N 1
ATOM 2241 C CA . GLU A 1 292 ? -30.394 -17.680 53.809 1.00 81.38 292 GLU A CA 1
ATOM 2242 C C . GLU A 1 292 ? -30.720 -16.838 52.571 1.00 81.38 292 GLU A C 1
ATOM 2244 O O . GLU A 1 292 ? -30.114 -17.053 51.519 1.00 81.38 292 GLU A O 1
ATOM 2249 N N . GLY A 1 293 ? -31.575 -15.817 52.704 1.00 83.81 293 GLY A N 1
ATOM 2250 C CA . GLY A 1 293 ? -31.882 -14.882 51.618 1.00 83.81 293 GLY A CA 1
ATOM 2251 C C . GLY A 1 293 ? -30.648 -14.125 51.109 1.00 83.81 293 GLY A C 1
ATOM 2252 O O . GLY A 1 293 ? -30.447 -13.982 49.899 1.00 83.81 293 GLY A O 1
ATOM 2253 N N . VAL A 1 294 ? -29.756 -13.701 52.012 1.00 83.25 294 VAL A N 1
ATOM 2254 C CA . VAL A 1 294 ? -28.460 -13.100 51.641 1.00 83.25 294 VAL A CA 1
ATOM 2255 C C . VAL A 1 294 ? -27.579 -14.109 50.896 1.00 83.25 294 VAL A C 1
ATOM 2257 O O . VAL A 1 294 ? -26.985 -13.765 49.872 1.00 83.25 294 VAL A O 1
ATOM 2260 N N . CYS A 1 295 ? -27.520 -15.363 51.351 1.00 80.06 295 CYS A N 1
ATOM 2261 C CA . CYS A 1 295 ? -26.749 -16.414 50.685 1.00 80.06 295 CYS A CA 1
ATOM 2262 C C . CYS A 1 295 ? -27.288 -16.736 49.283 1.00 80.06 295 CYS A C 1
ATOM 2264 O O . CYS A 1 295 ? -26.501 -16.933 48.356 1.00 80.06 295 CYS A O 1
ATOM 2266 N N . GLU A 1 296 ? -28.607 -16.780 49.099 1.00 84.06 296 GLU A N 1
ATOM 2267 C CA . GLU A 1 296 ? -29.235 -16.978 47.788 1.00 84.06 296 GLU A CA 1
ATOM 2268 C C . GLU A 1 296 ? -28.933 -15.823 46.830 1.00 84.06 296 GLU A C 1
ATOM 2270 O O . GLU A 1 296 ? -28.517 -16.063 45.693 1.00 84.06 296 GLU A O 1
ATOM 2275 N N . SER A 1 297 ? -29.034 -14.580 47.308 1.00 84.56 297 SER A N 1
ATOM 2276 C CA . SER A 1 297 ? -28.657 -13.388 46.542 1.00 84.56 297 SER A CA 1
ATOM 2277 C C . SER A 1 297 ? -27.179 -13.415 46.131 1.00 84.56 297 SER A C 1
ATOM 2279 O O . SER A 1 297 ? -26.851 -13.207 44.961 1.00 84.56 297 SER A O 1
ATOM 2281 N N . MET A 1 298 ? -26.271 -13.779 47.045 1.00 81.50 298 MET A N 1
ATOM 2282 C CA . MET A 1 298 ? -24.844 -13.924 46.732 1.00 81.50 298 MET A CA 1
ATOM 2283 C C . MET A 1 298 ? -24.570 -15.030 45.707 1.00 81.50 298 MET A C 1
ATOM 2285 O O . MET A 1 298 ? -23.749 -14.835 44.811 1.00 81.50 298 MET A O 1
ATOM 2289 N N . ARG A 1 299 ? -25.256 -16.180 45.785 1.00 83.44 299 ARG A N 1
ATOM 2290 C CA . ARG A 1 299 ? -25.127 -17.241 44.767 1.00 83.44 299 ARG A CA 1
ATOM 2291 C C . ARG A 1 299 ? -25.570 -16.747 43.391 1.00 83.44 299 ARG A C 1
ATOM 2293 O O . ARG A 1 299 ? -24.881 -17.018 42.409 1.00 83.44 299 ARG A O 1
ATOM 2300 N N . ALA A 1 300 ? -26.671 -16.000 43.318 1.00 84.69 300 ALA A N 1
ATOM 2301 C CA . ALA A 1 300 ? -27.139 -15.409 42.068 1.00 84.69 300 ALA A CA 1
ATOM 2302 C C . ALA A 1 300 ? -26.131 -14.389 41.504 1.00 84.69 300 ALA A C 1
ATOM 2304 O O . ALA A 1 300 ? -25.823 -14.419 40.312 1.00 84.69 300 ALA A O 1
ATOM 2305 N N . GLN A 1 301 ? -25.550 -13.537 42.354 1.00 82.06 301 GLN A N 1
ATOM 2306 C CA . GLN A 1 301 ? -24.508 -12.585 41.951 1.00 82.06 301 GLN A CA 1
ATOM 2307 C C . GLN A 1 301 ? -23.243 -13.289 41.439 1.00 82.06 301 GLN A C 1
ATOM 2309 O O . GLN A 1 301 ? -22.727 -12.921 40.384 1.00 82.06 301 GLN A O 1
ATOM 2314 N N . LEU A 1 302 ? -22.774 -14.339 42.122 1.00 84.25 302 LEU A N 1
ATOM 2315 C CA . LEU A 1 302 ? -21.624 -15.136 41.679 1.00 84.25 302 LEU A CA 1
ATOM 2316 C C . LEU A 1 302 ? -21.884 -15.823 40.331 1.00 84.25 302 LEU A C 1
ATOM 2318 O O . LEU A 1 302 ? -21.001 -15.834 39.476 1.00 84.25 302 LEU A O 1
ATOM 2322 N N . ALA A 1 303 ? -23.096 -16.335 40.100 1.00 85.62 303 ALA A N 1
ATOM 2323 C CA . ALA A 1 303 ? -23.477 -16.911 38.810 1.00 85.62 303 ALA A CA 1
ATOM 2324 C C . ALA A 1 303 ? -23.460 -15.864 37.679 1.00 85.62 303 ALA A C 1
ATOM 2326 O O . ALA A 1 303 ? -22.984 -16.144 36.576 1.00 85.62 303 ALA A O 1
ATOM 2327 N N . HIS A 1 304 ? -23.919 -14.638 37.950 1.00 81.44 304 HIS A N 1
ATOM 2328 C CA . HIS A 1 304 ? -23.841 -13.535 36.990 1.00 81.44 304 HIS A CA 1
ATOM 2329 C C . HIS A 1 304 ? -22.398 -13.135 36.663 1.00 81.44 304 HIS A C 1
ATOM 2331 O O . HIS A 1 304 ? -22.087 -12.935 35.486 1.00 81.44 304 HIS A O 1
ATOM 2337 N N . VAL A 1 305 ? -21.518 -13.054 37.667 1.00 86.25 305 VAL A N 1
ATOM 2338 C CA . VAL A 1 305 ? -20.090 -12.749 37.475 1.00 86.25 305 VAL A CA 1
ATOM 2339 C C . VAL A 1 305 ? -19.399 -13.853 36.677 1.00 86.25 305 VAL A C 1
ATOM 2341 O O . VAL A 1 305 ? -18.698 -13.543 35.718 1.00 86.25 305 VAL A O 1
ATOM 2344 N N . ALA A 1 306 ? -19.652 -15.128 36.988 1.00 79.12 306 ALA A N 1
ATOM 2345 C CA . ALA A 1 306 ? -19.107 -16.255 36.229 1.00 79.12 306 ALA A CA 1
ATOM 2346 C C . ALA A 1 306 ? -19.525 -16.198 34.749 1.00 79.12 306 ALA A C 1
ATOM 2348 O O . ALA A 1 306 ? -18.679 -16.255 33.860 1.00 79.12 306 ALA A O 1
ATOM 2349 N N . SER A 1 307 ? -20.813 -15.964 34.475 1.00 82.62 307 SER A N 1
ATOM 2350 C CA . SER A 1 307 ? -21.319 -15.812 33.105 1.00 82.62 307 SER A CA 1
ATOM 2351 C C . SER A 1 307 ? -20.734 -14.587 32.382 1.00 82.62 307 SER A C 1
ATOM 2353 O O . SER A 1 307 ? -20.511 -14.618 31.171 1.00 82.62 307 SER A O 1
ATOM 2355 N N . ALA A 1 308 ? -20.479 -13.486 33.096 1.00 78.62 308 ALA A N 1
ATOM 2356 C CA . ALA A 1 308 ? -19.817 -12.312 32.531 1.00 78.62 308 ALA A CA 1
ATOM 2357 C C . ALA A 1 308 ? -18.336 -12.580 32.214 1.00 78.62 308 ALA A C 1
ATOM 2359 O O . ALA A 1 308 ? -17.872 -12.174 31.149 1.00 78.62 308 ALA A O 1
ATOM 2360 N N . ALA A 1 309 ? -17.628 -13.303 33.084 1.00 73.50 309 ALA A N 1
ATOM 2361 C CA . ALA A 1 309 ? -16.240 -13.705 32.877 1.00 73.50 309 ALA A CA 1
ATOM 2362 C C . ALA A 1 309 ? -16.089 -14.656 31.678 1.00 73.50 309 ALA A C 1
ATOM 2364 O O . ALA A 1 309 ? -15.200 -14.462 30.854 1.00 73.50 309 ALA A O 1
ATOM 2365 N N . GLU A 1 310 ? -16.995 -15.624 31.510 1.00 86.00 310 GLU A N 1
ATOM 2366 C CA . GLU A 1 310 ? -17.021 -16.507 30.334 1.00 86.00 310 GLU A CA 1
ATOM 2367 C C . GLU A 1 310 ? -17.219 -15.722 29.030 1.00 86.00 310 GLU A C 1
ATOM 2369 O O . GLU A 1 310 ? -16.491 -15.933 28.060 1.00 86.00 310 GLU A O 1
ATOM 2374 N N . ARG A 1 311 ? -18.155 -14.761 29.012 1.00 83.75 311 ARG A N 1
ATOM 2375 C CA . ARG A 1 311 ? -18.354 -13.871 27.855 1.00 83.75 311 ARG A CA 1
ATOM 2376 C C . ARG A 1 311 ? -17.116 -13.023 27.559 1.00 83.75 311 ARG A C 1
ATOM 2378 O O . ARG A 1 311 ? -16.774 -12.843 26.393 1.00 83.75 311 ARG A O 1
ATOM 2385 N N . ALA A 1 312 ? -16.450 -12.509 28.591 1.00 71.50 312 ALA A N 1
ATOM 2386 C CA . ALA A 1 312 ? -15.222 -11.736 28.433 1.00 71.50 312 ALA A CA 1
ATOM 2387 C C . ALA A 1 312 ? -14.066 -12.593 27.887 1.00 71.50 312 ALA A C 1
ATOM 2389 O O . ALA A 1 312 ? -13.339 -12.136 27.008 1.00 71.50 312 ALA A O 1
ATOM 2390 N N . ASN A 1 313 ? -13.934 -13.842 28.342 1.00 78.06 313 ASN A N 1
ATOM 2391 C CA . ASN A 1 313 ? -12.933 -14.781 27.833 1.00 78.06 313 ASN A CA 1
ATOM 2392 C C . ASN A 1 313 ? -13.169 -15.130 26.360 1.00 78.06 313 ASN A C 1
ATOM 2394 O O . ASN A 1 313 ? -12.230 -15.047 25.577 1.00 78.06 313 ASN A O 1
ATOM 2398 N N . LEU A 1 314 ? -14.414 -15.412 25.963 1.00 87.69 314 LEU A N 1
ATOM 2399 C CA . LEU A 1 314 ? -14.774 -15.644 24.557 1.00 87.69 314 LEU A CA 1
ATOM 2400 C C . LEU A 1 314 ? -14.427 -14.448 23.658 1.00 87.69 314 LEU A C 1
ATOM 2402 O O . LEU A 1 314 ? -13.876 -14.623 22.575 1.00 87.69 314 LEU A O 1
ATOM 2406 N N . LEU A 1 315 ? -14.716 -13.223 24.109 1.00 83.25 315 LEU A N 1
ATOM 2407 C CA . LEU A 1 315 ? -14.347 -12.008 23.373 1.00 83.25 315 LEU A CA 1
ATOM 2408 C C . LEU A 1 315 ? -12.826 -11.814 23.296 1.00 83.25 315 LEU A C 1
ATOM 2410 O O . LEU A 1 315 ? -12.321 -11.309 22.295 1.00 83.25 315 LEU A O 1
ATOM 2414 N N . ASN A 1 316 ? -12.089 -12.200 24.340 1.00 74.56 316 ASN A N 1
ATOM 2415 C CA . ASN A 1 316 ? -10.630 -12.163 24.326 1.00 74.56 316 ASN A CA 1
ATOM 2416 C C . ASN A 1 316 ? -10.042 -13.190 23.355 1.00 74.56 316 ASN A C 1
ATOM 2418 O O . ASN A 1 316 ? -9.146 -12.824 22.603 1.00 74.56 316 ASN A O 1
ATOM 2422 N N . GLU A 1 317 ? -10.548 -14.424 23.330 1.00 84.06 317 GLU A N 1
ATOM 2423 C CA . GLU A 1 317 ? -10.133 -15.443 22.355 1.00 84.06 317 GLU A CA 1
ATOM 2424 C C . GLU A 1 317 ? -10.356 -14.948 20.922 1.00 84.06 317 GLU A C 1
ATOM 2426 O O . GLU A 1 317 ? -9.418 -14.927 20.132 1.00 84.06 317 GLU A O 1
ATOM 2431 N N . GLN A 1 318 ? -11.539 -14.400 20.624 1.00 81.06 318 GLN A N 1
ATOM 2432 C CA . GLN A 1 318 ? -11.835 -13.817 19.309 1.00 81.06 318 GLN A CA 1
ATOM 2433 C C . GLN A 1 318 ? -10.865 -12.691 18.927 1.00 81.06 318 GLN A C 1
ATOM 2435 O O . GLN A 1 318 ? -10.389 -12.632 17.797 1.00 81.06 318 GLN A O 1
ATOM 2440 N N . ARG A 1 319 ? -10.526 -11.805 19.869 1.00 73.12 319 ARG A N 1
ATOM 2441 C CA . ARG A 1 319 ? -9.560 -10.721 19.629 1.00 73.12 319 ARG A CA 1
ATOM 2442 C C . ARG A 1 319 ? -8.137 -11.220 19.410 1.00 73.12 319 ARG A C 1
ATOM 2444 O O . ARG A 1 319 ? -7.391 -10.594 18.657 1.00 73.12 319 ARG A O 1
ATOM 2451 N N . VAL A 1 320 ? -7.746 -12.300 20.083 1.00 76.31 320 VAL A N 1
ATOM 2452 C CA . VAL A 1 320 ? -6.451 -12.952 19.863 1.00 76.31 320 VAL A CA 1
ATOM 2453 C C . VAL A 1 320 ? -6.421 -13.563 18.465 1.00 76.31 320 VAL A C 1
ATOM 2455 O O . VAL A 1 320 ? -5.496 -13.258 17.718 1.00 76.31 320 VAL A O 1
ATOM 2458 N N . ASP A 1 321 ? -7.460 -14.299 18.066 1.00 78.62 321 ASP A N 1
ATOM 2459 C CA . ASP A 1 321 ? -7.571 -14.888 16.725 1.00 78.62 321 ASP A CA 1
ATOM 2460 C C . ASP A 1 321 ? -7.520 -13.813 15.620 1.00 78.62 321 ASP A C 1
ATOM 2462 O O . ASP A 1 321 ? -6.803 -13.954 14.626 1.00 78.62 321 ASP A O 1
ATOM 2466 N N . GLU A 1 322 ? -8.231 -12.694 15.800 1.00 71.25 322 GLU A N 1
ATOM 2467 C CA . GLU A 1 322 ? -8.194 -11.544 14.885 1.00 71.25 322 GLU A CA 1
ATOM 2468 C C . GLU A 1 322 ? -6.791 -10.923 14.789 1.00 71.25 322 GLU A C 1
ATOM 2470 O O . GLU A 1 322 ? -6.328 -10.576 13.697 1.00 71.25 322 GLU A O 1
ATOM 2475 N N . ALA A 1 323 ? -6.093 -10.791 15.920 1.00 66.00 323 ALA A N 1
ATOM 2476 C CA . ALA A 1 323 ? -4.738 -10.256 15.960 1.00 66.00 323 ALA A CA 1
ATOM 2477 C C . ALA A 1 323 ? -3.716 -11.201 15.309 1.00 66.00 323 ALA A C 1
ATOM 2479 O O . ALA A 1 323 ? -2.836 -10.737 14.581 1.00 66.00 323 ALA A O 1
ATOM 2480 N N . GLU A 1 324 ? -3.839 -12.511 15.524 1.00 73.69 324 GLU A N 1
ATOM 2481 C CA . GLU A 1 324 ? -3.004 -13.531 14.883 1.00 73.69 324 GLU A CA 1
ATOM 2482 C C . GLU A 1 324 ? -3.232 -13.566 13.366 1.00 73.69 324 GLU A C 1
ATOM 2484 O O . GLU A 1 324 ? -2.268 -13.592 12.594 1.00 73.69 324 GLU A O 1
ATOM 2489 N N . ALA A 1 325 ? -4.484 -13.457 12.912 1.00 77.75 325 ALA A N 1
ATOM 2490 C CA . ALA A 1 325 ? -4.808 -13.342 11.492 1.00 77.75 325 ALA A CA 1
ATOM 2491 C C . ALA A 1 325 ? -4.211 -12.067 10.866 1.00 77.75 325 ALA A C 1
ATOM 2493 O O . ALA A 1 325 ? -3.623 -12.121 9.781 1.00 77.75 325 ALA A O 1
ATOM 2494 N N . ALA A 1 326 ? -4.303 -10.923 11.552 1.00 68.00 326 ALA A N 1
ATOM 2495 C CA . ALA A 1 326 ? -3.700 -9.670 11.098 1.00 68.00 326 ALA A CA 1
ATOM 2496 C C . ALA A 1 326 ? -2.163 -9.751 11.035 1.00 68.00 326 ALA A C 1
ATOM 2498 O O . ALA A 1 326 ? -1.556 -9.246 10.084 1.00 68.00 326 ALA A O 1
ATOM 2499 N N . LEU A 1 327 ? -1.532 -10.419 12.009 1.00 69.31 327 LEU A N 1
ATOM 2500 C CA . LEU A 1 327 ? -0.092 -10.673 12.017 1.00 69.31 327 LEU A CA 1
ATOM 2501 C C . LEU A 1 327 ? 0.324 -11.534 10.819 1.00 69.31 327 LEU A C 1
ATOM 2503 O O . LEU A 1 327 ? 1.248 -11.154 10.102 1.00 69.31 327 LEU A O 1
ATOM 2507 N N . ALA A 1 328 ? -0.389 -12.628 10.540 1.00 76.25 328 ALA A N 1
ATOM 2508 C CA . ALA A 1 328 ? -0.100 -13.504 9.405 1.00 76.25 328 ALA A CA 1
ATOM 2509 C C . ALA A 1 328 ? -0.177 -12.761 8.056 1.00 76.25 328 ALA A C 1
ATOM 2511 O O . ALA A 1 328 ? 0.676 -12.949 7.183 1.00 76.25 328 ALA A O 1
ATOM 2512 N N . VAL A 1 329 ? -1.157 -11.863 7.889 1.00 79.88 329 VAL A N 1
ATOM 2513 C CA . VAL A 1 329 ? -1.268 -11.004 6.695 1.00 79.88 329 VAL A CA 1
ATOM 2514 C C . VAL A 1 329 ? -0.080 -10.043 6.591 1.00 79.88 329 VAL A C 1
ATOM 2516 O O . VAL A 1 329 ? 0.496 -9.892 5.510 1.00 79.88 329 VAL A O 1
ATOM 2519 N N . ALA A 1 330 ? 0.321 -9.413 7.697 1.00 64.31 330 ALA A N 1
ATOM 2520 C CA . ALA A 1 330 ? 1.465 -8.505 7.716 1.00 64.31 330 ALA A CA 1
ATOM 2521 C C . ALA A 1 330 ? 2.787 -9.232 7.407 1.00 64.31 330 ALA A C 1
ATOM 2523 O O . ALA A 1 330 ? 3.602 -8.730 6.631 1.00 64.31 330 ALA A O 1
ATOM 2524 N N . GLU A 1 331 ? 2.995 -10.432 7.953 1.00 70.75 331 GLU A N 1
ATOM 2525 C CA . GLU A 1 331 ? 4.165 -11.267 7.667 1.00 70.75 331 GLU A CA 1
ATOM 2526 C C . GLU A 1 331 ? 4.226 -11.692 6.195 1.00 70.75 331 GLU A C 1
ATOM 2528 O O . GLU A 1 331 ? 5.291 -11.608 5.574 1.00 70.75 331 GLU A O 1
ATOM 2533 N N . ALA A 1 332 ? 3.088 -12.077 5.605 1.00 78.12 332 ALA A N 1
ATOM 2534 C CA . ALA A 1 332 ? 2.996 -12.408 4.185 1.00 78.12 332 ALA A CA 1
ATOM 2535 C C . ALA A 1 332 ? 3.365 -11.209 3.294 1.00 78.12 332 ALA A C 1
ATOM 2537 O O . ALA A 1 332 ? 4.167 -11.356 2.368 1.00 78.12 332 ALA A O 1
ATOM 2538 N N . GLN A 1 333 ? 2.866 -10.010 3.614 1.00 74.00 333 GLN A N 1
ATOM 2539 C CA . GLN A 1 333 ? 3.227 -8.782 2.899 1.00 74.00 333 GLN A CA 1
ATOM 2540 C C . GLN A 1 333 ? 4.717 -8.460 3.044 1.00 74.00 333 GLN A C 1
ATOM 2542 O O . GLN A 1 333 ? 5.384 -8.159 2.057 1.00 74.00 333 GLN A O 1
ATOM 2547 N N . VAL A 1 334 ? 5.278 -8.551 4.254 1.00 71.06 334 VAL A N 1
ATOM 2548 C CA . VAL A 1 334 ? 6.715 -8.327 4.487 1.00 71.06 334 VAL A CA 1
ATOM 2549 C C . VAL A 1 334 ? 7.562 -9.299 3.669 1.00 71.06 334 VAL A C 1
ATOM 2551 O O . VAL A 1 334 ? 8.579 -8.892 3.103 1.00 71.06 334 VAL A O 1
ATOM 2554 N N . LYS A 1 335 ? 7.150 -10.566 3.573 1.00 79.62 335 LYS A N 1
ATOM 2555 C CA . LYS A 1 335 ? 7.825 -11.565 2.744 1.00 79.62 335 LYS A CA 1
ATOM 2556 C C . LYS A 1 335 ? 7.773 -11.190 1.261 1.00 79.62 335 LYS A C 1
ATOM 2558 O O . LYS A 1 335 ? 8.821 -11.180 0.620 1.00 79.62 335 LYS A O 1
ATOM 2563 N N . GLU A 1 336 ? 6.609 -10.803 0.744 1.00 85.81 336 GLU A N 1
ATOM 2564 C CA . GLU A 1 336 ? 6.452 -10.352 -0.645 1.00 85.81 336 GLU A CA 1
ATOM 2565 C C . GLU A 1 336 ? 7.337 -9.131 -0.953 1.00 85.81 336 GLU A C 1
ATOM 2567 O O . GLU A 1 336 ? 8.064 -9.117 -1.949 1.00 85.81 336 GLU A O 1
ATOM 2572 N N . TRP A 1 337 ? 7.349 -8.126 -0.071 1.00 72.50 337 TRP A N 1
ATOM 2573 C CA . TRP A 1 337 ? 8.191 -6.937 -0.221 1.00 72.50 337 TRP A CA 1
ATOM 2574 C C . TRP A 1 337 ? 9.684 -7.269 -0.191 1.00 72.50 337 TRP A C 1
ATOM 2576 O O . TRP A 1 337 ? 10.440 -6.730 -1.000 1.00 72.50 337 TRP A O 1
ATOM 2586 N N . ARG A 1 338 ? 10.117 -8.179 0.691 1.00 76.38 338 ARG A N 1
ATOM 2587 C CA . ARG A 1 338 ? 11.508 -8.659 0.731 1.00 76.38 338 ARG A CA 1
ATOM 2588 C C . ARG A 1 338 ? 11.887 -9.376 -0.560 1.00 76.38 338 ARG A C 1
ATOM 2590 O O . ARG A 1 338 ? 12.923 -9.069 -1.138 1.00 76.38 338 ARG A O 1
ATOM 2597 N N . GLU A 1 339 ? 11.043 -10.279 -1.052 1.00 85.94 339 GLU A N 1
ATOM 2598 C CA . GLU A 1 339 ? 11.281 -10.978 -2.319 1.00 85.94 339 GLU A CA 1
ATOM 2599 C C . GLU A 1 339 ? 11.324 -10.016 -3.510 1.00 85.94 339 GLU A C 1
ATOM 2601 O O . GLU A 1 339 ? 12.134 -10.194 -4.422 1.00 85.94 339 GLU A O 1
ATOM 2606 N N . ARG A 1 340 ? 10.473 -8.985 -3.513 1.00 80.38 340 ARG A N 1
ATOM 2607 C CA . ARG A 1 340 ? 10.480 -7.934 -4.535 1.00 80.38 340 ARG A CA 1
ATOM 2608 C C . ARG A 1 340 ? 11.739 -7.072 -4.455 1.00 80.38 340 ARG A C 1
ATOM 2610 O O . ARG A 1 340 ? 12.315 -6.771 -5.493 1.00 80.38 340 ARG A O 1
ATOM 2617 N N . SER A 1 341 ? 12.186 -6.717 -3.252 1.00 70.56 341 SER A N 1
ATOM 2618 C CA . SER A 1 341 ? 13.429 -5.969 -3.029 1.00 70.56 341 SER A CA 1
ATOM 2619 C C . SER A 1 341 ? 14.653 -6.755 -3.507 1.00 70.56 341 SER A C 1
ATOM 2621 O O . SER A 1 341 ? 15.464 -6.214 -4.252 1.00 70.56 341 SER A O 1
ATOM 2623 N N . VAL A 1 342 ? 14.744 -8.051 -3.184 1.00 84.75 342 VAL A N 1
ATOM 2624 C CA . VAL A 1 342 ? 15.827 -8.927 -3.667 1.00 84.75 342 VAL A CA 1
ATOM 2625 C C . VAL A 1 342 ? 15.809 -9.037 -5.193 1.00 84.75 342 VAL A C 1
ATOM 2627 O O . VAL A 1 342 ? 16.857 -8.905 -5.823 1.00 84.75 342 VAL A O 1
ATOM 2630 N N . ARG A 1 343 ? 14.629 -9.221 -5.803 1.00 86.88 343 ARG A N 1
ATOM 2631 C CA . ARG A 1 343 ? 14.482 -9.247 -7.269 1.00 86.88 343 ARG A CA 1
ATOM 2632 C C . ARG A 1 343 ? 14.946 -7.942 -7.918 1.00 86.88 343 ARG A C 1
ATOM 2634 O O . ARG A 1 343 ? 15.758 -7.985 -8.835 1.00 86.88 343 ARG A O 1
ATOM 2641 N N . LEU A 1 344 ? 14.490 -6.794 -7.415 1.00 78.44 344 LEU A N 1
ATOM 2642 C CA . LEU A 1 344 ? 14.896 -5.484 -7.933 1.00 78.44 344 LEU A CA 1
ATOM 2643 C C . LEU A 1 344 ? 16.393 -5.223 -7.732 1.00 78.44 344 LEU A C 1
ATOM 2645 O O . LEU A 1 344 ? 17.038 -4.695 -8.631 1.00 78.44 344 LEU A O 1
ATOM 2649 N N . SER A 1 345 ? 16.965 -5.633 -6.598 1.00 77.62 345 SER A N 1
ATOM 2650 C CA . SER A 1 345 ? 18.404 -5.528 -6.344 1.00 77.62 345 SER A CA 1
ATOM 2651 C C . SER A 1 345 ? 19.214 -6.338 -7.361 1.00 77.62 345 SER A C 1
ATOM 2653 O O . SER A 1 345 ? 20.151 -5.797 -7.945 1.00 77.62 345 SER A O 1
ATOM 2655 N N . ALA A 1 346 ? 18.802 -7.578 -7.650 1.00 87.62 346 ALA A N 1
ATOM 2656 C CA . ALA A 1 346 ? 19.437 -8.422 -8.662 1.00 87.62 346 ALA A CA 1
ATOM 2657 C C . ALA A 1 346 ? 19.300 -7.848 -10.085 1.00 87.62 346 ALA A C 1
ATOM 2659 O O . ALA A 1 346 ? 20.243 -7.888 -10.876 1.00 87.62 346 ALA A O 1
ATOM 2660 N N . GLU A 1 347 ? 18.146 -7.268 -10.423 1.00 84.69 347 GLU A N 1
ATOM 2661 C CA . GLU A 1 347 ? 17.974 -6.565 -11.697 1.00 84.69 347 GLU A CA 1
ATOM 2662 C C . GLU A 1 347 ? 18.873 -5.328 -11.797 1.00 84.69 347 GLU A C 1
ATOM 2664 O O . GLU A 1 347 ? 19.440 -5.069 -12.857 1.00 84.69 347 GLU A O 1
ATOM 2669 N N . VAL A 1 348 ? 19.024 -4.563 -10.711 1.00 82.00 348 VAL A N 1
ATOM 2670 C CA . VAL A 1 348 ? 19.923 -3.403 -10.672 1.00 82.00 348 VAL A CA 1
ATOM 2671 C C . VAL A 1 348 ? 21.371 -3.845 -10.863 1.00 82.00 348 VAL A C 1
ATOM 2673 O O . VAL A 1 348 ? 22.063 -3.241 -11.677 1.00 82.00 348 VAL A O 1
ATOM 2676 N N . THR A 1 349 ? 21.834 -4.901 -10.187 1.00 84.75 349 THR A N 1
ATOM 2677 C CA . THR A 1 349 ? 23.205 -5.406 -10.379 1.00 84.75 349 THR A CA 1
ATOM 2678 C C . THR A 1 349 ? 23.431 -5.884 -11.810 1.00 84.75 349 THR A C 1
ATOM 2680 O O . THR A 1 349 ? 24.412 -5.473 -12.419 1.00 84.75 349 THR A O 1
ATOM 2683 N N . ALA A 1 350 ? 22.485 -6.629 -12.392 1.00 89.19 350 ALA A N 1
ATOM 2684 C CA . ALA A 1 350 ? 22.579 -7.086 -13.779 1.00 89.19 350 ALA A CA 1
ATOM 2685 C C . ALA A 1 350 ? 22.621 -5.914 -14.778 1.00 89.19 350 ALA A C 1
ATOM 2687 O O . ALA A 1 350 ? 23.461 -5.887 -15.672 1.00 89.19 350 ALA A O 1
ATOM 2688 N N . THR A 1 351 ? 21.767 -4.897 -14.601 1.00 85.62 351 THR A N 1
ATOM 2689 C CA . THR A 1 351 ? 21.802 -3.698 -15.462 1.00 85.62 351 THR A CA 1
ATOM 2690 C C . THR A 1 351 ? 23.071 -2.867 -15.278 1.00 85.62 351 THR A C 1
ATOM 2692 O O . THR A 1 351 ? 23.552 -2.288 -16.248 1.00 85.62 351 THR A O 1
ATOM 2695 N N . LYS A 1 352 ? 23.648 -2.816 -14.067 1.00 83.88 352 LYS A N 1
ATOM 2696 C CA . LYS A 1 352 ? 24.942 -2.160 -13.819 1.00 83.88 352 LYS A CA 1
ATOM 2697 C C . LYS A 1 352 ? 26.082 -2.896 -14.515 1.00 83.88 352 LYS A C 1
ATOM 2699 O O . LYS A 1 352 ? 26.942 -2.246 -15.097 1.00 83.88 352 LYS A O 1
ATOM 2704 N N . GLU A 1 353 ? 26.078 -4.223 -14.486 1.00 90.19 353 GLU A N 1
ATOM 2705 C CA . GLU A 1 353 ? 27.055 -5.044 -15.207 1.00 90.19 353 GLU A CA 1
ATOM 2706 C C . GLU A 1 353 ? 26.931 -4.868 -16.726 1.00 90.19 353 GLU A C 1
ATOM 2708 O O . GLU A 1 353 ? 27.941 -4.642 -17.390 1.00 90.19 353 GLU A O 1
ATOM 2713 N N . GLU A 1 354 ? 25.710 -4.872 -17.275 1.00 88.94 354 GLU A N 1
ATOM 2714 C CA . GLU A 1 354 ? 25.480 -4.619 -18.705 1.00 88.94 354 GLU A CA 1
ATOM 2715 C C . GLU A 1 354 ? 25.906 -3.200 -19.111 1.00 88.94 354 GLU A C 1
ATOM 2717 O O . GLU A 1 354 ? 26.560 -3.018 -20.140 1.00 88.94 354 GLU A O 1
ATOM 2722 N N . LEU A 1 355 ? 25.580 -2.190 -18.296 1.00 86.38 355 LEU A N 1
ATOM 2723 C CA . LEU A 1 355 ? 26.008 -0.813 -18.526 1.00 86.38 355 LEU A CA 1
ATOM 2724 C C . LEU A 1 355 ? 27.534 -0.708 -18.521 1.00 86.38 355 LEU A C 1
ATOM 2726 O O . LEU A 1 355 ? 28.091 -0.119 -19.442 1.00 86.38 355 LEU A O 1
ATOM 2730 N N . ASN A 1 356 ? 28.209 -1.309 -17.537 1.00 85.75 356 ASN A N 1
ATOM 2731 C CA . ASN A 1 356 ? 29.668 -1.316 -17.468 1.00 85.75 356 ASN A CA 1
ATOM 2732 C C . ASN A 1 356 ? 30.274 -1.963 -18.723 1.00 85.75 356 ASN A C 1
ATOM 2734 O O . ASN A 1 356 ? 31.120 -1.344 -19.369 1.00 85.75 356 ASN A O 1
ATOM 2738 N N . ALA A 1 357 ? 29.774 -3.132 -19.132 1.00 89.88 357 ALA A N 1
ATOM 2739 C CA . ALA A 1 357 ? 30.231 -3.815 -20.341 1.00 89.88 357 ALA A CA 1
ATOM 2740 C C . ALA A 1 357 ? 30.060 -2.946 -21.602 1.00 89.88 357 ALA A C 1
ATOM 2742 O O . ALA A 1 357 ? 31.006 -2.784 -22.373 1.00 89.88 357 ALA A O 1
ATOM 2743 N N . LYS A 1 358 ? 28.897 -2.303 -21.786 1.00 85.38 358 LYS A N 1
ATOM 2744 C CA . LYS A 1 358 ? 28.670 -1.406 -22.936 1.00 85.38 358 LYS A CA 1
ATOM 2745 C C . LYS A 1 358 ? 29.473 -0.114 -22.863 1.00 85.38 358 LYS A C 1
ATOM 2747 O O . LYS A 1 358 ? 29.856 0.423 -23.899 1.00 85.38 358 LYS A O 1
ATOM 2752 N N . THR A 1 359 ? 29.747 0.410 -21.668 1.00 84.00 359 THR A N 1
ATOM 2753 C CA . THR A 1 359 ? 30.628 1.577 -21.527 1.00 84.00 359 THR A CA 1
ATOM 2754 C C . THR A 1 359 ? 32.069 1.241 -21.890 1.00 84.00 359 THR A C 1
ATOM 2756 O O . THR A 1 359 ? 32.709 2.044 -22.565 1.00 84.00 359 THR A O 1
ATOM 2759 N N . GLU A 1 360 ? 32.567 0.059 -21.521 1.00 88.00 360 GLU A N 1
ATOM 2760 C CA . GLU A 1 360 ? 33.887 -0.418 -21.943 1.00 88.00 360 GLU A CA 1
ATOM 2761 C C . GLU A 1 360 ? 33.944 -0.621 -23.461 1.00 88.00 360 GLU A C 1
ATOM 2763 O O . GLU A 1 360 ? 34.874 -0.132 -24.104 1.00 88.00 360 GLU A O 1
ATOM 2768 N N . GLU A 1 361 ? 32.913 -1.230 -24.053 1.00 84.88 361 GLU A N 1
ATOM 2769 C CA . GLU A 1 361 ? 32.783 -1.382 -25.507 1.00 84.88 361 GLU A CA 1
ATOM 2770 C C . GLU A 1 361 ? 32.766 -0.022 -26.228 1.00 84.88 361 GLU A C 1
ATOM 2772 O O . GLU A 1 361 ? 33.472 0.172 -27.216 1.00 84.88 361 GLU A O 1
ATOM 2777 N N . ALA A 1 362 ? 32.029 0.964 -25.706 1.00 77.62 362 ALA A N 1
ATOM 2778 C CA . ALA A 1 362 ? 31.984 2.313 -26.266 1.00 77.62 362 ALA A CA 1
ATOM 2779 C C . ALA A 1 362 ? 33.325 3.059 -26.138 1.00 77.62 362 ALA A C 1
ATOM 2781 O O . ALA A 1 362 ? 33.703 3.811 -27.043 1.00 77.62 362 ALA A O 1
ATOM 2782 N N . ILE A 1 363 ? 34.053 2.871 -25.030 1.00 85.06 363 ILE A N 1
ATOM 2783 C CA . ILE A 1 363 ? 35.405 3.418 -24.845 1.00 85.06 363 ILE A CA 1
ATOM 2784 C C . ILE A 1 363 ? 36.361 2.803 -25.869 1.00 85.06 363 ILE A C 1
ATOM 2786 O O . ILE A 1 363 ? 37.129 3.538 -26.492 1.00 85.06 363 ILE A O 1
ATOM 2790 N N . GLU A 1 364 ? 36.296 1.491 -26.083 1.00 86.25 364 GLU A N 1
ATOM 2791 C CA . GLU A 1 364 ? 37.158 0.799 -27.039 1.00 86.25 364 GLU A CA 1
ATOM 2792 C C . GLU A 1 364 ? 36.819 1.174 -28.488 1.00 86.25 364 GLU A C 1
ATOM 2794 O O . GLU A 1 364 ? 37.707 1.555 -29.249 1.00 86.25 364 GLU A O 1
ATOM 2799 N N . ALA A 1 365 ? 35.534 1.226 -28.853 1.00 78.94 365 ALA A N 1
ATOM 2800 C CA . ALA A 1 365 ? 35.089 1.705 -30.163 1.00 78.94 365 ALA A CA 1
ATOM 2801 C C . ALA A 1 365 ? 35.541 3.151 -30.433 1.00 78.94 365 ALA A C 1
ATOM 2803 O O . ALA A 1 365 ? 35.916 3.504 -31.553 1.00 78.94 365 ALA A O 1
ATOM 2804 N N . ARG A 1 366 ? 35.552 4.004 -29.400 1.00 78.25 366 ARG A N 1
ATOM 2805 C CA . ARG A 1 366 ? 36.092 5.362 -29.502 1.00 78.25 366 ARG A CA 1
ATOM 2806 C C . ARG A 1 366 ? 37.607 5.364 -29.722 1.00 78.25 366 ARG A C 1
ATOM 2808 O O . ARG A 1 366 ? 38.061 6.112 -30.578 1.00 78.25 366 ARG A O 1
ATOM 2815 N N . ARG A 1 367 ? 38.376 4.525 -29.022 1.00 84.69 367 ARG A N 1
ATOM 2816 C CA . ARG A 1 367 ? 39.829 4.388 -29.251 1.00 84.69 367 ARG A CA 1
ATOM 2817 C C . ARG A 1 367 ? 40.147 3.925 -30.671 1.00 84.69 367 ARG A C 1
ATOM 2819 O O . ARG A 1 367 ? 41.018 4.512 -31.311 1.00 84.69 367 ARG A O 1
ATOM 2826 N N . VAL A 1 368 ? 39.420 2.920 -31.168 1.00 82.50 368 VAL A N 1
ATOM 2827 C CA . VAL A 1 368 ? 39.552 2.411 -32.543 1.00 82.50 368 VAL A CA 1
ATOM 2828 C C . VAL A 1 368 ? 39.276 3.522 -33.553 1.00 82.50 368 VAL A C 1
ATOM 2830 O O . VAL A 1 368 ? 40.075 3.739 -34.460 1.00 82.50 368 VAL A O 1
ATOM 2833 N N . ARG A 1 369 ? 38.193 4.284 -33.362 1.00 80.56 369 ARG A N 1
ATOM 2834 C CA . ARG A 1 369 ? 37.864 5.437 -34.209 1.00 80.56 369 ARG A CA 1
ATOM 2835 C C . ARG A 1 369 ? 38.952 6.507 -34.177 1.00 80.56 369 ARG A C 1
ATOM 2837 O O . ARG A 1 369 ? 39.359 6.972 -35.234 1.00 80.56 369 ARG A O 1
ATOM 2844 N N . ASP A 1 370 ? 39.419 6.893 -32.992 1.00 78.12 370 ASP A N 1
ATOM 2845 C CA . ASP A 1 370 ? 40.444 7.929 -32.840 1.00 78.12 370 ASP A CA 1
ATOM 2846 C C . ASP A 1 370 ? 41.770 7.486 -33.495 1.00 78.12 370 ASP A C 1
ATOM 2848 O O . ASP A 1 370 ? 42.434 8.288 -34.146 1.00 78.12 370 ASP A O 1
ATOM 2852 N N . THR A 1 371 ? 42.115 6.194 -33.426 1.00 80.19 371 THR A N 1
ATOM 2853 C CA . THR A 1 371 ? 43.277 5.623 -34.136 1.00 80.19 371 THR A CA 1
ATOM 2854 C C . THR A 1 371 ? 43.084 5.651 -35.653 1.00 80.19 371 THR A C 1
ATOM 2856 O O . THR A 1 371 ? 43.971 6.094 -36.378 1.00 80.19 371 THR A O 1
ATOM 2859 N N . ALA A 1 372 ? 41.911 5.248 -36.144 1.00 74.38 372 ALA A N 1
ATOM 2860 C CA . ALA A 1 372 ? 41.607 5.254 -37.572 1.00 74.38 372 ALA A CA 1
ATOM 2861 C C . ALA A 1 372 ? 41.549 6.682 -38.157 1.00 74.38 372 ALA A C 1
ATOM 2863 O O . ALA A 1 372 ? 41.970 6.900 -39.292 1.00 74.38 372 ALA A O 1
ATOM 2864 N N . LEU A 1 373 ? 41.099 7.672 -37.376 1.00 73.69 373 LEU A N 1
ATOM 2865 C CA . LEU A 1 373 ? 41.147 9.089 -37.750 1.00 73.69 373 LEU A CA 1
ATOM 2866 C C . LEU A 1 373 ? 42.587 9.597 -37.885 1.00 73.69 373 LEU A C 1
ATOM 2868 O O . LEU A 1 373 ? 42.895 10.228 -38.893 1.00 73.69 373 LEU A O 1
ATOM 2872 N N . CYS A 1 374 ? 43.480 9.263 -36.946 1.00 76.25 374 CYS A N 1
ATOM 2873 C CA . CYS A 1 374 ? 44.906 9.586 -37.072 1.00 76.25 374 CYS A CA 1
ATOM 2874 C C . CYS A 1 374 ? 45.516 8.991 -38.355 1.00 76.25 374 CYS A C 1
ATOM 2876 O O . CYS A 1 374 ? 46.224 9.686 -39.079 1.00 76.25 374 CYS A O 1
ATOM 2878 N N . GLU A 1 375 ? 45.194 7.736 -38.691 1.00 73.56 375 GLU A N 1
ATOM 2879 C CA . GLU A 1 375 ? 45.680 7.103 -39.926 1.00 73.56 375 GLU A CA 1
ATOM 2880 C C . GLU A 1 375 ? 45.137 7.760 -41.207 1.00 73.56 375 GLU A C 1
ATOM 2882 O O . GLU A 1 375 ? 45.831 7.807 -42.227 1.00 73.56 375 GLU A O 1
ATOM 2887 N N . VAL A 1 376 ? 43.890 8.240 -41.191 1.00 71.75 376 VAL A N 1
ATOM 2888 C CA . VAL A 1 376 ? 43.301 8.979 -42.319 1.00 71.75 376 VAL A CA 1
ATOM 2889 C C . VAL A 1 376 ? 43.938 10.359 -42.461 1.00 71.75 376 VAL A C 1
ATOM 2891 O O . VAL A 1 376 ? 44.198 10.783 -43.592 1.00 71.75 376 VAL A O 1
ATOM 2894 N N . ASP A 1 377 ? 44.229 11.040 -41.355 1.00 70.19 377 ASP A N 1
ATOM 2895 C CA . ASP A 1 377 ? 44.919 12.330 -41.369 1.00 70.19 377 ASP A CA 1
ATOM 2896 C C . ASP A 1 377 ? 46.351 12.193 -41.917 1.00 70.19 377 ASP A C 1
ATOM 2898 O O . ASP A 1 377 ? 46.738 12.961 -42.803 1.00 70.19 377 ASP A O 1
ATOM 2902 N N . ASP A 1 378 ? 47.092 11.148 -41.538 1.00 65.94 378 ASP A N 1
ATOM 2903 C CA . ASP A 1 378 ? 48.418 10.842 -42.102 1.00 65.94 378 ASP A CA 1
ATOM 2904 C C . ASP A 1 378 ? 48.377 10.614 -43.627 1.00 65.94 378 ASP A C 1
ATOM 2906 O O . ASP A 1 378 ? 49.288 11.009 -44.362 1.00 65.94 378 ASP A O 1
ATOM 2910 N N . LEU A 1 379 ? 47.296 10.014 -44.138 1.00 64.69 379 LEU A N 1
ATOM 2911 C CA . LEU A 1 379 ? 47.090 9.802 -45.574 1.00 64.69 379 LEU A CA 1
ATOM 2912 C C . LEU A 1 379 ? 46.635 11.068 -46.309 1.00 64.69 379 LEU A C 1
ATOM 2914 O O . LEU A 1 379 ? 46.996 11.258 -47.472 1.00 64.69 379 LEU A O 1
ATOM 2918 N N . ARG A 1 380 ? 45.869 11.947 -45.654 1.00 61.84 380 ARG A N 1
ATOM 2919 C CA . ARG A 1 380 ? 45.434 13.241 -46.208 1.00 61.84 380 ARG A CA 1
ATOM 2920 C C . ARG A 1 380 ? 46.579 14.235 -46.378 1.00 61.84 380 ARG A C 1
ATOM 2922 O O . ARG A 1 380 ? 46.529 15.038 -47.305 1.00 61.84 380 ARG A O 1
ATOM 2929 N N . PHE A 1 381 ? 47.602 14.183 -45.526 1.00 55.19 381 PHE A N 1
ATOM 2930 C CA . PHE A 1 381 ? 48.753 15.093 -45.588 1.00 55.19 381 PHE A CA 1
ATOM 2931 C C . PHE A 1 381 ? 49.914 14.597 -46.466 1.00 55.19 381 PHE A C 1
ATOM 2933 O O . PHE A 1 381 ? 50.943 15.270 -46.567 1.00 55.19 381 PHE A O 1
ATOM 2940 N N . ARG A 1 382 ? 49.761 13.466 -47.168 1.00 50.16 382 ARG A N 1
ATOM 2941 C CA . ARG A 1 382 ? 50.750 12.998 -48.148 1.00 50.16 382 ARG A CA 1
ATOM 2942 C C . ARG A 1 382 ? 50.655 13.836 -49.442 1.00 50.16 382 ARG A C 1
ATOM 2944 O O . ARG A 1 382 ? 49.606 13.822 -50.085 1.00 50.16 382 ARG A O 1
ATOM 2951 N N . PRO A 1 383 ? 51.713 14.557 -49.864 1.00 43.91 383 PRO A N 1
ATOM 2952 C CA . PRO A 1 383 ? 51.641 15.427 -51.038 1.00 43.91 383 PRO A CA 1
ATOM 2953 C C . PRO A 1 383 ? 51.549 14.607 -52.346 1.00 43.91 383 PRO A C 1
ATOM 2955 O O . PRO A 1 383 ? 52.327 13.663 -52.517 1.00 43.91 383 PRO A O 1
ATOM 2958 N N . PRO A 1 384 ? 50.639 14.946 -53.283 1.00 49.62 384 PRO A N 1
ATOM 2959 C CA . PRO A 1 384 ? 50.525 14.255 -54.568 1.00 49.62 384 PRO A CA 1
ATOM 2960 C C . PRO A 1 384 ? 51.606 14.719 -55.570 1.00 49.62 384 PRO A C 1
ATOM 2962 O O . PRO A 1 384 ? 51.920 15.912 -55.614 1.00 49.62 384 PRO A O 1
ATOM 2965 N N . PRO A 1 385 ? 52.173 13.825 -56.408 1.00 47.00 385 PRO A N 1
ATOM 2966 C CA . PRO A 1 385 ? 53.042 14.232 -57.506 1.00 47.00 385 PRO A CA 1
ATOM 2967 C C . PRO A 1 385 ? 52.231 14.825 -58.675 1.00 47.00 385 PRO A C 1
ATOM 2969 O O . PRO A 1 385 ? 51.141 14.371 -59.016 1.00 47.00 385 PRO A O 1
ATOM 2972 N N . LEU A 1 386 ? 52.791 15.883 -59.262 1.00 43.84 386 LEU A N 1
ATOM 2973 C CA . LEU A 1 386 ? 52.202 16.772 -60.265 1.00 43.84 386 LEU A CA 1
ATOM 2974 C C . LEU A 1 386 ? 52.113 16.129 -61.663 1.00 43.84 386 LEU A C 1
ATOM 2976 O O . LEU A 1 386 ? 53.115 16.135 -62.374 1.00 43.84 386 LEU A O 1
ATOM 2980 N N . GLN A 1 387 ? 50.932 15.675 -62.111 1.00 44.06 387 GLN A N 1
ATOM 2981 C CA . GLN A 1 387 ? 50.640 15.553 -63.558 1.00 44.06 387 GLN A CA 1
ATOM 2982 C C . GLN A 1 387 ? 49.141 15.434 -63.923 1.00 44.06 387 GLN A C 1
ATOM 2984 O O . GLN A 1 387 ? 48.733 14.626 -64.752 1.00 44.06 387 GLN A O 1
ATOM 2989 N N . SER A 1 388 ? 48.299 16.295 -63.347 1.00 47.56 388 SER A N 1
ATOM 2990 C CA . SER A 1 388 ? 46.827 16.213 -63.411 1.00 47.56 388 SER A CA 1
ATOM 2991 C C . SER A 1 388 ? 46.154 16.969 -64.579 1.00 47.56 388 SER A C 1
ATOM 2993 O O . SER A 1 388 ? 45.182 17.693 -64.362 1.00 47.56 388 SER A O 1
ATOM 2995 N N . VAL A 1 389 ? 46.648 16.878 -65.824 1.00 46.94 389 VAL A N 1
ATOM 2996 C CA . VAL A 1 389 ? 45.998 17.581 -66.971 1.00 46.94 389 VAL A CA 1
ATOM 2997 C C . VAL A 1 389 ? 45.648 16.667 -68.160 1.00 46.94 389 VAL A C 1
ATOM 2999 O O . VAL A 1 389 ? 44.904 17.073 -69.046 1.00 46.94 389 VAL A O 1
ATOM 3002 N N . ILE A 1 390 ? 46.055 15.392 -68.159 1.00 47.09 390 ILE A N 1
ATOM 3003 C CA . ILE A 1 390 ? 45.670 14.420 -69.214 1.00 47.09 390 ILE A CA 1
ATOM 3004 C C . ILE A 1 390 ? 44.485 13.523 -68.771 1.00 47.09 390 ILE A C 1
ATOM 3006 O O . ILE A 1 390 ? 43.953 12.723 -69.540 1.00 47.09 390 ILE A O 1
ATOM 3010 N N . GLU A 1 391 ? 44.007 13.684 -67.535 1.00 50.94 391 GLU A N 1
ATOM 3011 C CA . GLU A 1 391 ? 43.023 12.796 -66.893 1.00 50.94 391 GLU A CA 1
ATOM 3012 C C . GLU A 1 391 ? 41.567 13.034 -67.332 1.00 50.94 391 GLU A C 1
ATOM 3014 O O . GLU A 1 391 ? 40.712 12.169 -67.150 1.00 50.94 391 GLU A O 1
ATOM 3019 N N . THR A 1 392 ? 41.267 14.142 -68.011 1.00 49.22 392 THR A N 1
ATOM 3020 C CA . THR A 1 392 ? 39.882 14.556 -68.300 1.00 49.22 392 THR A CA 1
ATOM 3021 C C . THR A 1 392 ? 39.123 13.673 -69.292 1.00 49.22 392 THR A C 1
ATOM 3023 O O . THR A 1 392 ? 37.904 13.749 -69.323 1.00 49.22 392 THR A O 1
ATOM 3026 N N . LYS A 1 393 ? 39.783 12.780 -70.048 1.00 48.72 393 LYS A N 1
ATOM 3027 C CA . LYS A 1 393 ? 39.096 11.822 -70.948 1.00 48.72 393 LYS A CA 1
ATOM 3028 C C . LYS A 1 393 ? 39.042 10.377 -70.436 1.00 48.72 393 LYS A C 1
ATOM 3030 O O . LYS A 1 393 ? 38.299 9.571 -70.988 1.00 48.72 393 LYS A O 1
ATOM 3035 N N . LYS A 1 394 ? 39.793 10.036 -69.380 1.00 50.75 394 LYS A N 1
ATOM 3036 C CA . LYS A 1 394 ? 39.652 8.749 -68.664 1.00 50.75 394 LYS A CA 1
ATOM 3037 C C . LYS A 1 394 ? 38.581 8.827 -67.570 1.00 50.75 394 LYS A C 1
ATOM 3039 O O . LYS A 1 394 ? 37.953 7.809 -67.287 1.00 50.75 394 LYS A O 1
ATOM 3044 N N . ILE A 1 395 ? 38.324 10.035 -67.057 1.00 56.81 395 ILE A N 1
ATOM 3045 C CA . ILE A 1 395 ? 37.251 10.326 -66.101 1.00 56.81 395 ILE A CA 1
ATOM 3046 C C . ILE A 1 395 ? 35.880 9.922 -66.662 1.00 56.81 395 ILE A C 1
ATOM 3048 O O . ILE A 1 395 ? 35.105 9.339 -65.930 1.00 56.81 395 ILE A O 1
ATOM 3052 N N . ASP A 1 396 ? 35.575 10.076 -67.952 1.00 49.50 396 ASP A N 1
ATOM 3053 C CA . ASP A 1 396 ? 34.227 9.740 -68.455 1.00 49.50 396 ASP A CA 1
ATOM 3054 C C . ASP A 1 396 ? 33.906 8.229 -68.453 1.00 49.50 396 ASP A C 1
ATOM 3056 O O . ASP A 1 396 ? 32.760 7.831 -68.229 1.00 49.50 396 ASP A O 1
ATOM 3060 N N . ALA A 1 397 ? 34.913 7.364 -68.630 1.00 54.59 397 ALA A N 1
ATOM 3061 C CA . ALA A 1 397 ? 34.740 5.909 -68.579 1.00 54.59 397 ALA A CA 1
ATOM 3062 C C . ALA A 1 397 ? 34.756 5.355 -67.141 1.00 54.59 397 ALA A C 1
ATOM 3064 O O . ALA A 1 397 ? 34.053 4.382 -66.849 1.00 54.59 397 ALA A O 1
ATOM 3065 N N . THR A 1 398 ? 35.517 5.971 -66.227 1.00 60.88 398 THR A N 1
ATOM 3066 C CA . THR A 1 398 ? 35.449 5.650 -64.791 1.00 60.88 398 THR A CA 1
ATOM 3067 C C . THR A 1 398 ? 34.168 6.197 -64.175 1.00 60.88 398 THR A C 1
ATOM 3069 O O . THR A 1 398 ? 33.479 5.434 -63.514 1.00 60.88 398 THR A O 1
ATOM 3072 N N . MET A 1 399 ? 33.747 7.414 -64.534 1.00 58.97 399 MET A N 1
ATOM 3073 C CA . MET A 1 399 ? 32.475 8.024 -64.128 1.00 58.97 399 MET A CA 1
ATOM 3074 C C . MET A 1 399 ? 31.267 7.217 -64.602 1.00 58.97 399 MET A C 1
ATOM 3076 O O . MET A 1 399 ? 30.265 7.194 -63.902 1.00 58.97 399 MET A O 1
ATOM 3080 N N . ALA A 1 400 ? 31.322 6.520 -65.742 1.00 59.69 400 ALA A N 1
ATOM 3081 C CA . ALA A 1 400 ? 30.246 5.611 -66.152 1.00 59.69 400 ALA A CA 1
ATOM 3082 C C . ALA A 1 400 ? 30.145 4.368 -65.242 1.00 59.69 400 ALA A C 1
ATOM 3084 O O . ALA A 1 400 ? 29.050 4.012 -64.810 1.00 59.69 400 ALA A O 1
ATOM 3085 N N . LYS A 1 401 ? 31.279 3.750 -64.877 1.00 66.56 401 LYS A N 1
ATOM 3086 C CA . LYS A 1 401 ? 31.321 2.624 -63.921 1.00 66.56 401 LYS A CA 1
ATOM 3087 C C . LYS A 1 401 ? 31.057 3.058 -62.477 1.00 66.56 401 LYS A C 1
ATOM 3089 O O . LYS A 1 401 ? 30.495 2.295 -61.698 1.00 66.56 401 LYS A O 1
ATOM 3094 N N . GLU A 1 402 ? 31.452 4.268 -62.103 1.00 68.00 402 GLU A N 1
ATOM 3095 C CA . GLU A 1 402 ? 31.130 4.884 -60.817 1.00 68.00 402 GLU A CA 1
ATOM 3096 C C . GLU A 1 402 ? 29.668 5.288 -60.744 1.00 68.00 402 GLU A C 1
ATOM 3098 O O . GLU A 1 402 ? 29.070 5.051 -59.707 1.00 68.00 402 GLU A O 1
ATOM 3103 N N . ARG A 1 403 ? 29.052 5.770 -61.830 1.00 70.31 403 ARG A N 1
ATOM 3104 C CA . ARG A 1 403 ? 27.596 5.963 -61.910 1.00 70.31 403 ARG A CA 1
ATOM 3105 C C . ARG A 1 403 ? 26.849 4.642 -61.777 1.00 70.31 403 ARG A C 1
ATOM 3107 O O . ARG A 1 403 ? 25.854 4.591 -61.072 1.00 70.31 403 ARG A O 1
ATOM 3114 N N . GLU A 1 404 ? 27.338 3.557 -62.373 1.00 71.50 404 GLU A N 1
ATOM 3115 C CA . GLU A 1 404 ? 26.734 2.229 -62.204 1.00 71.50 404 GLU A CA 1
ATOM 3116 C C . GLU A 1 404 ? 26.862 1.716 -60.757 1.00 71.50 404 GLU A C 1
ATOM 3118 O O . GLU A 1 404 ? 25.882 1.259 -60.169 1.00 71.50 404 GLU A O 1
ATOM 3123 N N . LYS A 1 405 ? 28.033 1.873 -60.124 1.00 75.38 405 LYS A N 1
ATOM 3124 C CA . LYS A 1 405 ? 28.218 1.567 -58.694 1.00 75.38 405 LYS A CA 1
ATOM 3125 C C . LYS A 1 405 ? 27.385 2.477 -57.791 1.00 75.38 405 LYS A C 1
ATOM 3127 O O . LYS A 1 405 ? 26.823 1.993 -56.814 1.00 75.38 405 LYS A O 1
ATOM 3132 N N . GLN A 1 406 ? 27.274 3.761 -58.120 1.00 72.88 406 GLN A N 1
ATOM 3133 C CA . GLN A 1 406 ? 26.431 4.725 -57.416 1.00 72.88 406 GLN A CA 1
ATOM 3134 C C . GLN A 1 406 ? 24.962 4.338 -57.534 1.00 72.88 406 GLN A C 1
ATOM 3136 O O . GLN A 1 406 ? 24.296 4.333 -56.516 1.00 72.88 406 GLN A O 1
ATOM 3141 N N . LEU A 1 407 ? 24.483 3.899 -58.702 1.00 75.06 407 LEU A N 1
ATOM 3142 C CA . LEU A 1 407 ? 23.117 3.395 -58.877 1.00 75.06 407 LEU A CA 1
ATOM 3143 C C . LEU A 1 407 ? 22.860 2.115 -58.065 1.00 75.06 407 LEU A C 1
ATOM 3145 O O . LEU A 1 407 ? 21.761 1.923 -57.553 1.00 75.06 407 LEU A O 1
ATOM 3149 N N . VAL A 1 408 ? 23.854 1.232 -57.912 1.00 77.75 408 VAL A N 1
ATOM 3150 C CA . VAL A 1 408 ? 23.739 0.048 -57.039 1.00 77.75 408 VAL A CA 1
ATOM 3151 C C . VAL A 1 408 ? 23.692 0.451 -55.563 1.00 77.75 408 VAL A C 1
ATOM 3153 O O . VAL A 1 408 ? 22.851 -0.055 -54.821 1.00 77.75 408 VAL A O 1
ATOM 3156 N N . VAL A 1 409 ? 24.554 1.375 -55.134 1.00 80.94 409 VAL A N 1
ATOM 3157 C CA . VAL A 1 409 ? 24.546 1.911 -53.764 1.00 80.94 409 VAL A CA 1
ATOM 3158 C C . VAL A 1 409 ? 23.248 2.670 -53.491 1.00 80.94 409 VAL A C 1
ATOM 3160 O O . VAL A 1 409 ? 22.645 2.479 -52.443 1.00 80.94 409 VAL A O 1
ATOM 3163 N N . GLU A 1 410 ? 22.768 3.462 -54.443 1.00 77.88 410 GLU A N 1
ATOM 3164 C CA . GLU A 1 410 ? 21.513 4.206 -54.372 1.00 77.88 410 GLU A CA 1
ATOM 3165 C C . GLU A 1 410 ? 20.323 3.253 -54.255 1.00 77.88 410 GLU A C 1
ATOM 3167 O O . GLU A 1 410 ? 19.511 3.418 -53.351 1.00 77.88 410 GLU A O 1
ATOM 3172 N N . LYS A 1 411 ? 20.269 2.174 -55.047 1.00 80.62 411 LYS A N 1
ATOM 3173 C CA . LYS A 1 411 ? 19.261 1.114 -54.874 1.00 80.62 411 LYS A CA 1
ATOM 3174 C C . LYS A 1 411 ? 19.329 0.464 -53.491 1.00 80.62 411 LYS A C 1
ATOM 3176 O O . LYS A 1 411 ? 18.297 0.289 -52.853 1.00 80.62 411 LYS A O 1
ATOM 3181 N N . GLN A 1 412 ? 20.524 0.155 -52.983 1.00 82.00 412 GLN A N 1
ATOM 3182 C CA . GLN A 1 412 ? 20.679 -0.401 -51.633 1.00 82.00 412 GLN A CA 1
ATOM 3183 C C . GLN A 1 412 ? 20.263 0.588 -50.535 1.00 82.00 412 GLN A C 1
ATOM 3185 O O . GLN A 1 412 ? 19.728 0.171 -49.506 1.00 82.00 412 GLN A O 1
ATOM 3190 N N . LEU A 1 413 ? 20.509 1.885 -50.727 1.00 81.62 413 LEU A N 1
ATOM 3191 C CA . LEU A 1 413 ? 20.076 2.944 -49.818 1.00 81.62 413 LEU A CA 1
ATOM 3192 C C . LEU A 1 413 ? 18.559 3.130 -49.865 1.00 81.62 413 LEU A C 1
ATOM 3194 O O . LEU A 1 413 ? 17.956 3.244 -48.803 1.00 81.62 413 LEU A O 1
ATOM 3198 N N . ILE A 1 414 ? 17.940 3.070 -51.046 1.00 81.88 414 ILE A N 1
ATOM 3199 C CA . ILE A 1 414 ? 16.481 3.096 -51.221 1.00 81.88 414 ILE A CA 1
ATOM 3200 C C . ILE A 1 414 ? 15.851 1.888 -50.525 1.00 81.88 414 ILE A C 1
ATOM 3202 O O . ILE A 1 414 ? 14.971 2.062 -49.692 1.00 81.88 414 ILE A O 1
ATOM 3206 N N . GLU A 1 415 ? 16.360 0.674 -50.742 1.00 84.12 415 GLU A N 1
ATOM 3207 C CA . GLU A 1 415 ? 15.862 -0.515 -50.041 1.00 84.12 415 GLU A CA 1
ATOM 3208 C C . GLU A 1 415 ? 16.055 -0.425 -48.519 1.00 84.12 415 GLU A C 1
ATOM 3210 O O . GLU A 1 415 ? 15.215 -0.885 -47.745 1.00 84.12 415 GLU A O 1
ATOM 3215 N N . ARG A 1 416 ? 17.174 0.139 -48.042 1.00 83.69 416 ARG A N 1
ATOM 3216 C CA . ARG A 1 416 ? 17.377 0.386 -46.603 1.00 83.69 416 ARG A CA 1
ATOM 3217 C C . ARG A 1 416 ? 16.397 1.431 -46.074 1.00 83.69 416 ARG A C 1
ATOM 3219 O O . ARG A 1 416 ? 15.871 1.224 -44.983 1.00 83.69 416 ARG A O 1
ATOM 3226 N N . ALA A 1 417 ? 16.123 2.489 -46.833 1.00 84.25 417 ALA A N 1
ATOM 3227 C CA . ALA A 1 417 ? 15.147 3.516 -46.486 1.00 84.25 417 ALA A CA 1
ATOM 3228 C C . ALA A 1 417 ? 13.723 2.944 -46.444 1.00 84.25 417 ALA A C 1
ATOM 3230 O O . ALA A 1 417 ? 13.023 3.157 -45.462 1.00 84.25 417 ALA A O 1
ATOM 3231 N N . GLU A 1 418 ? 13.326 2.122 -47.416 1.00 87.56 418 GLU A N 1
ATOM 3232 C CA . GLU A 1 418 ? 12.033 1.425 -47.424 1.00 87.56 418 GLU A CA 1
ATOM 3233 C C . GLU A 1 418 ? 11.904 0.435 -46.257 1.00 87.56 418 GLU A C 1
ATOM 3235 O O . GLU A 1 418 ? 10.861 0.361 -45.603 1.00 87.56 418 GLU A O 1
ATOM 3240 N N . ARG A 1 419 ? 12.969 -0.313 -45.928 1.00 84.69 419 ARG A N 1
ATOM 3241 C CA . ARG A 1 419 ? 12.993 -1.177 -44.733 1.00 84.69 419 ARG A CA 1
ATOM 3242 C C . ARG A 1 419 ? 12.877 -0.362 -43.444 1.00 84.69 419 ARG A C 1
ATOM 3244 O O . ARG A 1 419 ? 12.174 -0.792 -42.530 1.00 84.69 419 ARG A O 1
ATOM 3251 N N . ALA A 1 420 ? 13.555 0.782 -43.354 1.00 85.81 420 ALA A N 1
ATOM 3252 C CA . ALA A 1 420 ? 13.465 1.683 -42.209 1.00 85.81 420 ALA A CA 1
ATOM 3253 C C . ALA A 1 420 ? 12.055 2.279 -42.081 1.00 85.81 420 ALA A C 1
ATOM 3255 O O . ALA A 1 420 ? 11.480 2.236 -40.997 1.00 85.81 420 ALA A O 1
ATOM 3256 N N . GLU A 1 421 ? 11.454 2.721 -43.186 1.00 89.06 421 GLU A N 1
ATOM 3257 C CA . GLU A 1 421 ? 10.092 3.253 -43.221 1.00 89.06 421 GLU A CA 1
ATOM 3258 C C . GLU A 1 421 ? 9.062 2.182 -42.831 1.00 89.06 421 GLU A C 1
ATOM 3260 O O . GLU A 1 421 ? 8.156 2.441 -42.040 1.00 89.06 421 GLU A O 1
ATOM 3265 N N . ASN A 1 422 ? 9.218 0.943 -43.304 1.00 88.94 422 ASN A N 1
ATOM 3266 C CA . ASN A 1 422 ? 8.345 -0.165 -42.915 1.00 88.94 422 ASN A CA 1
ATOM 3267 C C . ASN A 1 422 ? 8.463 -0.504 -41.422 1.00 88.94 422 ASN A C 1
ATOM 3269 O O . ASN A 1 422 ? 7.441 -0.705 -40.763 1.00 88.94 422 ASN A O 1
ATOM 3273 N N . ARG A 1 423 ? 9.679 -0.502 -40.860 1.00 88.62 423 ARG A N 1
ATOM 3274 C CA . ARG A 1 423 ? 9.885 -0.646 -39.409 1.00 88.62 423 ARG A CA 1
ATOM 3275 C C . ARG A 1 423 ? 9.254 0.510 -38.640 1.00 88.62 423 ARG A C 1
ATOM 3277 O O . ARG A 1 423 ? 8.617 0.278 -37.616 1.00 88.62 423 ARG A O 1
ATOM 3284 N N . GLU A 1 424 ? 9.374 1.737 -39.135 1.00 86.12 424 GLU A N 1
ATOM 3285 C CA . GLU A 1 424 ? 8.756 2.905 -38.512 1.00 86.12 424 GLU A CA 1
ATOM 3286 C C . GLU A 1 424 ? 7.224 2.805 -38.526 1.00 86.12 424 GLU A C 1
ATOM 3288 O O . GLU A 1 424 ? 6.581 3.039 -37.502 1.00 86.12 424 GLU A O 1
ATOM 3293 N N . ARG A 1 425 ? 6.620 2.380 -39.643 1.00 89.81 425 ARG A N 1
ATOM 3294 C CA . ARG A 1 425 ? 5.175 2.111 -39.736 1.00 89.81 425 ARG A CA 1
ATOM 3295 C C . ARG A 1 425 ? 4.735 1.023 -38.754 1.00 89.81 425 ARG A C 1
ATOM 3297 O O . ARG A 1 425 ? 3.712 1.191 -38.092 1.00 89.81 425 ARG A O 1
ATOM 3304 N N . GLU A 1 426 ? 5.507 -0.052 -38.604 1.00 91.38 426 GLU A N 1
ATOM 3305 C CA . GLU A 1 426 ? 5.224 -1.121 -37.638 1.00 91.38 426 GLU A CA 1
ATOM 3306 C C . GLU A 1 426 ? 5.307 -0.616 -36.187 1.00 91.38 426 GLU A C 1
ATOM 3308 O O . GLU A 1 426 ? 4.418 -0.890 -35.376 1.00 91.38 426 GLU A O 1
ATOM 3313 N N . VAL A 1 427 ? 6.332 0.176 -35.856 1.00 91.88 427 VAL A N 1
ATOM 3314 C CA . VAL A 1 427 ? 6.473 0.809 -34.536 1.00 91.88 427 VAL A CA 1
ATOM 3315 C C . VAL A 1 427 ? 5.324 1.782 -34.277 1.00 91.88 427 VAL A C 1
ATOM 3317 O O . VAL A 1 427 ? 4.742 1.744 -33.195 1.00 91.88 427 VAL A O 1
ATOM 3320 N N . ARG A 1 428 ? 4.924 2.598 -35.261 1.00 91.94 428 ARG A N 1
ATOM 3321 C CA . ARG A 1 428 ? 3.758 3.493 -35.157 1.00 91.94 428 ARG A CA 1
ATOM 3322 C C . ARG A 1 428 ? 2.465 2.705 -34.924 1.00 91.94 428 ARG A C 1
ATOM 3324 O O . ARG A 1 428 ? 1.681 3.086 -34.059 1.00 91.94 428 ARG A O 1
ATOM 3331 N N . ALA A 1 429 ? 2.258 1.581 -35.612 1.00 91.31 429 ALA A N 1
ATOM 3332 C CA . ALA A 1 429 ? 1.104 0.710 -35.382 1.00 91.31 429 ALA A CA 1
ATOM 3333 C C . ALA A 1 429 ? 1.105 0.108 -33.962 1.00 91.31 429 ALA A C 1
ATOM 3335 O O . ALA A 1 429 ? 0.079 0.131 -33.275 1.00 91.31 429 ALA A O 1
ATOM 3336 N N . LYS A 1 430 ? 2.265 -0.361 -33.478 1.00 92.25 430 LYS A N 1
ATOM 3337 C CA . LYS A 1 430 ? 2.437 -0.833 -32.092 1.00 92.25 430 LYS A CA 1
ATOM 3338 C C . LYS A 1 430 ? 2.173 0.284 -31.080 1.00 92.25 430 LYS A C 1
ATOM 3340 O O . LYS A 1 430 ? 1.475 0.048 -30.097 1.00 92.25 430 LYS A O 1
ATOM 3345 N N . LEU A 1 431 ? 2.656 1.500 -31.338 1.00 92.31 431 LEU A N 1
ATOM 3346 C CA . LEU A 1 431 ? 2.431 2.676 -30.496 1.00 92.31 431 LEU A CA 1
ATOM 3347 C C . LEU A 1 431 ? 0.939 3.015 -30.397 1.00 92.31 431 LEU A C 1
ATOM 3349 O O . LEU A 1 431 ? 0.442 3.232 -29.297 1.00 92.31 431 LEU A O 1
ATOM 3353 N N . VAL A 1 432 ? 0.206 3.006 -31.515 1.00 93.88 432 VAL A N 1
ATOM 3354 C CA . VAL A 1 432 ? -1.250 3.231 -31.525 1.00 93.88 432 VAL A CA 1
ATOM 3355 C C . VAL A 1 432 ? -1.975 2.165 -30.701 1.00 93.88 432 VAL A C 1
ATOM 3357 O O . VAL A 1 432 ? -2.857 2.499 -29.909 1.00 93.88 432 VAL A O 1
ATOM 3360 N N . ASN A 1 433 ? -1.575 0.895 -30.818 1.00 93.25 433 ASN A N 1
ATOM 3361 C CA . ASN A 1 433 ? -2.157 -0.180 -30.015 1.00 93.25 433 ASN A CA 1
ATOM 3362 C C . ASN A 1 433 ? -1.872 0.013 -28.512 1.00 93.25 433 ASN A C 1
ATOM 3364 O O . ASN A 1 433 ? -2.786 -0.064 -27.694 1.00 93.25 433 ASN A O 1
ATOM 3368 N N . ILE A 1 434 ? -0.634 0.362 -28.144 1.00 92.00 434 ILE A N 1
ATOM 3369 C CA . ILE A 1 434 ? -0.257 0.683 -26.757 1.00 92.00 434 ILE A CA 1
ATOM 3370 C C . ILE A 1 434 ? -1.030 1.907 -26.241 1.00 92.00 434 ILE A C 1
ATOM 3372 O O . ILE A 1 434 ? -1.490 1.924 -25.104 1.00 92.00 434 ILE A O 1
ATOM 3376 N N . GLN A 1 435 ? -1.235 2.935 -27.063 1.00 91.50 435 GLN A N 1
ATOM 3377 C CA . GLN A 1 435 ? -2.043 4.096 -26.682 1.00 91.50 435 GLN A CA 1
ATOM 3378 C C . GLN A 1 435 ? -3.511 3.720 -26.456 1.00 91.50 435 GLN A C 1
ATOM 3380 O O . GLN A 1 435 ? -4.145 4.243 -25.535 1.00 91.50 435 GLN A O 1
ATOM 3385 N N . PHE A 1 436 ? -4.060 2.809 -27.261 1.00 93.25 436 PHE A N 1
ATOM 3386 C CA . PHE A 1 436 ? -5.413 2.295 -27.074 1.00 93.25 436 PHE A CA 1
ATOM 3387 C C . PHE A 1 436 ? -5.539 1.485 -25.776 1.00 93.25 436 PHE A C 1
ATOM 3389 O O . PHE A 1 436 ? -6.460 1.729 -24.991 1.00 93.25 436 PHE A O 1
ATOM 3396 N N . THR A 1 437 ? -4.596 0.580 -25.492 1.00 93.31 437 THR A N 1
ATOM 3397 C CA . THR A 1 437 ? -4.590 -0.182 -24.233 1.00 93.31 437 THR A CA 1
ATOM 3398 C C . THR A 1 437 ? -4.409 0.734 -23.026 1.00 93.31 437 THR A C 1
ATOM 3400 O O . THR A 1 437 ? -5.127 0.585 -22.040 1.00 93.31 437 THR A O 1
ATOM 3403 N N . LEU A 1 438 ? -3.552 1.751 -23.122 1.00 92.38 438 LEU A N 1
ATOM 3404 C CA . LEU A 1 438 ? -3.345 2.744 -22.070 1.00 92.38 438 LEU A CA 1
ATOM 3405 C C . LEU A 1 438 ? -4.603 3.586 -21.814 1.00 92.38 438 LEU A C 1
ATOM 3407 O O . LEU A 1 438 ? -4.948 3.826 -20.658 1.00 92.38 438 LEU A O 1
ATOM 3411 N N . LYS A 1 439 ? -5.345 3.986 -22.856 1.00 93.31 439 LYS A N 1
ATOM 3412 C CA . LYS A 1 439 ? -6.663 4.630 -22.693 1.00 93.31 439 LYS A CA 1
ATOM 3413 C C . LYS A 1 439 ? -7.660 3.708 -21.987 1.00 93.31 439 LYS A C 1
ATOM 3415 O O . LYS A 1 439 ? -8.354 4.159 -21.078 1.00 93.31 439 LYS A O 1
ATOM 3420 N N . LYS A 1 440 ? -7.704 2.424 -22.357 1.00 93.69 440 LYS A N 1
ATOM 3421 C CA . LYS A 1 440 ? -8.580 1.430 -21.718 1.00 93.69 440 LYS A CA 1
ATOM 3422 C C . LYS A 1 440 ? -8.232 1.233 -20.239 1.00 93.69 440 LYS A C 1
ATOM 3424 O O . LYS A 1 440 ? -9.131 1.208 -19.405 1.00 93.69 440 LYS A O 1
ATOM 3429 N N . LEU A 1 441 ? -6.942 1.158 -19.908 1.00 90.81 441 LEU A N 1
ATOM 3430 C CA . LEU A 1 441 ? -6.466 1.058 -18.527 1.00 90.81 441 LEU A CA 1
ATOM 3431 C C . LEU A 1 441 ? -6.776 2.322 -17.719 1.00 90.81 441 LEU A C 1
ATOM 3433 O O . LEU A 1 441 ? -7.238 2.207 -16.590 1.00 90.81 441 LEU A O 1
ATOM 3437 N N . LYS A 1 442 ? -6.615 3.520 -18.296 1.00 92.50 442 LYS A N 1
ATOM 3438 C CA . LYS A 1 442 ? -7.016 4.779 -17.643 1.00 92.50 442 LYS A CA 1
ATOM 3439 C C . LYS A 1 442 ? -8.513 4.819 -17.334 1.00 92.50 442 LYS A C 1
ATOM 3441 O O . LYS A 1 442 ? -8.888 5.214 -16.236 1.00 92.50 442 LYS A O 1
ATOM 3446 N N . ALA A 1 443 ? -9.359 4.374 -18.264 1.00 91.06 443 ALA A N 1
ATOM 3447 C CA . ALA A 1 443 ? -10.801 4.282 -18.035 1.00 91.06 443 ALA A CA 1
ATOM 3448 C C . ALA A 1 443 ? -11.151 3.258 -16.938 1.00 91.06 443 ALA A C 1
ATOM 3450 O O . ALA A 1 443 ? -11.993 3.533 -16.084 1.00 91.06 443 ALA A O 1
ATOM 3451 N N . ALA A 1 444 ? -10.478 2.103 -16.922 1.00 91.31 444 ALA A N 1
ATOM 3452 C CA . ALA A 1 444 ? -10.644 1.107 -15.865 1.00 91.31 444 ALA A CA 1
ATOM 3453 C C . ALA A 1 444 ? -10.199 1.645 -14.494 1.00 91.31 444 ALA A C 1
ATOM 3455 O O . ALA A 1 444 ? -10.910 1.449 -13.512 1.00 91.31 444 ALA A O 1
ATOM 3456 N N . ASN A 1 445 ? -9.080 2.374 -14.433 1.00 89.31 445 ASN A N 1
ATOM 3457 C CA . ASN A 1 445 ? -8.600 2.981 -13.195 1.00 89.31 445 ASN A CA 1
ATOM 3458 C C . ASN A 1 445 ? -9.578 4.041 -12.668 1.00 89.31 445 ASN A C 1
ATOM 3460 O O . ASN A 1 445 ? -9.977 3.975 -11.512 1.00 89.31 445 ASN A O 1
ATOM 3464 N N . ALA A 1 446 ? -10.071 4.933 -13.534 1.00 91.38 446 ALA A N 1
ATOM 3465 C CA . ALA A 1 446 ? -11.105 5.902 -13.162 1.00 91.38 446 ALA A CA 1
ATOM 3466 C C . ALA A 1 446 ? -12.386 5.218 -12.642 1.00 91.38 446 ALA A C 1
ATOM 3468 O O . ALA A 1 446 ? -13.010 5.682 -11.688 1.00 91.38 446 ALA A O 1
ATOM 3469 N N . SER A 1 447 ? -12.770 4.074 -13.223 1.00 93.06 447 SER A N 1
ATOM 3470 C CA . SER A 1 447 ? -13.899 3.280 -12.727 1.00 93.06 447 SER A CA 1
ATOM 3471 C C . SER A 1 447 ? -13.635 2.651 -11.355 1.00 93.06 447 SER A C 1
ATOM 3473 O O . SER A 1 447 ? -14.582 2.510 -10.579 1.00 93.06 447 SER A O 1
ATOM 3475 N N . LEU A 1 448 ? -12.405 2.222 -11.065 1.00 91.75 448 LEU A N 1
ATOM 3476 C CA . LEU A 1 448 ? -12.031 1.674 -9.759 1.00 91.75 448 LEU A CA 1
ATOM 3477 C C . LEU A 1 448 ? -11.969 2.773 -8.698 1.00 91.75 448 LEU A C 1
ATOM 3479 O O . LEU A 1 448 ? -12.522 2.587 -7.618 1.00 91.75 448 LEU A O 1
ATOM 3483 N N . GLU A 1 449 ? -11.410 3.937 -9.022 1.00 91.62 449 GLU A N 1
ATOM 3484 C CA . GLU A 1 449 ? -11.421 5.119 -8.153 1.00 91.62 449 GLU A CA 1
ATOM 3485 C C . GLU A 1 449 ? -12.857 5.543 -7.809 1.00 91.62 449 GLU A C 1
ATOM 3487 O O . GLU A 1 449 ? -13.173 5.739 -6.640 1.00 91.62 449 GLU A O 1
ATOM 3492 N N . ALA A 1 450 ? -13.772 5.564 -8.786 1.00 90.00 450 ALA A N 1
ATOM 3493 C CA . ALA A 1 450 ? -15.193 5.846 -8.549 1.00 90.00 450 ALA A CA 1
ATOM 3494 C C . ALA A 1 450 ? -15.928 4.763 -7.728 1.00 90.00 450 ALA A C 1
ATOM 3496 O O . ALA A 1 450 ? -17.003 5.009 -7.172 1.00 90.00 450 ALA A O 1
ATOM 3497 N N . ARG A 1 451 ? -15.409 3.529 -7.683 1.00 90.44 451 ARG A N 1
ATOM 3498 C CA . ARG A 1 451 ? -15.912 2.477 -6.781 1.00 90.44 451 ARG A CA 1
ATOM 3499 C C . ARG A 1 451 ? -15.352 2.650 -5.374 1.00 90.44 451 ARG A C 1
ATOM 3501 O O . ARG A 1 451 ? -16.112 2.510 -4.427 1.00 90.44 451 ARG A O 1
ATOM 3508 N N . LEU A 1 452 ? -14.073 2.993 -5.249 1.00 89.81 452 LEU A N 1
ATOM 3509 C CA . LEU A 1 452 ? -13.424 3.300 -3.974 1.00 89.81 452 LEU A CA 1
ATOM 3510 C C . LEU A 1 452 ? -14.082 4.494 -3.281 1.00 89.81 452 LEU A C 1
ATOM 3512 O O . LEU A 1 452 ? -14.415 4.395 -2.107 1.00 89.81 452 LEU A O 1
ATOM 3516 N N . THR A 1 453 ? -14.347 5.590 -3.997 1.00 90.31 453 THR A N 1
ATOM 3517 C CA . THR A 1 453 ? -15.036 6.751 -3.412 1.00 90.31 453 THR A CA 1
ATOM 3518 C C . THR A 1 453 ? -16.454 6.420 -2.961 1.00 90.31 453 THR A C 1
ATOM 3520 O O . THR A 1 453 ? -16.869 6.883 -1.904 1.00 90.31 453 THR A O 1
ATOM 3523 N N . ARG A 1 454 ? -17.186 5.579 -3.706 1.00 89.44 454 ARG A N 1
ATOM 3524 C CA . ARG A 1 454 ? -18.488 5.063 -3.253 1.00 89.44 454 ARG A CA 1
ATOM 3525 C C . ARG A 1 454 ? -18.370 4.196 -2.004 1.00 89.44 454 ARG A C 1
ATOM 3527 O O . ARG A 1 454 ? -19.137 4.424 -1.080 1.00 89.44 454 ARG A O 1
ATOM 3534 N N . GLY A 1 455 ? -17.394 3.288 -1.954 1.00 88.50 455 GLY A N 1
ATOM 3535 C CA . GLY A 1 455 ? -17.128 2.468 -0.769 1.00 88.50 455 GLY A CA 1
ATOM 3536 C C . GLY A 1 455 ? -16.842 3.318 0.470 1.00 88.50 455 GLY A C 1
ATOM 3537 O O . GLY A 1 455 ? -17.464 3.114 1.498 1.00 88.50 455 GLY A O 1
ATOM 3538 N N . ILE A 1 456 ? -16.013 4.361 0.346 1.00 88.12 456 ILE A N 1
ATOM 3539 C CA . ILE A 1 456 ? -15.727 5.296 1.451 1.00 88.12 456 ILE A CA 1
ATOM 3540 C C . ILE A 1 456 ? -17.000 6.010 1.939 1.00 88.12 456 ILE A C 1
ATOM 3542 O O . ILE A 1 456 ? -17.172 6.219 3.137 1.00 88.12 456 ILE A O 1
ATOM 3546 N N . VAL A 1 457 ? -17.899 6.400 1.028 1.00 90.31 457 VAL A N 1
ATOM 3547 C CA . VAL A 1 457 ? -19.181 7.025 1.398 1.00 90.31 457 VAL A CA 1
ATOM 3548 C C . VAL A 1 457 ? -20.110 6.025 2.090 1.00 90.31 457 VAL A C 1
ATOM 3550 O O . VAL A 1 457 ? -20.797 6.396 3.038 1.00 90.31 457 VAL A O 1
ATOM 3553 N N . GLU A 1 458 ? -20.153 4.776 1.628 1.00 90.25 458 GLU A N 1
ATOM 3554 C CA . GLU A 1 458 ? -20.932 3.700 2.255 1.00 90.25 458 GLU A CA 1
ATOM 3555 C C . GLU A 1 458 ? -20.402 3.367 3.656 1.00 90.25 458 GLU A C 1
ATOM 3557 O O . GLU A 1 458 ? -21.189 3.338 4.599 1.00 90.25 458 GLU A O 1
ATOM 3562 N N . ASP A 1 459 ? -19.085 3.244 3.825 1.00 85.50 459 ASP A N 1
ATOM 3563 C CA . ASP A 1 459 ? -18.442 3.053 5.130 1.00 85.50 459 ASP A CA 1
ATOM 3564 C C . ASP A 1 459 ? -18.732 4.228 6.074 1.00 85.50 459 ASP A C 1
ATOM 3566 O O . ASP A 1 459 ? -19.044 4.027 7.247 1.00 85.50 459 ASP A O 1
ATOM 3570 N N . GLY A 1 460 ? -18.708 5.463 5.557 1.00 88.62 460 GLY A N 1
ATOM 3571 C CA . GLY A 1 460 ? -19.097 6.655 6.311 1.00 88.62 460 GLY A CA 1
ATOM 3572 C C . GLY A 1 460 ? -20.542 6.592 6.815 1.00 88.62 460 GLY A C 1
ATOM 3573 O O . GLY A 1 460 ? -20.792 6.886 7.983 1.00 88.62 460 GLY A O 1
ATOM 3574 N N . LYS A 1 461 ? -21.486 6.142 5.975 1.00 88.38 461 LYS A N 1
ATOM 3575 C CA . LYS A 1 461 ? -22.891 5.942 6.376 1.00 88.38 461 LYS A CA 1
ATOM 3576 C C . LYS A 1 461 ? -23.036 4.853 7.434 1.00 88.38 461 LYS A C 1
ATOM 3578 O O . LYS A 1 461 ? -23.725 5.069 8.424 1.00 88.38 461 LYS A O 1
ATOM 3583 N N . LEU A 1 462 ? -22.361 3.716 7.264 1.00 88.56 462 LEU A N 1
ATOM 3584 C CA . LEU A 1 462 ? -22.373 2.633 8.253 1.00 88.56 462 LEU A CA 1
ATOM 3585 C C . LEU A 1 462 ? -21.781 3.088 9.594 1.00 88.56 462 LEU A C 1
ATOM 3587 O O . LEU A 1 462 ? -22.275 2.714 10.657 1.00 88.56 462 LEU A O 1
ATOM 3591 N N . GLN A 1 463 ? -20.753 3.937 9.565 1.00 89.31 463 GLN A N 1
ATOM 3592 C CA . GLN A 1 463 ? -20.174 4.513 10.772 1.00 89.31 463 GLN A CA 1
ATOM 3593 C C . GLN A 1 463 ? -21.118 5.519 11.448 1.00 89.31 463 GLN A C 1
ATOM 3595 O O . GLN A 1 463 ? -21.213 5.534 12.677 1.00 89.31 463 GLN A O 1
ATOM 3600 N N . GLU A 1 464 ? -21.851 6.328 10.681 1.00 88.00 464 GLU A N 1
ATOM 3601 C CA . GLU A 1 464 ? -22.917 7.186 11.213 1.00 88.00 464 GLU A CA 1
ATOM 3602 C C . GLU A 1 464 ? -24.051 6.366 11.846 1.00 88.00 464 GLU A C 1
ATOM 3604 O O . GLU A 1 464 ? -24.449 6.666 12.972 1.00 88.00 464 GLU A O 1
ATOM 3609 N N . GLU A 1 465 ? -24.516 5.301 11.189 1.00 88.75 465 GLU A N 1
ATOM 3610 C CA . GLU A 1 465 ? -25.524 4.376 11.728 1.00 88.75 465 GLU A CA 1
ATOM 3611 C C . GLU A 1 465 ? -25.036 3.698 13.019 1.00 88.75 465 GLU A C 1
ATOM 3613 O O . GLU A 1 465 ? -25.751 3.674 14.023 1.00 88.75 465 GLU A O 1
ATOM 3618 N N . SER A 1 466 ? -23.786 3.226 13.052 1.00 88.44 466 SER A N 1
ATOM 3619 C CA . SER A 1 466 ? -23.181 2.652 14.260 1.00 88.44 466 SER A CA 1
ATOM 3620 C C . SER A 1 466 ? -23.107 3.664 15.407 1.00 88.44 466 SER A C 1
ATOM 3622 O O . SER A 1 466 ? -23.345 3.305 16.562 1.00 88.44 466 SER A O 1
ATOM 3624 N N . ASN A 1 467 ? -22.781 4.925 15.117 1.00 89.19 467 ASN A N 1
ATOM 3625 C CA . ASN A 1 467 ? -22.746 5.985 16.123 1.00 89.19 467 ASN A CA 1
ATOM 3626 C C . ASN A 1 467 ? -24.151 6.314 16.644 1.00 89.19 467 ASN A C 1
ATOM 3628 O O . ASN A 1 467 ? -24.314 6.520 17.847 1.00 89.19 467 ASN A O 1
ATOM 3632 N N . GLN A 1 468 ? -25.164 6.331 15.774 1.00 89.62 468 GLN A N 1
ATOM 3633 C CA . GLN A 1 468 ? -26.560 6.531 16.175 1.00 89.62 468 GLN A CA 1
ATOM 3634 C C . GLN A 1 468 ? -27.036 5.411 17.105 1.00 89.62 468 GLN A C 1
ATOM 3636 O O . GLN A 1 468 ? -27.546 5.700 18.187 1.00 89.62 468 GLN A O 1
ATOM 3641 N N . LEU A 1 469 ? -26.777 4.146 16.758 1.00 88.75 469 LEU A N 1
ATOM 3642 C CA . LEU A 1 469 ? -27.117 3.002 17.610 1.00 88.75 469 LEU A CA 1
ATOM 3643 C C . LEU A 1 469 ? -26.410 3.055 18.972 1.00 88.75 469 LEU A C 1
ATOM 3645 O O . LEU A 1 469 ? -27.006 2.705 19.990 1.00 88.75 469 LEU A O 1
ATOM 3649 N N . LEU A 1 470 ? -25.163 3.534 19.022 1.00 89.62 470 LEU A N 1
ATOM 3650 C CA . LEU A 1 470 ? -24.441 3.726 20.282 1.00 89.62 470 LEU A CA 1
ATOM 3651 C C . LEU A 1 470 ? -25.086 4.815 21.153 1.00 89.62 470 LEU A C 1
ATOM 3653 O O . LEU A 1 470 ? -25.182 4.652 22.370 1.00 89.62 470 LEU A O 1
ATOM 3657 N N . VAL A 1 471 ? -25.525 5.923 20.549 1.00 89.94 471 VAL A N 1
ATOM 3658 C CA . VAL A 1 471 ? -26.243 6.991 21.261 1.00 89.94 471 VAL A CA 1
ATOM 3659 C C . VAL A 1 471 ? -27.575 6.471 21.795 1.00 89.94 471 VAL A C 1
ATOM 3661 O O . VAL A 1 471 ? -27.863 6.675 22.971 1.00 89.94 471 VAL A O 1
ATOM 3664 N N . GLU A 1 472 ? -28.347 5.738 20.991 1.00 87.81 472 GLU A N 1
ATOM 3665 C CA . GLU A 1 472 ? -29.598 5.110 21.437 1.00 87.81 472 GLU A CA 1
ATOM 3666 C C . GLU A 1 472 ? -29.386 4.092 22.564 1.00 87.81 472 GLU A C 1
ATOM 3668 O O . GLU A 1 472 ? -30.188 4.005 23.493 1.00 87.81 472 GLU A O 1
ATOM 3673 N N . ALA A 1 473 ? -28.303 3.314 22.515 1.00 84.50 473 ALA A N 1
ATOM 3674 C CA . ALA A 1 473 ? -27.964 2.384 23.586 1.00 84.50 473 ALA A CA 1
ATOM 3675 C C . ALA A 1 473 ? -27.627 3.125 24.890 1.00 84.50 473 ALA A C 1
ATOM 3677 O O . ALA A 1 473 ? -28.058 2.700 25.962 1.00 84.50 473 ALA A O 1
ATOM 3678 N N . LYS A 1 474 ? -26.909 4.254 24.808 1.00 85.81 474 LYS A N 1
ATOM 3679 C CA . LYS A 1 474 ? -26.608 5.100 25.973 1.00 85.81 474 LYS A CA 1
ATOM 3680 C C . LYS A 1 474 ? -27.861 5.724 26.573 1.00 85.81 474 LYS A C 1
ATOM 3682 O O . LYS A 1 474 ? -28.031 5.645 27.783 1.00 85.81 474 LYS A O 1
ATOM 3687 N N . THR A 1 475 ? -28.750 6.290 25.757 1.00 85.81 475 THR A N 1
ATOM 3688 C CA . THR A 1 475 ? -29.994 6.892 26.266 1.00 85.81 475 THR A CA 1
ATOM 3689 C C . THR A 1 475 ? -30.895 5.849 26.920 1.00 85.81 475 THR A C 1
ATOM 3691 O O . THR A 1 475 ? -31.415 6.093 28.005 1.00 85.81 475 THR A O 1
ATOM 3694 N N . ARG A 1 476 ? -31.004 4.645 26.339 1.00 84.69 476 ARG A N 1
ATOM 3695 C CA . ARG A 1 476 ? -31.700 3.517 26.984 1.00 84.69 476 ARG A CA 1
ATOM 3696 C C . ARG A 1 476 ? -31.043 3.102 28.301 1.00 84.69 476 ARG A C 1
ATOM 3698 O O . ARG A 1 476 ? -31.759 2.775 29.241 1.00 84.69 476 ARG A O 1
ATOM 3705 N N . GLY A 1 477 ? -29.711 3.119 28.379 1.00 86.06 477 GLY A N 1
ATOM 3706 C CA . GLY A 1 477 ? -28.972 2.873 29.620 1.00 86.06 477 GLY A CA 1
ATOM 3707 C C . GLY A 1 477 ? -29.312 3.891 30.710 1.00 86.06 477 GLY A C 1
ATOM 3708 O O . GLY A 1 477 ? -29.691 3.499 31.809 1.00 86.06 477 GLY A O 1
ATOM 3709 N N . GLU A 1 478 ? -29.278 5.185 30.385 1.00 86.38 478 GLU A N 1
ATOM 3710 C CA . GLU A 1 478 ? -29.654 6.262 31.313 1.00 86.38 478 GLU A CA 1
ATOM 3711 C C . GLU A 1 478 ? -31.118 6.157 31.772 1.00 86.38 478 GLU A C 1
ATOM 3713 O O . GLU A 1 478 ? -31.428 6.404 32.938 1.00 86.38 478 GLU A O 1
ATOM 3718 N N . ASP A 1 479 ? -32.039 5.780 30.882 1.00 84.44 479 ASP A N 1
ATOM 3719 C CA . ASP A 1 479 ? -33.446 5.583 31.240 1.00 84.44 479 ASP A CA 1
ATOM 3720 C C . ASP A 1 479 ? -33.640 4.362 32.152 1.00 84.44 479 ASP A C 1
ATOM 3722 O O . ASP A 1 479 ? -34.407 4.425 33.117 1.00 84.44 479 ASP A O 1
ATOM 3726 N N . LEU A 1 480 ? -32.905 3.271 31.919 1.00 84.12 480 LEU A N 1
ATOM 3727 C CA . LEU A 1 480 ? -32.890 2.119 32.822 1.00 84.12 480 LEU A CA 1
ATOM 3728 C C . LEU A 1 480 ? -32.332 2.494 34.202 1.00 84.12 480 LEU A C 1
ATOM 3730 O O . LEU A 1 480 ? -32.935 2.140 35.213 1.00 84.12 480 LEU A O 1
ATOM 3734 N N . GLU A 1 481 ? -31.259 3.281 34.269 1.00 85.94 481 GLU A N 1
ATOM 3735 C CA . GLU A 1 481 ? -30.728 3.799 35.536 1.00 85.94 481 GLU A CA 1
ATOM 3736 C C . GLU A 1 481 ? -31.752 4.680 36.267 1.00 85.94 481 GLU A C 1
ATOM 3738 O O . GLU A 1 481 ? -31.972 4.509 37.468 1.00 85.94 481 GLU A O 1
ATOM 3743 N N . ARG A 1 482 ? -32.452 5.572 35.549 1.00 86.38 482 ARG A N 1
ATOM 3744 C CA . ARG A 1 482 ? -33.532 6.397 36.123 1.00 86.38 482 ARG A CA 1
ATOM 3745 C C . ARG A 1 482 ? -34.678 5.549 36.663 1.00 86.38 482 ARG A C 1
ATOM 3747 O O . ARG A 1 482 ? -35.151 5.813 37.766 1.00 86.38 482 ARG A O 1
ATOM 3754 N N . THR A 1 483 ? -35.131 4.546 35.912 1.00 85.25 483 THR A N 1
ATOM 3755 C CA . THR A 1 483 ? -36.209 3.650 36.367 1.00 85.25 483 THR A CA 1
ATOM 3756 C C . THR A 1 483 ? -35.776 2.798 37.559 1.00 85.25 483 THR A C 1
ATOM 3758 O O . THR A 1 483 ? -36.553 2.637 38.497 1.00 85.25 483 THR A O 1
ATOM 3761 N N . SER A 1 484 ? -34.523 2.336 37.593 1.00 85.75 484 S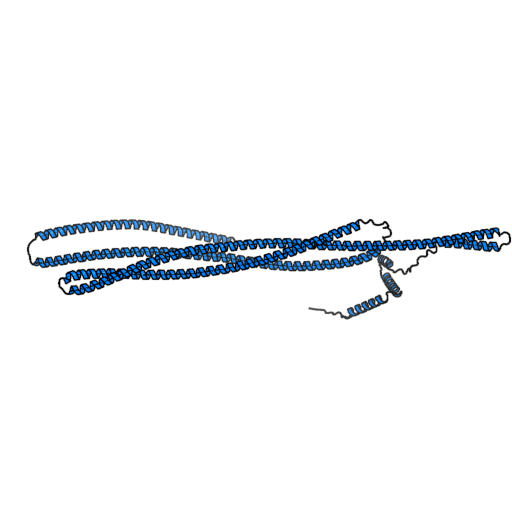ER A N 1
ATOM 3762 C CA . SER A 1 484 ? -33.951 1.625 38.741 1.00 85.75 484 SER A CA 1
ATOM 3763 C C . SER A 1 484 ? -33.902 2.509 39.988 1.00 85.75 484 SER A C 1
ATOM 3765 O O . SER A 1 484 ? -34.316 2.076 41.061 1.00 85.75 484 SER A O 1
ATOM 3767 N N . ALA A 1 485 ? -33.455 3.762 39.858 1.00 86.00 485 ALA A N 1
ATOM 3768 C CA . ALA A 1 485 ? -33.453 4.718 40.965 1.00 86.00 485 ALA A CA 1
ATOM 3769 C C . ALA A 1 485 ? -34.879 5.011 41.465 1.00 86.00 485 ALA A C 1
ATOM 3771 O O . ALA A 1 485 ? -35.120 5.058 42.669 1.00 86.00 485 ALA A O 1
ATOM 3772 N N . GLN A 1 486 ? -35.852 5.145 40.557 1.00 86.75 486 GLN A N 1
ATOM 3773 C CA . GLN A 1 486 ? -37.262 5.294 40.929 1.00 86.75 486 GLN A CA 1
ATOM 3774 C C . GLN A 1 486 ? -37.796 4.067 41.678 1.00 86.75 486 GLN A C 1
ATOM 3776 O O . GLN A 1 486 ? -38.468 4.238 42.696 1.00 86.75 486 GLN A O 1
ATOM 3781 N N . MET A 1 487 ? -37.480 2.847 41.234 1.00 83.69 487 MET A N 1
ATOM 3782 C CA . MET A 1 487 ? -37.876 1.631 41.954 1.00 83.69 487 MET A CA 1
ATOM 3783 C C . MET A 1 487 ? -37.299 1.596 43.368 1.00 83.69 487 MET A C 1
ATOM 3785 O O . MET A 1 487 ? -38.060 1.372 44.303 1.00 83.69 487 MET A O 1
ATOM 3789 N N . GLN A 1 488 ? -36.016 1.925 43.548 1.00 85.06 488 GLN A N 1
ATOM 3790 C CA . GLN A 1 488 ? -35.402 2.001 44.880 1.00 85.06 488 GLN A CA 1
ATOM 3791 C C . GLN A 1 488 ? -36.122 3.003 45.791 1.00 85.06 488 GLN A C 1
ATOM 3793 O O . GLN A 1 488 ? -36.471 2.670 46.920 1.00 85.06 488 GLN A O 1
ATOM 3798 N N . THR A 1 489 ? -36.446 4.202 45.292 1.00 88.50 489 THR A N 1
ATOM 3799 C CA . THR A 1 489 ? -37.195 5.186 46.098 1.00 88.50 489 THR A CA 1
ATOM 3800 C C . THR A 1 489 ? -38.605 4.714 46.467 1.00 88.50 489 THR A C 1
ATOM 3802 O O . THR A 1 489 ? -39.105 5.030 47.547 1.00 88.50 489 THR A O 1
ATOM 3805 N N . LEU A 1 490 ? -39.264 3.950 45.589 1.00 86.12 490 LEU A N 1
ATOM 3806 C CA . LEU A 1 490 ? -40.578 3.371 45.870 1.00 86.12 490 LEU A CA 1
ATOM 3807 C C . LEU A 1 490 ? -40.488 2.226 46.881 1.00 86.12 490 LEU A C 1
ATOM 3809 O O . LEU A 1 490 ? -41.359 2.122 47.742 1.00 86.12 490 LEU A O 1
ATOM 3813 N N . GLU A 1 491 ? -39.448 1.396 46.812 1.00 88.06 491 GLU A N 1
ATOM 3814 C CA . GLU A 1 491 ? -39.180 0.335 47.787 1.00 88.06 491 GLU A CA 1
ATOM 3815 C C . GLU A 1 491 ? -38.909 0.908 49.182 1.00 88.06 491 GLU A C 1
ATOM 3817 O O . GLU A 1 491 ? -39.508 0.445 50.157 1.00 88.06 491 GLU A O 1
ATOM 3822 N N . GLU A 1 492 ? -38.098 1.965 49.282 1.00 88.50 492 GLU A N 1
ATOM 3823 C CA . GLU A 1 492 ? -37.862 2.694 50.535 1.00 88.50 492 GLU A CA 1
ATOM 3824 C C . GLU A 1 492 ? -39.167 3.270 51.101 1.00 88.50 492 GLU A C 1
ATOM 3826 O O . GLU A 1 492 ? -39.496 3.044 52.268 1.00 88.50 492 GLU A O 1
ATOM 3831 N N . ALA A 1 493 ? -39.974 3.935 50.268 1.00 86.56 493 ALA A N 1
ATOM 3832 C CA . ALA A 1 493 ? -41.265 4.479 50.686 1.00 86.56 493 ALA A CA 1
ATOM 3833 C C . ALA A 1 493 ? -42.251 3.386 51.145 1.00 86.56 493 ALA A C 1
ATOM 3835 O O . ALA A 1 493 ? -43.034 3.599 52.076 1.00 86.56 493 ALA A O 1
ATOM 3836 N N . LEU A 1 494 ? -42.221 2.211 50.511 1.00 86.06 494 LEU A N 1
ATOM 3837 C CA . LEU A 1 494 ? -43.070 1.073 50.859 1.00 86.06 494 LEU A CA 1
ATOM 3838 C C . LEU A 1 494 ? -42.617 0.423 52.173 1.00 86.06 494 LEU A C 1
ATOM 3840 O O . LEU A 1 494 ? -43.462 0.072 52.999 1.00 86.06 494 LEU A O 1
ATOM 3844 N N . SER A 1 495 ? -41.306 0.326 52.404 1.00 87.50 495 SER A N 1
ATOM 3845 C CA . SER A 1 495 ? -40.725 -0.086 53.687 1.00 87.50 495 SER A CA 1
ATOM 3846 C C . SER A 1 495 ? -41.138 0.864 54.817 1.00 87.50 495 SER A C 1
ATOM 3848 O O . SER A 1 495 ? -41.668 0.427 55.841 1.00 87.50 495 SER A O 1
ATOM 3850 N N . ASP A 1 496 ? -41.031 2.175 54.593 1.00 87.00 496 ASP A N 1
ATOM 3851 C CA . ASP A 1 496 ? -41.454 3.196 55.554 1.00 87.00 496 ASP A CA 1
ATOM 3852 C C . ASP A 1 496 ? -42.957 3.141 55.856 1.00 87.00 496 ASP A C 1
ATOM 3854 O O . ASP A 1 496 ? -43.372 3.286 57.010 1.00 87.00 496 ASP A O 1
ATOM 3858 N N . ALA A 1 497 ? -43.793 2.913 54.840 1.00 82.94 497 ALA A N 1
ATOM 3859 C CA . ALA A 1 497 ? -45.231 2.743 55.020 1.00 82.94 497 ALA A CA 1
ATOM 3860 C C . ALA A 1 497 ? -45.563 1.475 55.822 1.00 82.94 497 ALA A C 1
ATOM 3862 O O . ALA A 1 497 ? -46.423 1.520 56.702 1.00 82.94 497 ALA A O 1
ATOM 3863 N N . ARG A 1 498 ? -44.860 0.361 55.572 1.00 88.38 498 ARG A N 1
ATOM 3864 C CA . ARG A 1 498 ? -45.001 -0.877 56.358 1.00 88.38 498 ARG A CA 1
ATOM 3865 C C . ARG A 1 498 ? -44.604 -0.668 57.812 1.00 88.38 498 ARG A C 1
ATOM 3867 O O . ARG A 1 498 ? -45.341 -1.097 58.694 1.00 88.38 498 ARG A O 1
ATOM 3874 N N . ARG A 1 499 ? -43.498 0.035 58.067 1.00 89.38 499 ARG A N 1
ATOM 3875 C CA . ARG A 1 499 ? -43.050 0.377 59.424 1.00 89.38 499 ARG A CA 1
ATOM 3876 C C . ARG A 1 499 ? -44.104 1.199 60.164 1.00 89.38 499 ARG A C 1
ATOM 3878 O O . ARG A 1 499 ? -44.485 0.839 61.272 1.00 89.38 499 ARG A O 1
ATOM 3885 N N . LYS A 1 500 ? -44.646 2.242 59.525 1.00 86.81 500 LYS A N 1
ATOM 3886 C CA . LYS A 1 500 ? -45.736 3.057 60.093 1.00 86.81 500 LYS A CA 1
ATOM 3887 C C . LYS A 1 500 ? -46.995 2.238 60.366 1.00 86.81 500 LYS A C 1
ATOM 3889 O O . LYS A 1 500 ? -47.618 2.416 61.405 1.00 86.81 500 LYS A O 1
ATOM 3894 N N . PHE A 1 501 ? -47.358 1.330 59.462 1.00 85.44 501 PHE A N 1
ATOM 3895 C CA . PHE A 1 501 ? -48.504 0.446 59.659 1.00 85.44 501 PHE A CA 1
ATOM 3896 C C . PHE A 1 501 ? -48.297 -0.503 60.847 1.00 85.44 501 PHE A C 1
ATOM 3898 O O . PHE A 1 501 ? -49.213 -0.679 61.641 1.00 85.44 501 PHE A O 1
ATOM 3905 N N . GLN A 1 502 ? -47.099 -1.069 61.011 1.00 86.50 502 GLN A N 1
ATOM 3906 C CA . GLN A 1 502 ? -46.762 -1.911 62.164 1.00 86.50 502 GLN A CA 1
ATOM 3907 C C . GLN A 1 502 ? -46.776 -1.122 63.479 1.00 86.50 502 GLN A C 1
ATOM 3909 O O . GLN A 1 502 ? -47.302 -1.611 64.475 1.00 86.50 502 GLN A O 1
ATOM 3914 N N . GLU A 1 503 ? -46.251 0.106 63.490 1.00 84.88 503 GLU A N 1
ATOM 3915 C CA . GLU A 1 503 ? -46.329 1.008 64.647 1.00 84.88 503 GLU A CA 1
ATOM 3916 C C . GLU A 1 503 ? -47.787 1.335 65.006 1.00 84.88 503 GLU A C 1
ATOM 3918 O O . GLU A 1 503 ? -48.169 1.289 66.177 1.00 84.88 503 GLU A O 1
ATOM 3923 N N . GLU A 1 504 ? -48.627 1.617 64.005 1.00 81.50 504 GLU A N 1
ATOM 3924 C CA . GLU A 1 504 ? -50.052 1.875 64.207 1.00 81.50 504 GLU A CA 1
ATOM 3925 C C . GLU A 1 504 ? -50.786 0.616 64.692 1.00 81.50 504 GLU A C 1
ATOM 3927 O O . GLU A 1 504 ? -51.586 0.697 65.624 1.00 81.50 504 GLU A O 1
ATOM 3932 N N . GLN A 1 505 ? -50.479 -0.557 64.137 1.00 83.31 505 GLN A N 1
ATOM 3933 C CA . GLN A 1 505 ? -51.038 -1.835 64.574 1.00 83.31 505 GLN A CA 1
ATOM 3934 C C . GLN A 1 505 ? -50.654 -2.141 66.028 1.00 83.31 505 GLN A C 1
ATOM 3936 O O . GLN A 1 505 ? -51.535 -2.426 66.833 1.00 83.31 505 GLN A O 1
ATOM 3941 N N . ALA A 1 506 ? -49.384 -1.968 66.404 1.00 83.50 506 ALA A N 1
ATOM 3942 C CA . ALA A 1 506 ? -48.933 -2.107 67.788 1.00 83.50 506 ALA A CA 1
ATOM 3943 C C . ALA A 1 506 ? -49.623 -1.097 68.723 1.00 83.50 506 ALA A C 1
ATOM 3945 O O . ALA A 1 506 ? -49.970 -1.424 69.858 1.00 83.50 506 ALA A O 1
ATOM 3946 N N . SER A 1 507 ? -49.875 0.130 68.251 1.00 78.06 507 SER A N 1
ATOM 3947 C CA . SER A 1 507 ? -50.627 1.131 69.016 1.00 78.06 507 SER A CA 1
ATOM 3948 C C . SER A 1 507 ? -52.101 0.747 69.206 1.00 78.06 507 SER A C 1
ATOM 3950 O O . SER A 1 507 ? -52.654 0.982 70.283 1.00 78.06 507 SER A O 1
ATOM 3952 N N . ARG A 1 508 ? -52.724 0.114 68.200 1.00 80.81 508 ARG A N 1
ATOM 3953 C CA . ARG A 1 508 ? -54.096 -0.409 68.271 1.00 80.81 508 ARG A CA 1
ATOM 3954 C C . ARG A 1 508 ? -54.184 -1.604 69.203 1.00 80.81 508 ARG A C 1
ATOM 3956 O O . ARG A 1 508 ? -55.030 -1.584 70.082 1.00 80.81 508 ARG A O 1
ATOM 3963 N N . GLU A 1 509 ? -53.277 -2.568 69.094 1.00 84.31 509 GLU A N 1
ATOM 3964 C CA . GLU A 1 509 ? -53.202 -3.716 70.006 1.00 84.31 509 GLU A CA 1
ATOM 3965 C C . GLU A 1 509 ? -52.989 -3.256 71.458 1.00 84.31 509 GLU A C 1
ATOM 3967 O O . GLU A 1 509 ? -53.640 -3.751 72.376 1.00 84.31 509 GLU A O 1
ATOM 3972 N N . ALA A 1 510 ? -52.157 -2.233 71.689 1.00 80.12 510 ALA A N 1
ATOM 3973 C CA . ALA A 1 510 ? -51.993 -1.627 73.011 1.00 80.12 510 ALA A CA 1
ATOM 3974 C C . ALA A 1 510 ? -53.255 -0.888 73.500 1.00 80.12 510 ALA A C 1
ATOM 3976 O O . ALA A 1 510 ? -53.539 -0.883 74.700 1.00 80.12 510 ALA A O 1
ATOM 3977 N N . ALA A 1 511 ? -54.011 -0.247 72.604 1.00 76.25 511 ALA A N 1
ATOM 3978 C CA . ALA A 1 511 ? -55.285 0.386 72.935 1.00 76.25 511 ALA A CA 1
ATOM 3979 C C . ALA A 1 511 ? -56.378 -0.654 73.231 1.00 76.25 511 ALA A C 1
ATOM 3981 O O . ALA A 1 511 ? -57.103 -0.501 74.209 1.00 76.25 511 ALA A O 1
ATOM 3982 N N . GLU A 1 512 ? -56.453 -1.736 72.460 1.00 79.88 512 GLU A N 1
ATOM 3983 C CA . GLU A 1 512 ? -57.356 -2.869 72.682 1.00 79.88 512 GLU A CA 1
ATOM 3984 C C . GLU A 1 512 ? -57.028 -3.604 73.984 1.00 79.88 512 GLU A C 1
ATOM 3986 O O . GLU A 1 512 ? -57.938 -3.902 74.754 1.00 79.88 512 GLU A O 1
ATOM 3991 N N . ALA A 1 513 ? -55.745 -3.802 74.305 1.00 78.00 513 ALA A N 1
ATOM 3992 C CA . ALA A 1 513 ? -55.296 -4.316 75.601 1.00 78.00 513 ALA A CA 1
ATOM 3993 C C . ALA A 1 513 ? -55.708 -3.400 76.770 1.00 78.00 513 ALA A C 1
ATOM 3995 O O . ALA A 1 513 ? -56.054 -3.864 77.855 1.00 78.00 513 ALA A O 1
ATOM 3996 N N . ARG A 1 514 ? -55.696 -2.075 76.567 1.00 79.25 514 ARG A N 1
ATOM 3997 C CA . ARG A 1 514 ? -56.199 -1.114 77.563 1.00 79.25 514 ARG A CA 1
ATOM 3998 C C . ARG A 1 514 ? -57.718 -1.156 77.683 1.00 79.25 514 ARG A C 1
ATOM 4000 O O . ARG A 1 514 ? -58.213 -1.040 78.798 1.00 79.25 514 ARG A O 1
ATOM 4007 N N . ILE A 1 515 ? -58.444 -1.312 76.576 1.00 76.06 515 ILE A N 1
ATOM 4008 C CA . ILE A 1 515 ? -59.905 -1.453 76.574 1.00 76.06 515 ILE A CA 1
ATOM 4009 C C . ILE A 1 515 ? -60.297 -2.738 77.297 1.00 76.06 515 ILE A C 1
ATOM 4011 O O . ILE A 1 515 ? -61.073 -2.661 78.237 1.00 76.06 515 ILE A O 1
ATOM 4015 N N . THR A 1 516 ? -59.698 -3.879 76.962 1.00 79.00 516 THR A N 1
ATOM 4016 C CA . THR A 1 516 ? -59.939 -5.150 77.666 1.00 79.00 516 THR A CA 1
ATOM 4017 C C . THR A 1 516 ? -59.575 -5.066 79.148 1.00 79.00 516 THR A C 1
ATOM 4019 O O . THR A 1 516 ? -60.368 -5.480 79.984 1.00 79.00 516 THR A O 1
ATOM 4022 N N . ALA A 1 517 ? -58.458 -4.431 79.521 1.00 76.12 517 ALA A N 1
ATOM 4023 C CA . ALA A 1 517 ? -58.125 -4.199 80.931 1.00 76.12 517 ALA A CA 1
ATOM 4024 C C . ALA A 1 517 ? -59.119 -3.257 81.647 1.00 76.12 517 ALA A C 1
ATOM 4026 O O . ALA A 1 517 ? -59.359 -3.391 82.850 1.00 76.12 517 ALA A O 1
ATOM 4027 N N . LEU A 1 518 ? -59.698 -2.285 80.935 1.00 71.12 518 LEU A N 1
ATOM 4028 C CA . LEU A 1 518 ? -60.764 -1.421 81.448 1.00 71.12 518 LEU A CA 1
ATOM 4029 C C . LEU A 1 518 ? -62.104 -2.163 81.544 1.00 71.12 518 LEU A C 1
ATOM 4031 O O . LEU A 1 518 ? -62.833 -1.938 82.504 1.00 71.12 518 LEU A O 1
ATOM 4035 N N . GLU A 1 519 ? -62.414 -3.061 80.611 1.00 73.12 519 GLU A N 1
ATOM 4036 C CA . GLU A 1 519 ? -63.592 -3.935 80.634 1.00 73.12 519 GLU A CA 1
ATOM 4037 C C . GLU A 1 519 ? -63.504 -4.971 81.762 1.00 73.12 519 GLU A C 1
ATOM 4039 O O . GLU A 1 519 ? -64.489 -5.189 82.465 1.00 73.12 519 GLU A O 1
ATOM 4044 N N . GLU A 1 520 ? -62.326 -5.548 82.013 1.00 69.12 520 GLU A N 1
ATOM 4045 C CA . GLU A 1 520 ? -62.055 -6.400 83.177 1.00 69.12 520 GLU A CA 1
ATOM 4046 C C . GLU A 1 520 ? -62.174 -5.611 84.485 1.00 69.12 520 GLU A C 1
ATOM 4048 O O . GLU A 1 520 ? -62.797 -6.087 85.436 1.00 69.12 520 GLU A O 1
ATOM 4053 N N . ARG A 1 521 ? -61.664 -4.371 84.526 1.00 65.62 521 ARG A N 1
ATOM 4054 C CA . ARG A 1 521 ? -61.855 -3.466 85.670 1.00 65.62 521 ARG A CA 1
ATOM 4055 C C . ARG A 1 521 ? -63.321 -3.116 85.896 1.00 65.62 521 ARG A C 1
ATOM 4057 O O . ARG A 1 521 ? -63.766 -3.212 87.031 1.00 65.62 521 ARG A O 1
ATOM 4064 N N . LEU A 1 522 ? -64.085 -2.793 84.853 1.00 59.78 522 LEU A N 1
ATOM 4065 C CA . LEU A 1 522 ? -65.524 -2.508 84.933 1.00 59.78 522 LEU A CA 1
ATOM 4066 C C . LEU A 1 522 ? -66.339 -3.746 85.338 1.00 59.78 522 LEU A C 1
ATOM 4068 O O . LEU A 1 522 ? -67.276 -3.635 86.127 1.00 59.78 522 LEU A O 1
ATOM 4072 N N . SER A 1 523 ? -65.954 -4.930 84.861 1.00 57.34 523 SER A N 1
ATOM 4073 C CA . SER A 1 523 ? -66.518 -6.210 85.304 1.00 57.34 523 SER A CA 1
ATOM 4074 C C . SER A 1 523 ? -66.181 -6.517 86.768 1.00 57.34 523 SER A C 1
ATOM 4076 O O . SER A 1 523 ? -67.026 -7.063 87.476 1.00 57.34 523 SER A O 1
ATOM 4078 N N . SER A 1 524 ? -64.998 -6.120 87.253 1.00 55.56 524 SER A N 1
ATOM 4079 C CA . SER A 1 524 ? -64.611 -6.231 88.668 1.00 55.56 524 SER A CA 1
ATOM 4080 C C . SER A 1 524 ? -65.244 -5.152 89.567 1.00 55.56 524 SER A C 1
ATOM 4082 O O . SER A 1 524 ? -65.548 -5.424 90.727 1.00 55.56 524 SER A O 1
ATOM 4084 N N . ASP A 1 525 ? -65.547 -3.968 89.023 1.00 46.84 525 ASP A N 1
ATOM 4085 C CA . ASP A 1 525 ? -66.180 -2.838 89.726 1.00 46.84 525 ASP A CA 1
ATOM 4086 C C . ASP A 1 525 ? -67.708 -2.973 89.853 1.00 46.84 525 ASP A C 1
ATOM 4088 O O . ASP A 1 525 ? -68.346 -2.222 90.596 1.00 46.84 525 ASP A O 1
ATOM 4092 N N . ASN A 1 526 ? -68.312 -4.000 89.244 1.00 47.03 526 ASN A N 1
ATOM 4093 C CA . ASN A 1 526 ? -69.712 -4.367 89.492 1.00 47.03 526 ASN A CA 1
ATOM 4094 C C . ASN A 1 526 ? -69.945 -4.985 90.894 1.00 47.03 526 ASN A C 1
ATOM 4096 O O . ASN A 1 526 ? -71.072 -5.344 91.241 1.00 47.03 526 ASN A O 1
ATOM 4100 N N . GLN A 1 527 ? -68.899 -5.075 91.727 1.00 47.34 527 GLN A N 1
ATOM 4101 C CA . GLN A 1 527 ? -68.970 -5.444 93.143 1.00 47.34 527 GLN A CA 1
ATOM 4102 C C . GLN A 1 527 ? -68.295 -4.434 94.093 1.00 47.34 527 GLN A C 1
ATOM 4104 O O . GLN A 1 527 ? -67.839 -4.829 95.158 1.00 47.34 527 GLN A O 1
ATOM 4109 N N . ALA A 1 528 ? -68.250 -3.128 93.808 1.00 40.97 528 ALA A N 1
ATOM 4110 C CA . ALA A 1 528 ? -67.905 -2.155 94.858 1.00 40.97 528 ALA A CA 1
ATOM 4111 C C . ALA A 1 528 ? -68.385 -0.730 94.556 1.00 40.97 528 ALA A C 1
ATOM 4113 O O . ALA A 1 528 ? -67.693 0.101 93.977 1.00 40.97 528 ALA A O 1
ATOM 4114 N N . SER A 1 529 ? -69.570 -0.399 95.066 1.00 47.62 529 SER A N 1
ATOM 4115 C CA . SER A 1 529 ? -70.011 0.988 95.207 1.00 47.62 529 SER A CA 1
ATOM 4116 C C . SER A 1 529 ? -69.100 1.746 96.184 1.00 47.62 529 SER A C 1
ATOM 4118 O O . SER A 1 529 ? -69.150 1.484 97.389 1.00 47.62 529 SER A O 1
ATOM 4120 N N . LYS A 1 530 ? -68.277 2.673 95.662 1.00 49.09 530 LYS A N 1
ATOM 4121 C CA . LYS A 1 530 ? -67.943 4.013 96.207 1.00 49.09 530 LYS A CA 1
ATOM 4122 C C . LYS A 1 530 ? -66.748 4.622 95.458 1.00 49.09 530 LYS A C 1
ATOM 4124 O O . LYS A 1 530 ? -65.616 4.227 95.699 1.00 49.09 530 LYS A O 1
ATOM 4129 N N . THR A 1 531 ? -66.991 5.652 94.640 1.00 45.53 531 THR A N 1
ATOM 4130 C CA . THR A 1 531 ? -66.354 6.994 94.714 1.00 45.53 531 THR A CA 1
ATOM 4131 C C . THR A 1 531 ? -66.669 7.811 93.453 1.00 45.53 531 THR A C 1
ATOM 4133 O O . THR A 1 531 ? -66.000 7.729 92.429 1.00 45.53 531 THR A O 1
ATOM 4136 N N . ALA A 1 532 ? -67.689 8.668 93.546 1.00 53.84 532 ALA A N 1
ATOM 4137 C CA . ALA A 1 532 ? -68.086 9.597 92.483 1.00 53.84 532 ALA A CA 1
ATOM 4138 C C . ALA A 1 532 ? -67.022 10.672 92.150 1.00 53.84 532 ALA A C 1
ATOM 4140 O O . ALA A 1 532 ? -67.159 11.375 91.158 1.00 53.84 532 ALA A O 1
ATOM 4141 N N . THR A 1 533 ? -65.951 10.800 92.937 1.00 55.53 533 THR A N 1
ATOM 4142 C CA . THR A 1 533 ? -64.853 11.758 92.722 1.00 55.53 533 THR A CA 1
ATOM 4143 C C . THR A 1 533 ? -63.784 11.263 91.743 1.00 55.53 533 THR A C 1
ATOM 4145 O O . THR A 1 533 ? -63.286 12.057 90.955 1.00 55.53 533 THR A O 1
ATOM 4148 N N . ALA A 1 534 ? -63.483 9.959 91.703 1.00 57.31 534 ALA A N 1
ATOM 4149 C CA . ALA A 1 534 ? -62.507 9.407 90.753 1.00 57.31 534 ALA A CA 1
ATOM 4150 C C . ALA A 1 534 ? -63.042 9.387 89.308 1.00 57.31 534 ALA A C 1
ATOM 4152 O O . ALA A 1 534 ? -62.285 9.575 88.358 1.00 57.31 534 ALA A O 1
ATOM 4153 N N . ALA A 1 535 ? -64.360 9.223 89.146 1.00 57.00 535 ALA A N 1
ATOM 4154 C CA . ALA A 1 535 ? -65.028 9.315 87.850 1.00 57.00 535 ALA A CA 1
ATOM 4155 C C . ALA A 1 535 ? -65.016 10.749 87.285 1.00 57.00 535 ALA A C 1
ATOM 4157 O O . ALA A 1 535 ? -64.866 10.920 86.081 1.00 57.00 535 ALA A O 1
ATOM 4158 N N . ILE A 1 536 ? -65.117 11.777 88.137 1.00 62.28 536 ILE A N 1
ATOM 4159 C CA . ILE A 1 536 ? -65.040 13.186 87.711 1.00 62.28 536 ILE A CA 1
ATOM 4160 C C . ILE A 1 536 ? -63.614 13.537 87.262 1.00 62.28 536 ILE A C 1
ATOM 4162 O O . ILE A 1 536 ? -63.450 14.065 86.166 1.00 62.28 536 ILE A O 1
ATOM 4166 N N . ASP A 1 537 ? -62.584 13.130 88.011 1.00 62.09 537 ASP A N 1
ATOM 4167 C CA . ASP A 1 537 ? -61.183 13.346 87.614 1.00 62.09 537 ASP A CA 1
ATOM 4168 C C . ASP A 1 537 ? -60.800 12.578 86.333 1.00 62.09 537 ASP A C 1
ATOM 4170 O O . ASP A 1 537 ? -60.010 13.066 85.523 1.00 62.09 537 ASP A O 1
ATOM 4174 N N . ALA A 1 538 ? -61.358 11.381 86.118 1.00 67.56 538 ALA A N 1
ATOM 4175 C CA . ALA A 1 538 ? -61.163 10.621 84.883 1.00 67.56 538 ALA A CA 1
ATOM 4176 C C . ALA A 1 538 ? -61.879 11.268 83.683 1.00 67.56 538 ALA A C 1
ATOM 4178 O O . ALA A 1 538 ? -61.310 11.321 82.593 1.00 67.56 538 ALA A O 1
ATOM 4179 N N . MET A 1 539 ? -63.087 11.811 83.881 1.00 71.31 539 MET A N 1
ATOM 4180 C CA . MET A 1 539 ? -63.802 12.562 82.844 1.00 71.31 539 MET A CA 1
ATOM 4181 C C . MET A 1 539 ? -63.098 13.877 82.493 1.00 71.31 539 MET A C 1
ATOM 4183 O O . MET A 1 539 ? -63.004 14.202 81.312 1.00 71.31 539 MET A O 1
ATOM 4187 N N . ASP A 1 540 ? -62.557 14.608 83.471 1.00 72.31 540 ASP A N 1
ATOM 4188 C CA . ASP A 1 540 ? -61.820 15.851 83.214 1.00 72.31 540 ASP A CA 1
ATOM 4189 C C . ASP A 1 540 ? -60.479 15.586 82.510 1.00 72.31 540 ASP A C 1
ATOM 4191 O O . ASP A 1 540 ? -60.109 16.329 81.599 1.00 72.31 540 ASP A O 1
ATOM 4195 N N . ARG A 1 541 ? -59.782 14.485 82.830 1.00 73.25 541 ARG A N 1
ATOM 4196 C CA . ARG A 1 541 ? -58.578 14.058 82.087 1.00 73.25 541 ARG A CA 1
ATOM 4197 C C . ARG A 1 541 ? -58.897 13.661 80.651 1.00 73.25 541 ARG A C 1
ATOM 4199 O O . ARG A 1 541 ? -58.238 14.149 79.739 1.00 73.25 541 ARG A O 1
ATOM 4206 N N . LEU A 1 542 ? -59.946 12.865 80.438 1.00 75.00 542 LEU A N 1
ATOM 4207 C CA . LEU A 1 542 ? -60.406 12.508 79.093 1.00 75.00 542 LEU A CA 1
ATOM 4208 C C . LEU A 1 542 ? -60.855 13.737 78.299 1.00 75.00 542 LEU A C 1
ATOM 4210 O O . LEU A 1 542 ? -60.606 13.824 77.099 1.00 75.00 542 LEU A O 1
ATOM 4214 N N . ARG A 1 543 ? -61.473 14.722 78.957 1.00 78.88 543 ARG A N 1
ATOM 4215 C CA . ARG A 1 543 ? -61.846 15.984 78.323 1.00 78.88 543 ARG A CA 1
ATOM 4216 C C . ARG A 1 543 ? -60.614 16.774 77.887 1.00 78.88 543 ARG A C 1
ATOM 4218 O O . ARG A 1 543 ? -60.563 17.184 76.730 1.00 78.88 543 ARG A O 1
ATOM 4225 N N . VAL A 1 544 ? -59.612 16.929 78.752 1.00 79.06 544 VAL A N 1
ATOM 4226 C CA . VAL A 1 544 ? -58.350 17.613 78.419 1.00 79.06 544 VAL A CA 1
ATOM 4227 C C . VAL A 1 544 ? -57.603 16.891 77.295 1.00 79.06 544 VAL A C 1
ATOM 4229 O O . VAL A 1 544 ? -57.147 17.539 76.355 1.00 79.06 544 VAL A O 1
ATOM 4232 N N . GLU A 1 545 ? -57.531 15.561 77.329 1.00 76.00 545 GLU A N 1
ATOM 4233 C CA . GLU A 1 545 ? -56.923 14.755 76.262 1.00 76.00 545 GLU A CA 1
ATOM 4234 C C . GLU A 1 545 ? -57.698 14.883 74.941 1.00 76.00 545 GLU A C 1
ATOM 4236 O O . GLU A 1 545 ? -57.095 15.055 73.881 1.00 76.00 545 GLU A O 1
ATOM 4241 N N . SER A 1 546 ? -59.035 14.906 74.987 1.00 70.12 546 SER A N 1
ATOM 4242 C CA . SER A 1 546 ? -59.870 15.121 73.799 1.00 70.12 546 SER A CA 1
ATOM 4243 C C . SER A 1 546 ? -59.698 16.524 73.206 1.00 70.12 546 SER A C 1
ATOM 4245 O O . SER A 1 546 ? -59.631 16.680 71.986 1.00 70.12 546 SER A O 1
ATOM 4247 N N . GLU A 1 547 ? -59.559 17.553 74.046 1.00 77.62 547 GLU A N 1
ATOM 4248 C CA . GLU A 1 547 ? -59.315 18.930 73.615 1.00 77.62 547 GLU A CA 1
ATOM 4249 C C . GLU A 1 547 ? -57.901 19.086 73.026 1.00 77.62 547 GLU A C 1
ATOM 4251 O O . GLU A 1 547 ? -57.732 19.790 72.026 1.00 77.62 547 GLU A O 1
ATOM 4256 N N . GLN A 1 548 ? -56.901 18.374 73.561 1.00 76.94 548 GLN A N 1
ATOM 4257 C CA . GLN A 1 548 ? -55.538 18.324 73.018 1.00 76.94 548 GLN A CA 1
ATOM 4258 C C . GLN A 1 548 ? -55.468 17.602 71.666 1.00 76.94 548 GLN A C 1
ATOM 4260 O O . GLN A 1 548 ? -54.833 18.112 70.741 1.00 76.94 548 GLN A O 1
ATOM 4265 N N . LEU A 1 549 ? -56.162 16.472 71.508 1.00 78.38 549 LEU A N 1
ATOM 4266 C CA . LEU A 1 549 ? -56.259 15.761 70.228 1.00 78.38 549 LEU A CA 1
ATOM 4267 C C . LEU A 1 549 ? -57.027 16.580 69.182 1.00 78.38 549 LEU A C 1
ATOM 4269 O O . LEU A 1 549 ? -56.630 16.655 68.022 1.00 78.38 549 LEU A O 1
ATOM 4273 N N . LEU A 1 550 ? -58.094 17.281 69.575 1.00 78.44 550 LEU A N 1
ATOM 4274 C CA . LEU A 1 550 ? -58.785 18.201 68.669 1.00 78.44 550 LEU A CA 1
ATOM 4275 C C . LEU A 1 550 ? -57.901 19.393 68.277 1.00 78.44 550 LEU A C 1
ATOM 4277 O O . LEU A 1 550 ? -57.998 19.875 67.146 1.00 78.44 550 LEU A O 1
ATOM 4281 N N . ALA A 1 551 ? -57.037 19.876 69.172 1.00 78.44 551 ALA A N 1
ATOM 4282 C CA . ALA A 1 551 ? -56.075 20.929 68.862 1.00 78.44 551 ALA A CA 1
ATOM 4283 C C . ALA A 1 551 ? -54.977 20.448 67.897 1.00 78.44 551 ALA A C 1
ATOM 4285 O O . ALA A 1 551 ? -54.672 21.170 66.944 1.00 78.44 551 ALA A O 1
ATOM 4286 N N . SER A 1 552 ? -54.436 19.236 68.079 1.00 76.69 552 SER A N 1
ATOM 4287 C CA . SER A 1 552 ? -53.433 18.661 67.171 1.00 76.69 552 SER A CA 1
ATOM 4288 C C . SER A 1 552 ? -54.015 18.405 65.780 1.00 76.69 552 SER A C 1
ATOM 4290 O O . SER A 1 552 ? -53.448 18.868 64.791 1.00 76.69 552 SER A O 1
ATOM 4292 N N . VAL A 1 553 ? -55.213 17.818 65.696 1.00 78.50 553 VAL A N 1
ATOM 4293 C CA . VAL A 1 553 ? -55.921 17.593 64.425 1.00 78.50 553 VAL A CA 1
ATOM 4294 C C . VAL A 1 553 ? -56.238 18.918 63.727 1.00 78.50 553 VAL A C 1
ATOM 4296 O O . VAL A 1 553 ? -56.079 19.038 62.513 1.00 78.50 553 VAL A O 1
ATOM 4299 N N . ARG A 1 554 ? -56.640 19.966 64.460 1.00 79.19 554 ARG A N 1
ATOM 4300 C CA . ARG A 1 554 ? -56.854 21.304 63.873 1.00 79.19 554 ARG A CA 1
ATOM 4301 C C . ARG A 1 554 ? -55.566 21.906 63.316 1.00 79.19 554 ARG A C 1
ATOM 4303 O O . ARG A 1 554 ? -55.616 22.531 62.254 1.00 79.19 554 ARG A O 1
ATOM 4310 N N . LEU A 1 555 ? -54.440 21.736 64.008 1.00 82.69 555 LEU A N 1
ATOM 4311 C CA . LEU A 1 555 ? -53.134 22.205 63.546 1.00 82.69 555 LEU A CA 1
ATOM 4312 C C . LEU A 1 555 ? -52.711 21.459 62.273 1.00 82.69 555 LEU A C 1
ATOM 4314 O O . LEU A 1 555 ? -52.312 22.084 61.293 1.00 82.69 555 LEU A O 1
ATOM 4318 N N . GLU A 1 556 ? -52.880 20.141 62.249 1.00 78.50 556 GLU A N 1
ATOM 4319 C CA . GLU A 1 556 ? -52.536 19.293 61.109 1.00 78.50 556 GLU A CA 1
ATOM 4320 C C . GLU A 1 556 ? -53.410 19.601 59.885 1.00 78.50 556 GLU A C 1
ATOM 4322 O O . GLU A 1 556 ? -52.899 19.790 58.779 1.00 78.50 556 GLU A O 1
ATOM 4327 N N . VAL A 1 557 ? -54.715 19.822 60.084 1.00 79.94 557 VAL A N 1
ATOM 4328 C CA . VAL A 1 557 ? -55.616 20.318 59.033 1.00 79.94 557 VAL A CA 1
ATOM 4329 C C . VAL A 1 557 ? -55.181 21.698 58.520 1.00 79.94 557 VAL A C 1
ATOM 4331 O O . VAL A 1 557 ? -55.288 21.964 57.321 1.00 79.94 557 VAL A O 1
ATOM 4334 N N . GLN A 1 558 ? -54.674 22.596 59.372 1.00 79.25 558 GLN A N 1
ATOM 4335 C CA . GLN A 1 558 ? -54.133 23.883 58.915 1.00 79.25 558 GLN A CA 1
ATOM 4336 C C . GLN A 1 558 ? -52.845 23.723 58.098 1.00 79.25 558 GLN A C 1
ATOM 4338 O O . GLN A 1 558 ? -52.698 24.403 57.080 1.00 79.25 558 GLN A O 1
ATOM 4343 N N . VAL A 1 559 ? -51.939 22.828 58.500 1.00 81.69 559 VAL A N 1
ATOM 4344 C CA . VAL A 1 559 ? -50.711 22.517 57.750 1.00 81.69 559 VAL A CA 1
ATOM 4345 C C . VAL A 1 559 ? -51.060 21.945 56.376 1.00 81.69 559 VAL A C 1
ATOM 4347 O O . VAL A 1 559 ? -50.576 22.450 55.363 1.00 81.69 559 VAL A O 1
ATOM 4350 N N . GLN A 1 560 ? -51.993 20.992 56.310 1.00 74.44 560 GLN A N 1
ATOM 4351 C CA . GLN A 1 560 ? -52.458 20.410 55.048 1.00 74.44 560 GLN A CA 1
ATOM 4352 C C . GLN A 1 560 ? -53.164 21.440 54.150 1.00 74.44 560 GLN A C 1
ATOM 4354 O O . GLN A 1 560 ? -52.955 21.471 52.935 1.00 74.44 560 GLN A O 1
ATOM 4359 N N . LYS A 1 561 ? -53.946 22.368 54.720 1.00 79.44 561 LYS A N 1
ATOM 4360 C CA . LYS A 1 561 ? -54.536 23.489 53.961 1.00 79.44 561 LYS A CA 1
ATOM 4361 C C . LYS A 1 561 ? -53.482 24.440 53.380 1.00 79.44 561 LYS A C 1
ATOM 4363 O O . LYS A 1 561 ? -53.672 24.952 52.278 1.00 79.44 561 LYS A O 1
ATOM 4368 N N . ARG A 1 562 ? -52.369 24.680 54.081 1.00 82.00 562 ARG A N 1
ATOM 4369 C CA . ARG A 1 562 ? -51.255 25.494 53.558 1.00 82.00 562 ARG A CA 1
ATOM 4370 C C . ARG A 1 562 ? -50.501 24.762 52.447 1.00 82.00 562 ARG A C 1
ATOM 4372 O O . ARG A 1 562 ? -50.312 25.343 51.381 1.00 82.00 562 ARG A O 1
ATOM 4379 N N . ALA A 1 563 ? -50.177 23.485 52.649 1.00 77.62 563 ALA A N 1
ATOM 4380 C CA . ALA A 1 563 ? -49.504 22.654 51.650 1.00 77.62 563 ALA A CA 1
ATOM 4381 C C . ALA A 1 563 ? -50.323 22.531 50.351 1.00 77.62 563 ALA A C 1
ATOM 4383 O O . ALA A 1 563 ? -49.797 22.707 49.253 1.00 77.62 563 ALA A O 1
ATOM 4384 N N . THR A 1 564 ? -51.640 22.328 50.461 1.00 78.62 564 THR A N 1
ATOM 4385 C CA . THR A 1 564 ? -52.541 22.290 49.295 1.00 78.62 564 THR A CA 1
ATOM 4386 C C . THR A 1 564 ? -52.655 23.642 48.586 1.00 78.62 564 THR A C 1
ATOM 4388 O O . THR A 1 564 ? -52.739 23.685 47.357 1.00 78.62 564 THR A O 1
ATOM 4391 N N . HIS A 1 565 ? -52.615 24.763 49.312 1.00 82.38 565 HIS A N 1
ATOM 4392 C CA . HIS A 1 565 ? -52.596 26.094 48.701 1.00 82.38 565 HIS A CA 1
ATOM 4393 C C . HIS A 1 565 ? -51.286 26.375 47.943 1.00 82.38 565 HIS A C 1
ATOM 4395 O O . HIS A 1 565 ? -51.320 26.920 46.839 1.00 82.38 565 HIS A O 1
ATOM 4401 N N . GLU A 1 566 ? -50.137 25.965 48.486 1.00 81.56 566 GLU A N 1
ATOM 4402 C CA . GLU A 1 566 ? -48.842 26.065 47.801 1.00 81.56 566 GLU A CA 1
ATOM 4403 C C . GLU A 1 566 ? -48.765 25.169 46.562 1.00 81.56 566 GLU A C 1
ATOM 4405 O O . GLU A 1 566 ? -48.311 25.622 45.509 1.00 81.56 566 GLU A O 1
ATOM 4410 N N . ALA A 1 567 ? -49.270 23.936 46.648 1.00 76.50 567 ALA A N 1
ATOM 4411 C CA . ALA A 1 567 ? -49.364 23.036 45.502 1.00 76.50 567 ALA A CA 1
ATOM 4412 C C . ALA A 1 567 ? -50.230 23.637 44.382 1.00 76.50 567 ALA A C 1
ATOM 4414 O O . ALA A 1 567 ? -49.822 23.624 43.223 1.00 76.50 567 ALA A O 1
ATOM 4415 N N . ARG A 1 568 ? -51.370 24.263 44.716 1.00 82.31 568 ARG A N 1
ATOM 4416 C CA . ARG A 1 568 ? -52.213 24.975 43.736 1.00 82.31 568 ARG A CA 1
ATOM 4417 C C . ARG A 1 568 ? -51.504 26.163 43.083 1.00 82.31 568 ARG A C 1
ATOM 4419 O O . ARG A 1 568 ? -51.669 26.373 41.887 1.00 82.31 568 ARG A O 1
ATOM 4426 N N . LYS A 1 569 ? -50.697 26.925 43.830 1.00 86.12 569 LYS A N 1
ATOM 4427 C CA . LYS A 1 569 ? -49.887 28.014 43.252 1.00 86.12 569 LYS A CA 1
ATOM 4428 C C . LYS A 1 569 ? -48.840 27.489 42.272 1.00 86.12 569 LYS A C 1
ATOM 4430 O O . LYS A 1 569 ? -48.690 28.055 41.193 1.00 86.12 569 LYS A O 1
ATOM 4435 N N . LYS A 1 570 ? -48.140 26.406 42.628 1.00 84.94 570 LYS A N 1
ATOM 4436 C CA . LYS A 1 570 ? -47.159 25.758 41.742 1.00 84.94 570 LYS A CA 1
ATOM 4437 C C . LYS A 1 570 ? -47.824 25.200 40.485 1.00 84.94 570 LYS A C 1
ATOM 4439 O O . LYS A 1 570 ? -47.299 25.411 39.397 1.00 84.94 570 LYS A O 1
ATOM 4444 N N . LEU A 1 571 ? -48.997 24.578 40.631 1.00 84.00 571 LEU A N 1
ATOM 4445 C CA . LEU A 1 571 ? -49.790 24.085 39.507 1.00 84.00 571 LEU A CA 1
ATOM 4446 C C . LEU A 1 571 ? -50.179 25.226 38.555 1.00 84.00 571 LEU A C 1
ATOM 4448 O O . LEU A 1 571 ? -49.875 25.149 37.371 1.00 84.00 571 LEU A O 1
ATOM 4452 N N . SER A 1 572 ? -50.723 26.329 39.074 1.00 85.00 572 SER A N 1
ATOM 4453 C CA . SER A 1 572 ? -51.072 27.505 38.261 1.00 85.00 572 SER A CA 1
ATOM 4454 C C . SER A 1 572 ? -49.858 28.112 37.539 1.00 85.00 572 SER A C 1
ATOM 4456 O O . SER A 1 572 ? -49.953 28.498 36.372 1.00 85.00 572 SER A O 1
ATOM 4458 N N . ALA A 1 573 ? -48.689 28.147 38.187 1.00 82.81 573 ALA A N 1
ATOM 4459 C CA . ALA A 1 573 ? -47.451 28.578 37.543 1.00 82.81 573 ALA A CA 1
ATOM 4460 C C . ALA A 1 573 ? -47.027 27.616 36.416 1.00 82.81 573 ALA A C 1
ATOM 4462 O O . ALA A 1 573 ? -46.669 28.075 35.330 1.00 82.81 573 ALA A O 1
ATOM 4463 N N . SER A 1 574 ? -47.118 26.298 36.627 1.00 80.19 574 SER A N 1
ATOM 4464 C CA . SER A 1 574 ? -46.829 25.314 35.575 1.00 80.19 574 SER A CA 1
ATOM 4465 C C . SER A 1 574 ? -47.827 25.370 34.419 1.00 80.19 574 SER A C 1
ATOM 4467 O O . SER A 1 574 ? -47.400 25.341 33.272 1.00 80.19 574 SER A O 1
ATOM 4469 N N . GLU A 1 575 ? -49.120 25.557 34.689 1.00 85.44 575 GLU A N 1
ATOM 4470 C CA . GLU A 1 575 ? -50.156 25.734 33.664 1.00 85.44 575 GLU A CA 1
ATOM 4471 C C . GLU A 1 575 ? -49.867 26.973 32.807 1.00 85.44 575 GLU A C 1
ATOM 4473 O O . GLU A 1 575 ? -49.920 26.908 31.581 1.00 85.44 575 GLU A O 1
ATOM 4478 N N . SER A 1 576 ? -49.450 28.084 33.428 1.00 85.44 576 SER A N 1
ATOM 4479 C CA . SER A 1 576 ? -49.042 29.288 32.693 1.00 85.44 576 SER A CA 1
ATOM 4480 C C . SER A 1 576 ? -47.803 29.058 31.815 1.00 85.44 576 SER A C 1
ATOM 4482 O O . SER A 1 576 ? -47.721 29.581 30.703 1.00 85.44 576 SER A O 1
ATOM 4484 N N . ARG A 1 577 ? -46.852 28.234 32.278 1.00 88.44 577 ARG A N 1
ATOM 4485 C CA . ARG A 1 577 ? -45.641 27.889 31.524 1.00 88.44 577 ARG A CA 1
ATOM 4486 C C . ARG A 1 577 ? -45.949 26.959 30.354 1.00 88.44 577 ARG A C 1
ATOM 4488 O O . ARG A 1 577 ? -45.386 27.151 29.280 1.00 88.44 577 ARG A O 1
ATOM 4495 N N . VAL A 1 578 ? -46.839 25.990 30.549 1.00 86.81 578 VAL A N 1
ATOM 4496 C CA . VAL A 1 578 ? -47.321 25.098 29.487 1.00 86.81 578 VAL A CA 1
ATOM 4497 C C . VAL A 1 578 ? -48.048 25.908 28.415 1.00 86.81 578 VAL A C 1
ATOM 4499 O O . VAL A 1 578 ? -47.677 25.806 27.251 1.00 86.81 578 VAL A O 1
ATOM 4502 N N . ALA A 1 579 ? -48.953 26.816 28.791 1.00 85.62 579 ALA A N 1
ATOM 4503 C CA . ALA A 1 579 ? -49.644 27.684 27.834 1.00 85.62 579 ALA A CA 1
ATOM 4504 C C . ALA A 1 579 ? -48.680 28.568 27.009 1.00 85.62 579 ALA A C 1
ATOM 4506 O O . ALA A 1 579 ? -48.893 28.785 25.816 1.00 85.62 579 ALA A O 1
ATOM 4507 N N . GLN A 1 580 ? -47.590 29.060 27.613 1.00 87.19 580 GLN A N 1
ATOM 4508 C CA . GLN A 1 580 ? -46.535 29.776 26.878 1.00 87.19 580 GLN A CA 1
ATOM 4509 C C . GLN A 1 580 ? -45.801 28.874 25.879 1.00 87.19 580 GLN A C 1
ATOM 4511 O O . GLN A 1 580 ? -45.522 29.297 24.758 1.00 87.19 580 GLN A O 1
ATOM 4516 N N . LEU A 1 581 ? -45.469 27.644 26.279 1.00 87.69 581 LEU A N 1
ATOM 4517 C CA . LEU A 1 581 ? -44.794 26.685 25.406 1.00 87.69 581 LEU A CA 1
ATOM 4518 C C . LEU A 1 581 ? -45.694 26.256 24.242 1.00 87.69 581 LEU A C 1
ATOM 4520 O O . LEU A 1 581 ? -45.222 26.187 23.113 1.00 87.69 581 LEU A O 1
ATOM 4524 N N . GLU A 1 582 ? -46.989 26.053 24.481 1.00 88.75 582 GLU A N 1
ATOM 4525 C CA . GLU A 1 582 ? -47.973 25.766 23.432 1.00 88.75 582 GLU A CA 1
ATOM 4526 C C . GLU A 1 582 ? -48.062 26.906 22.406 1.00 88.75 582 GLU A C 1
ATOM 4528 O O . GLU A 1 582 ? -48.076 26.655 21.199 1.00 88.75 582 GLU A O 1
ATOM 4533 N N . GLN A 1 583 ? -48.044 28.168 22.852 1.00 88.50 583 GLN A N 1
ATOM 4534 C CA . GLN A 1 583 ? -48.005 29.319 21.944 1.00 88.50 583 GLN A CA 1
ATOM 4535 C C . GLN A 1 583 ? -46.718 29.369 21.105 1.00 88.50 583 GLN A C 1
ATOM 4537 O O . GLN A 1 583 ? -46.785 29.668 19.910 1.00 88.50 583 GLN A O 1
ATOM 4542 N N . GLU A 1 584 ? -45.559 29.050 21.690 1.00 87.00 584 GLU A N 1
ATOM 4543 C CA . GLU A 1 584 ? -44.289 28.973 20.954 1.00 87.00 584 GLU A CA 1
ATOM 4544 C C . GLU A 1 584 ? -44.274 27.832 19.935 1.00 87.00 584 GLU A C 1
ATOM 4546 O O . GLU A 1 584 ? -43.836 28.038 18.806 1.00 87.00 584 GLU A O 1
ATOM 4551 N N . VAL A 1 585 ? -44.816 26.659 20.273 1.00 87.31 585 VAL A N 1
ATOM 4552 C CA . VAL A 1 585 ? -44.947 25.541 19.325 1.00 87.31 585 VAL A CA 1
ATOM 4553 C C . VAL A 1 585 ? -45.804 25.948 18.128 1.00 87.31 585 VAL A C 1
ATOM 4555 O O . VAL A 1 585 ? -45.385 25.765 16.987 1.00 87.31 585 VAL A O 1
ATOM 4558 N N . VAL A 1 586 ? -46.956 26.586 18.355 1.00 87.50 586 VAL A N 1
ATOM 4559 C CA . VAL A 1 586 ? -47.809 27.088 17.262 1.00 87.50 586 VAL A CA 1
ATOM 4560 C C . VAL A 1 586 ? -47.080 28.146 16.425 1.00 87.50 586 VAL A C 1
ATOM 4562 O O . VAL A 1 586 ? -47.208 28.167 15.197 1.00 87.50 586 VAL A O 1
ATOM 4565 N N . ARG A 1 587 ? -46.295 29.030 17.053 1.00 91.81 587 ARG A N 1
ATOM 4566 C CA . ARG A 1 587 ? -45.480 30.026 16.340 1.00 91.81 587 ARG A CA 1
ATOM 4567 C C . ARG A 1 587 ? -44.415 29.357 15.469 1.00 91.81 587 ARG A C 1
ATOM 4569 O O . ARG A 1 587 ? -44.263 29.737 14.309 1.00 91.81 587 ARG A O 1
ATOM 4576 N N . LEU A 1 588 ? -43.705 28.363 15.999 1.00 86.50 588 LEU A N 1
ATOM 4577 C CA . LEU A 1 588 ? -42.675 27.611 15.282 1.00 86.50 588 LEU A CA 1
ATOM 4578 C C . LEU A 1 588 ? -43.265 26.810 14.118 1.00 86.50 588 LEU A C 1
ATOM 4580 O O . LEU A 1 588 ? -42.743 26.909 13.014 1.00 86.50 588 LEU A O 1
ATOM 4584 N N . GLN A 1 589 ? -44.407 26.147 14.310 1.00 85.12 589 GLN A N 1
ATOM 4585 C CA . GLN A 1 589 ? -45.131 25.457 13.235 1.00 85.12 589 GLN A CA 1
ATOM 4586 C C . GLN A 1 589 ? -45.544 26.413 12.105 1.00 85.12 589 GLN A C 1
ATOM 4588 O O . GLN A 1 589 ? -45.459 26.071 10.927 1.00 85.12 589 GLN A O 1
ATOM 4593 N N . ARG A 1 590 ? -45.948 27.651 12.425 1.00 85.25 590 ARG A N 1
ATOM 4594 C CA . ARG A 1 590 ? -46.224 28.675 11.400 1.00 85.25 590 ARG A CA 1
ATOM 4595 C C . ARG A 1 590 ? -44.965 29.093 10.643 1.00 85.25 590 ARG A C 1
ATOM 4597 O O . ARG A 1 590 ? -45.038 29.293 9.433 1.00 85.25 590 ARG A O 1
ATOM 4604 N N . HIS A 1 591 ? -43.829 29.234 11.328 1.00 82.94 591 HIS A N 1
ATOM 4605 C CA . HIS A 1 591 ? -42.551 29.537 10.678 1.00 82.94 591 HIS A CA 1
ATOM 4606 C C . HIS A 1 591 ? -42.073 28.388 9.788 1.00 82.94 591 HIS A C 1
ATOM 4608 O O . HIS A 1 591 ? -41.635 28.643 8.671 1.00 82.94 591 HIS A O 1
ATOM 4614 N N . GLU A 1 592 ? -42.217 27.145 10.236 1.00 83.12 592 GLU A N 1
ATOM 4615 C CA . GLU A 1 592 ? -41.926 25.946 9.451 1.00 83.12 592 GLU A CA 1
ATOM 4616 C C . GLU A 1 592 ? -42.803 25.883 8.195 1.00 83.12 592 GLU A C 1
ATOM 4618 O O . GLU A 1 592 ? -42.297 25.736 7.084 1.00 83.12 592 GLU A O 1
ATOM 4623 N N . HIS A 1 593 ? -44.111 26.121 8.325 1.00 80.06 593 HIS A N 1
ATOM 4624 C CA . HIS A 1 593 ? -45.012 26.158 7.173 1.00 80.06 593 HIS A CA 1
ATOM 4625 C C . HIS A 1 593 ? -44.675 27.301 6.197 1.00 80.06 593 HIS A C 1
ATOM 4627 O O . HIS A 1 593 ? -44.736 27.132 4.975 1.00 80.06 593 HIS A O 1
ATOM 4633 N N . ALA A 1 594 ? -44.265 28.464 6.715 1.00 79.75 594 ALA A N 1
ATOM 4634 C CA . ALA A 1 594 ? -43.781 29.574 5.900 1.00 79.75 594 ALA A CA 1
ATOM 4635 C C . ALA A 1 594 ? -42.470 29.226 5.174 1.00 79.75 594 ALA A C 1
ATOM 4637 O O . ALA A 1 594 ? -42.340 29.534 3.990 1.00 79.75 594 ALA A O 1
ATOM 4638 N N . LEU A 1 595 ? -41.534 28.539 5.838 1.00 78.94 595 LEU A N 1
ATOM 4639 C CA . LEU A 1 595 ? -40.292 28.051 5.236 1.00 78.94 595 LEU A CA 1
ATOM 4640 C C . LEU A 1 595 ? -40.568 27.024 4.140 1.00 78.94 595 LEU A C 1
ATOM 4642 O O . LEU A 1 595 ? -40.066 27.195 3.035 1.00 78.94 595 LEU A O 1
ATOM 4646 N N . HIS A 1 596 ? -41.432 26.037 4.379 1.00 77.00 596 HIS A N 1
ATOM 4647 C CA . HIS A 1 596 ? -41.855 25.095 3.339 1.00 77.00 596 HIS A CA 1
ATOM 4648 C C . HIS A 1 596 ? -42.518 25.799 2.153 1.00 77.00 596 HIS A C 1
ATOM 4650 O O . HIS A 1 596 ? -42.289 25.427 1.006 1.00 77.00 596 HIS A O 1
ATOM 4656 N N . THR A 1 597 ? -43.291 26.859 2.400 1.00 79.25 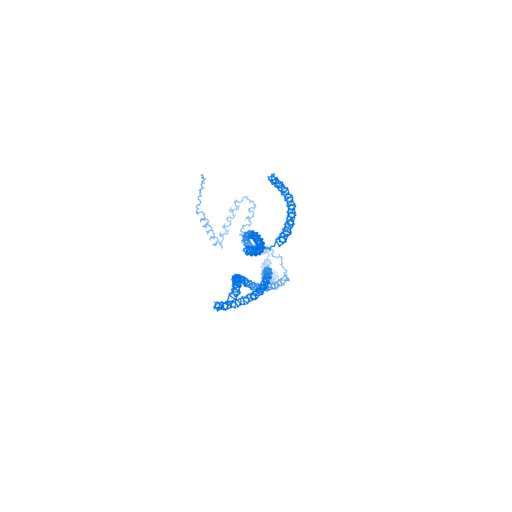597 THR A N 1
ATOM 4657 C CA . THR A 1 597 ? -43.882 27.665 1.324 1.00 79.25 597 THR A CA 1
ATOM 4658 C C . THR A 1 597 ? -42.817 28.424 0.526 1.00 79.25 597 THR A C 1
ATOM 4660 O O . THR A 1 597 ? -42.936 28.536 -0.693 1.00 79.25 597 THR A O 1
ATOM 4663 N N . VAL A 1 598 ? -41.779 28.954 1.179 1.00 72.88 598 VAL A N 1
ATOM 4664 C CA . VAL A 1 598 ? -40.657 29.630 0.506 1.00 72.88 598 VAL A CA 1
ATOM 4665 C C . VAL A 1 598 ? -39.817 28.630 -0.283 1.00 72.88 598 VAL A C 1
ATOM 4667 O O . VAL A 1 598 ? -39.558 28.887 -1.453 1.00 72.88 598 VAL A O 1
ATOM 4670 N N . ILE A 1 599 ? -39.478 27.482 0.306 1.00 73.38 599 ILE A N 1
ATOM 4671 C CA . ILE A 1 599 ? -38.705 26.414 -0.340 1.00 73.38 599 ILE A CA 1
ATOM 4672 C C . ILE A 1 599 ? -39.465 25.860 -1.553 1.00 73.38 599 ILE A C 1
ATOM 4674 O O . ILE A 1 599 ? -38.929 25.810 -2.657 1.00 73.38 599 ILE A O 1
ATOM 4678 N N . GLY A 1 600 ? -40.761 25.572 -1.407 1.00 69.62 600 GLY A N 1
ATOM 4679 C CA . GLY A 1 600 ? -41.597 25.137 -2.527 1.00 69.62 600 GLY A 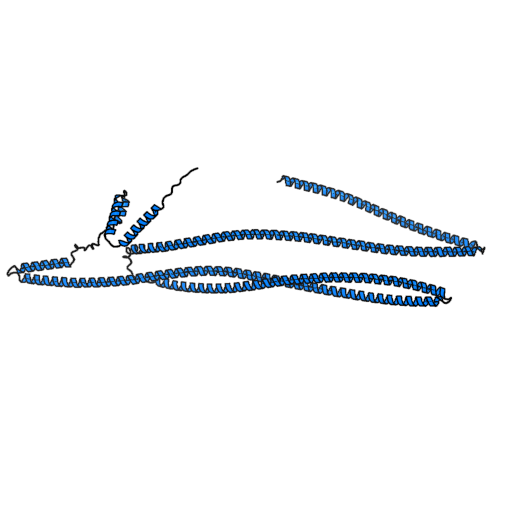CA 1
ATOM 4680 C C . GLY A 1 600 ? -41.790 26.215 -3.604 1.00 69.62 600 GLY A C 1
ATOM 4681 O O . GLY A 1 600 ? -42.042 25.897 -4.766 1.00 69.62 600 GLY A O 1
ATOM 4682 N N . ARG A 1 601 ? -41.659 27.506 -3.262 1.00 63.00 601 ARG A N 1
ATOM 4683 C CA . ARG A 1 601 ? -41.620 28.598 -4.251 1.00 63.00 601 ARG A CA 1
ATOM 4684 C C . ARG A 1 601 ? -40.260 28.701 -4.936 1.00 63.00 601 ARG A C 1
ATOM 4686 O O . ARG A 1 601 ? -40.245 28.950 -6.135 1.00 63.00 601 ARG A O 1
ATOM 4693 N N . THR A 1 602 ? -39.147 28.499 -4.233 1.00 61.00 602 THR A N 1
ATOM 4694 C CA . THR A 1 602 ? -37.810 28.483 -4.846 1.00 61.00 602 THR A CA 1
ATOM 4695 C C . THR A 1 602 ? -37.638 27.290 -5.783 1.00 61.00 602 THR A C 1
ATOM 4697 O O . THR A 1 602 ? -37.183 27.488 -6.904 1.00 61.00 602 THR A O 1
ATOM 4700 N N . GLU A 1 603 ? -38.146 26.108 -5.423 1.00 58.78 603 GLU A N 1
ATOM 4701 C CA . GLU A 1 603 ? -38.171 24.929 -6.305 1.00 58.78 603 GLU A CA 1
ATOM 4702 C C . GLU A 1 603 ? -39.012 25.171 -7.577 1.00 58.78 603 GLU A C 1
ATOM 4704 O O . GLU A 1 603 ? -38.640 24.766 -8.681 1.00 58.78 603 GLU A O 1
ATOM 4709 N N . ARG A 1 604 ? -40.129 25.907 -7.467 1.00 58.34 604 ARG A N 1
ATOM 4710 C CA . ARG A 1 604 ? -40.932 26.322 -8.636 1.00 58.34 604 ARG A CA 1
ATOM 4711 C C . ARG A 1 604 ? -40.260 27.392 -9.500 1.00 58.34 604 ARG A C 1
ATOM 4713 O O . ARG A 1 604 ? -40.532 27.468 -10.691 1.00 58.34 604 ARG A O 1
ATOM 4720 N N . ILE A 1 605 ? -39.412 28.240 -8.924 1.00 58.72 605 ILE A N 1
ATOM 4721 C CA . ILE A 1 605 ? -38.674 29.264 -9.680 1.00 58.72 605 ILE A CA 1
ATOM 4722 C C . ILE A 1 605 ? -37.482 28.637 -10.416 1.00 58.72 605 ILE A C 1
ATOM 4724 O O . ILE A 1 605 ? -37.195 29.032 -11.545 1.00 58.72 605 ILE A O 1
ATOM 4728 N N . GLU A 1 606 ? -36.822 27.641 -9.825 1.00 54.78 606 GLU A N 1
ATOM 4729 C CA . GLU A 1 606 ? -35.728 26.907 -10.473 1.00 54.78 606 GLU A CA 1
ATOM 4730 C C . GLU A 1 606 ? -36.222 26.036 -11.635 1.00 54.78 606 GLU A C 1
ATOM 4732 O O . GLU A 1 606 ? -35.600 26.028 -12.694 1.00 54.78 606 GLU A O 1
ATOM 4737 N N . THR A 1 607 ? -37.399 25.416 -11.509 1.00 54.41 607 THR A N 1
ATOM 4738 C CA . THR A 1 607 ? -38.029 24.640 -12.599 1.00 54.41 607 THR A CA 1
ATOM 4739 C C . THR A 1 607 ? -38.561 25.488 -13.762 1.00 54.41 607 THR A C 1
ATOM 4741 O O . THR A 1 607 ? -38.831 24.949 -14.829 1.00 54.41 607 THR A O 1
ATOM 4744 N N . HIS A 1 608 ? -38.681 26.811 -13.602 1.00 53.44 608 HIS A N 1
ATOM 4745 C CA . HIS A 1 608 ? -39.040 27.743 -14.682 1.00 53.44 608 HIS A CA 1
ATOM 4746 C C . HIS A 1 608 ? -37.838 28.497 -15.281 1.00 53.44 608 HIS A C 1
ATOM 4748 O O . HIS A 1 608 ? -38.025 29.355 -16.146 1.00 53.44 608 HIS A O 1
ATOM 4754 N N . ARG A 1 609 ? -36.609 28.204 -14.833 1.00 47.88 609 ARG A N 1
ATOM 4755 C CA . ARG A 1 609 ? -35.361 28.772 -15.379 1.00 47.88 609 ARG A CA 1
ATOM 4756 C C . ARG A 1 609 ? -34.533 27.794 -16.221 1.00 47.88 609 ARG A C 1
ATOM 4758 O O . ARG A 1 609 ? -33.496 28.202 -16.742 1.00 47.88 609 ARG A O 1
ATOM 4765 N N . THR A 1 610 ? -35.001 26.562 -16.383 1.00 44.31 610 THR A N 1
ATOM 4766 C CA . THR A 1 610 ? -34.559 25.597 -17.406 1.00 44.31 610 THR A CA 1
ATOM 4767 C C . THR A 1 610 ? -35.587 25.533 -18.517 1.00 44.31 610 THR A C 1
ATOM 4769 O O . THR A 1 610 ? -35.175 25.482 -19.694 1.00 44.31 610 THR A O 1
#

Organism: Micromonas pusilla (strain CCMP1545) (NCBI:txid564608)

Radius of gyration: 73.11 Å; chains: 1; bounding box: 157×61×216 Å